Protein AF-A0A3R9M438-F1 (afdb_monomer)

Sequence (377 aa):
MSSSSDSFLQKPTEELQYLVQHPELYHAALVAEAGRELRRRGATIAKPAPDRELVAAPTPLYDAYAESAPSPLTRWWPAGLIAAAVGGLAWWGLRDSAAPSKATPAAATQPIVLEAVKTNRMPDFEAETAQQVAATRRQLPAQDRADTTATGRYARTTRRYWLAENAAAYLTAQAQGDSASSLFPTQVDLALERISWFMKARAYDQHLHPVMEARLNEMEQGMLLRRSSLQTLKTQYSVGAEVTESKEAFVQAAEAEDIGREVQGLPSRKQPIAGSLASLNGTAKTAPSEEYKVVSSLPAPHRNQNPLYVLDGSLLPSDAMTGEAPHAVRSIPPDSIARIVVLKKQRAIEAFGPRAHDGAVIVFTKAAVRSSGRNQM

Radius of gyration: 28.01 Å; Cα contacts (8 Å, |Δi|>4): 381; chains: 1; bounding box: 81×55×80 Å

Nearest PDB structures (foldseek):
  2kgx-assembly1_A  TM=5.521E-01  e=8.464E-01  Mus musculus

Foldseek 3Di:
DDDPLVVLVPDDLVVLLVCLQCVVVDDLLSNLSSLQVCVVVVHDNDDHDPDPPPPDDDDDDDDDDDDDDDDPPVPPPPVVVVVVVVVVVVVVVPPDDDDDDDDDPDDPDDPDDDDDFDDDDQDPCQVVLVVLLVLLLVPDDPVQNVPPQLNVLLSVLSSLLSRLLSLLLVLVVCLQVVNQGSCSLVSLVVSLVSLVVSVVSLVDDSVHDPVSNVLSVLSNQLSVLSNVLSVLLSVCSSSNHRSNVPVQSVLSSLVSVQSSCVSSVHHGPPDLPVVVVVVVLPPPPDPDDPFKDKDLDDDAWDAPAWAWEAELSDTDTADRGTNHDPPVVVVDDSVQWPIKMWGQQVVQCVNPNPSRNRTYIYTYTPVSSVVVVVVVD

Structure (mmCIF, N/CA/C/O backbone):
data_AF-A0A3R9M438-F1
#
_entry.id   AF-A0A3R9M438-F1
#
loop_
_atom_site.group_PDB
_atom_site.id
_atom_site.type_symbol
_atom_site.label_atom_id
_atom_site.label_alt_id
_atom_site.label_comp_id
_atom_site.label_asym_id
_atom_site.label_entity_id
_atom_site.label_seq_id
_atom_site.pdbx_PDB_ins_code
_atom_site.Cartn_x
_atom_site.Cartn_y
_atom_site.Cartn_z
_atom_site.occupancy
_atom_site.B_iso_or_equiv
_atom_site.auth_seq_id
_atom_site.auth_comp_id
_atom_site.auth_asym_id
_atom_site.auth_atom_id
_atom_site.pdbx_PDB_model_num
ATOM 1 N N . MET A 1 1 ? -5.819 0.279 40.202 1.00 43.56 1 MET A N 1
ATOM 2 C CA . MET A 1 1 ? -6.271 1.211 39.150 1.00 43.56 1 MET A CA 1
ATOM 3 C C . MET A 1 1 ? -7.625 0.724 38.678 1.00 43.56 1 MET A C 1
ATOM 5 O O . MET A 1 1 ? -7.691 -0.333 38.070 1.00 43.56 1 MET A O 1
ATOM 9 N N . SER A 1 2 ? -8.693 1.404 39.086 1.00 40.09 2 SER A N 1
ATOM 10 C CA . SER A 1 2 ? -10.078 1.030 38.792 1.00 40.09 2 SER A CA 1
ATOM 11 C C . SER A 1 2 ? -10.351 1.227 37.300 1.00 40.09 2 SER A C 1
ATOM 13 O O . SER A 1 2 ? -10.126 2.314 36.772 1.00 40.09 2 SER A O 1
ATOM 15 N N . SER A 1 3 ? -10.762 0.169 36.608 1.00 45.66 3 SER A N 1
ATOM 16 C CA . SER A 1 3 ? -11.036 0.166 35.170 1.00 45.66 3 SER A CA 1
ATOM 17 C C . SER A 1 3 ? -12.259 1.028 34.846 1.00 45.66 3 SER A C 1
ATOM 19 O O . SER A 1 3 ? -13.375 0.719 35.247 1.00 45.66 3 SER A O 1
ATOM 21 N N . SER A 1 4 ? -12.041 2.108 34.098 1.00 53.84 4 SER A N 1
ATOM 22 C CA . SER A 1 4 ? -13.015 3.135 33.699 1.00 53.84 4 SER A CA 1
ATOM 23 C C . SER A 1 4 ? -14.094 2.671 32.703 1.00 53.84 4 SER A C 1
ATOM 25 O O . SER A 1 4 ? -14.979 3.452 32.362 1.00 53.84 4 SER A O 1
ATOM 27 N N . SER A 1 5 ? -14.052 1.416 32.251 1.00 54.66 5 SER A N 1
ATOM 28 C CA . SER A 1 5 ? -14.961 0.850 31.243 1.00 54.66 5 SER A CA 1
ATOM 29 C C . SER A 1 5 ? -16.393 0.633 31.748 1.00 54.66 5 SER A C 1
ATOM 31 O O . SER A 1 5 ? -17.331 0.709 30.966 1.00 54.66 5 SER A O 1
ATOM 33 N N . ASP A 1 6 ? -16.574 0.409 33.051 1.00 64.31 6 ASP A N 1
ATOM 34 C CA . ASP A 1 6 ? -17.875 0.040 33.638 1.00 64.31 6 ASP A CA 1
ATOM 35 C C . ASP A 1 6 ? -18.822 1.245 33.829 1.00 64.31 6 ASP A C 1
ATOM 37 O O . ASP A 1 6 ? -20.044 1.129 33.891 1.00 64.31 6 ASP A O 1
ATOM 41 N N . SER A 1 7 ? -18.253 2.452 33.835 1.00 79.38 7 SER A N 1
ATOM 42 C CA . SER A 1 7 ? -18.985 3.717 33.968 1.00 79.38 7 SER A CA 1
ATOM 43 C C . SER A 1 7 ? -20.062 3.898 32.889 1.00 79.38 7 SER A C 1
ATOM 45 O O . SER A 1 7 ? -21.136 4.418 33.175 1.00 79.38 7 SER A O 1
ATOM 47 N N . PHE A 1 8 ? -19.819 3.442 31.655 1.00 85.12 8 PHE A N 1
ATOM 48 C CA . PHE A 1 8 ? -20.716 3.715 30.525 1.00 85.12 8 PHE A CA 1
ATOM 49 C C . PHE A 1 8 ? -22.001 2.890 30.548 1.00 85.12 8 PHE A C 1
ATOM 51 O O . PHE A 1 8 ? -23.026 3.372 30.069 1.00 85.12 8 PHE A O 1
ATOM 58 N N . LEU A 1 9 ? -21.984 1.695 31.147 1.00 85.31 9 LEU A N 1
ATOM 59 C CA . LEU A 1 9 ? -23.181 0.858 31.267 1.00 85.31 9 LEU A CA 1
ATOM 60 C C . LEU A 1 9 ? -24.245 1.527 32.146 1.00 85.31 9 LEU A C 1
ATOM 62 O O . LEU A 1 9 ? -25.437 1.408 31.876 1.00 85.31 9 LEU A O 1
ATOM 66 N N . GLN A 1 10 ? -23.815 2.289 33.154 1.00 89.56 10 GLN A N 1
ATOM 67 C CA . GLN A 1 10 ? -24.707 2.994 34.078 1.00 89.56 10 GLN A CA 1
ATOM 68 C C . GLN A 1 10 ? -25.162 4.362 33.556 1.00 89.56 10 GLN A C 1
ATOM 70 O O . GLN A 1 10 ? -26.120 4.927 34.083 1.00 89.56 10 GLN A O 1
ATOM 75 N N . LYS A 1 11 ? -24.496 4.911 32.531 1.00 93.50 11 LYS A N 1
ATOM 76 C CA . LYS A 1 11 ? -24.858 6.218 31.975 1.00 93.50 11 LYS A CA 1
ATOM 77 C C . LYS A 1 11 ? -26.145 6.124 31.154 1.00 93.50 11 LYS A C 1
ATOM 79 O O . LYS A 1 11 ? -26.305 5.175 30.374 1.00 93.50 11 LYS A O 1
ATOM 84 N N . PRO A 1 12 ? -27.064 7.091 31.293 1.00 95.19 12 PRO A N 1
ATOM 85 C CA . PRO A 1 12 ? -28.254 7.150 30.462 1.00 95.19 12 PRO A CA 1
ATOM 86 C C . PRO A 1 12 ? -27.875 7.459 29.005 1.00 95.19 12 PRO A C 1
ATOM 88 O O . PRO A 1 12 ? -26.805 8.005 28.718 1.00 95.19 12 PRO A O 1
ATOM 91 N N . THR A 1 13 ? -28.742 7.074 28.068 1.00 94.31 13 THR A N 1
ATOM 92 C CA . THR A 1 13 ? -28.490 7.213 26.623 1.00 94.31 13 THR A CA 1
ATOM 93 C C . THR A 1 13 ? -28.250 8.672 26.226 1.00 94.31 13 THR A C 1
ATOM 95 O O . THR A 1 13 ? -27.411 8.926 25.366 1.00 94.31 13 THR A O 1
ATOM 98 N N . GLU A 1 14 ? -28.905 9.634 26.883 1.00 93.56 14 GLU A N 1
ATOM 99 C CA . GLU A 1 14 ? -28.710 11.067 26.641 1.00 93.56 14 GLU A CA 1
ATOM 100 C C . GLU A 1 14 ? -27.303 11.533 27.035 1.00 93.56 14 GLU A C 1
ATOM 102 O O . GLU A 1 14 ? -26.681 12.309 26.313 1.00 93.56 14 GLU A O 1
ATOM 107 N N . GLU A 1 15 ? -26.763 11.030 28.150 1.00 94.25 15 GLU A N 1
ATOM 108 C CA . GLU A 1 15 ? -25.407 11.384 28.582 1.00 94.25 15 GLU A CA 1
ATOM 109 C C . GLU A 1 15 ? -24.369 10.790 27.626 1.00 94.25 15 GLU A C 1
ATOM 111 O O . GLU A 1 15 ? -23.436 11.476 27.218 1.00 94.25 15 GLU A O 1
ATOM 116 N N . LEU A 1 16 ? -24.559 9.538 27.200 1.00 94.75 16 LEU A N 1
ATOM 117 C CA . LEU A 1 16 ? -23.700 8.926 26.188 1.00 94.75 16 LEU A CA 1
ATOM 118 C C . LEU A 1 16 ? -23.758 9.690 24.855 1.00 94.75 16 LEU A C 1
ATOM 120 O O . LEU A 1 16 ? -22.717 9.896 24.232 1.00 94.75 16 LEU A O 1
ATOM 124 N N . GLN A 1 17 ? -24.942 10.146 24.427 1.00 93.50 17 GLN A N 1
ATOM 125 C CA . GLN A 1 17 ? -25.089 10.997 23.240 1.00 93.50 17 GLN A CA 1
ATOM 126 C C . GLN A 1 17 ? -24.356 12.327 23.402 1.00 93.50 17 GLN A C 1
ATOM 128 O O . GLN A 1 17 ? -23.663 12.738 22.475 1.00 93.50 17 GLN A O 1
ATOM 133 N N . TYR A 1 18 ? -24.443 12.961 24.573 1.00 93.31 18 TYR A N 1
ATOM 134 C CA . TYR A 1 18 ? -23.732 14.205 24.861 1.00 93.31 18 TYR A CA 1
ATOM 135 C C . TYR A 1 18 ? -22.211 14.037 24.740 1.00 93.31 18 TYR A C 1
ATOM 137 O O . TYR A 1 18 ? -21.547 14.853 24.103 1.00 93.31 18 TYR A O 1
ATOM 145 N N . LEU A 1 19 ? -21.656 12.943 25.279 1.00 93.31 19 LEU A N 1
ATOM 146 C CA . LEU A 1 19 ? -20.226 12.632 25.157 1.00 93.31 19 LEU A CA 1
ATOM 147 C C . LEU A 1 19 ? -19.777 12.517 23.693 1.00 93.31 19 LEU A C 1
ATOM 149 O O . LEU A 1 19 ? -18.670 12.929 23.357 1.00 93.31 19 LEU A O 1
ATOM 153 N N . VAL A 1 20 ? -20.627 11.950 22.832 1.00 92.12 20 VAL A N 1
ATOM 154 C CA . VAL A 1 20 ? -20.341 11.771 21.399 1.00 92.12 20 VAL A CA 1
ATOM 155 C C . VAL A 1 20 ? -20.547 13.058 20.598 1.00 92.12 20 VAL A C 1
ATOM 157 O O . VAL A 1 20 ? -19.830 13.281 19.628 1.00 92.12 20 VAL A O 1
ATOM 160 N N . GLN A 1 21 ? -21.493 13.911 20.996 1.00 91.12 21 GLN A N 1
ATOM 161 C CA . GLN A 1 21 ? -21.771 15.196 20.342 1.00 91.12 21 GLN A CA 1
ATOM 162 C C . GLN A 1 21 ? -20.748 16.285 20.677 1.00 91.12 21 GLN A C 1
ATOM 164 O O . GLN A 1 21 ? -20.590 17.211 19.886 1.00 91.12 21 GLN A O 1
ATOM 169 N N . HIS A 1 22 ? -20.052 16.160 21.810 1.00 88.31 22 HIS A N 1
ATOM 170 C CA . HIS A 1 22 ? -19.054 17.123 22.283 1.00 88.31 22 HIS A CA 1
ATOM 171 C C . HIS A 1 22 ? -17.657 16.502 22.431 1.00 88.31 22 HIS A C 1
ATOM 173 O O . HIS A 1 22 ? -17.078 16.532 23.525 1.00 88.31 22 HIS A O 1
ATOM 179 N N . PRO A 1 23 ? -17.091 15.896 21.369 1.00 87.44 23 PRO A N 1
ATOM 180 C CA . PRO A 1 23 ? -15.817 15.189 21.456 1.00 87.44 23 PRO A CA 1
ATOM 181 C C . PRO A 1 23 ? -14.653 16.085 21.906 1.00 87.44 23 PRO A C 1
ATOM 183 O O . PRO A 1 23 ? -13.690 15.591 22.485 1.00 87.44 23 PRO A O 1
ATOM 186 N N . GLU A 1 24 ? -14.743 17.396 21.685 1.00 84.50 24 GLU A N 1
ATOM 187 C CA . GLU A 1 24 ? -13.769 18.407 22.094 1.00 84.50 24 GLU A CA 1
ATOM 188 C C . GLU A 1 24 ? -13.641 18.577 23.615 1.00 84.50 24 GLU A C 1
ATOM 190 O O . GLU A 1 24 ? -12.603 19.032 24.096 1.00 84.50 24 GLU A O 1
ATOM 195 N N . LEU A 1 25 ? -14.673 18.208 24.382 1.00 90.31 25 LEU A N 1
ATOM 196 C CA . LEU A 1 25 ? -14.696 18.357 25.842 1.00 90.31 25 LEU A CA 1
ATOM 197 C C . LEU A 1 25 ? -14.141 17.132 26.578 1.00 90.31 25 LEU A C 1
ATOM 199 O O . LEU A 1 25 ? -13.945 17.172 27.795 1.00 90.31 25 LEU A O 1
ATOM 203 N N . TYR A 1 26 ? -13.905 16.033 25.862 1.00 88.81 26 TYR A N 1
ATOM 204 C CA . TYR A 1 26 ? -13.646 14.729 26.456 1.00 88.81 26 TYR A CA 1
ATOM 205 C C . TYR A 1 26 ? -12.426 14.043 25.846 1.00 88.81 26 TYR A C 1
ATOM 207 O O . TYR A 1 26 ? -11.980 14.325 24.739 1.00 88.81 26 TYR A O 1
ATOM 215 N N . HIS A 1 27 ? -11.865 13.084 26.582 1.00 83.88 27 HIS A N 1
ATOM 216 C CA . HIS A 1 27 ? -10.769 12.276 26.060 1.00 83.88 27 HIS A CA 1
ATOM 217 C C . HIS A 1 27 ? -11.277 11.368 24.927 1.00 83.88 27 HIS A C 1
ATOM 219 O O . HIS A 1 27 ? -12.288 10.688 25.098 1.00 83.88 27 HIS A O 1
ATOM 225 N N . ALA A 1 28 ? -10.548 11.269 23.811 1.00 73.62 28 ALA A N 1
ATOM 226 C CA . ALA A 1 28 ? -10.983 10.518 22.623 1.00 73.62 28 ALA A CA 1
ATOM 227 C C . ALA A 1 28 ? -11.397 9.059 22.921 1.00 73.62 28 ALA A C 1
ATOM 229 O O . ALA A 1 28 ? -12.367 8.549 22.369 1.00 73.62 28 ALA A O 1
ATOM 230 N N . ALA A 1 29 ? -10.702 8.393 23.849 1.00 75.06 29 ALA A N 1
ATOM 231 C CA . ALA A 1 29 ? -11.058 7.042 24.291 1.00 75.06 29 ALA A CA 1
ATOM 232 C C . ALA A 1 29 ? -12.447 6.958 24.965 1.00 75.06 29 ALA A C 1
ATOM 234 O O . ALA A 1 29 ? -13.144 5.962 24.789 1.00 75.06 29 ALA A O 1
ATOM 235 N N . LEU A 1 30 ? -12.844 7.995 25.712 1.00 84.75 30 LEU A N 1
ATOM 236 C CA . LEU A 1 30 ? -14.135 8.088 26.403 1.00 84.75 30 LEU A CA 1
ATOM 237 C C . LEU A 1 30 ? -15.276 8.297 25.401 1.00 84.75 30 LEU A C 1
ATOM 239 O O . LEU A 1 30 ? -16.288 7.607 25.469 1.00 84.75 30 LEU A O 1
ATOM 243 N N . VAL A 1 31 ? -15.062 9.188 24.431 1.00 87.56 31 VAL A N 1
ATOM 244 C CA . VAL A 1 31 ? -15.979 9.440 23.308 1.00 87.56 31 VAL A CA 1
ATOM 245 C C . VAL A 1 31 ? -16.197 8.162 22.492 1.00 87.56 31 VAL A C 1
ATOM 247 O O . VAL A 1 31 ? -17.333 7.774 22.228 1.00 87.56 31 VAL A O 1
ATOM 250 N N . ALA A 1 32 ? -15.114 7.459 22.144 1.00 80.38 32 ALA A N 1
ATOM 251 C CA . ALA A 1 32 ? -15.190 6.225 21.366 1.00 80.38 32 ALA A CA 1
ATOM 252 C C . ALA A 1 32 ? -15.935 5.100 22.109 1.00 80.38 32 ALA A C 1
ATOM 254 O O . ALA A 1 32 ? -16.695 4.356 21.487 1.00 80.38 32 ALA A O 1
ATOM 255 N N . GLU A 1 33 ? -15.743 4.964 23.428 1.00 85.25 33 GLU A N 1
ATOM 256 C CA . GLU A 1 33 ? -16.470 3.972 24.234 1.00 85.25 33 GLU A CA 1
ATOM 257 C C . GLU A 1 33 ? -17.957 4.327 24.366 1.00 85.25 33 GLU A C 1
ATOM 259 O O . GLU A 1 33 ? -18.804 3.454 24.178 1.00 85.25 33 GLU A O 1
ATOM 264 N N . ALA A 1 34 ? -18.287 5.606 24.581 1.00 90.44 34 ALA A N 1
ATOM 265 C CA . ALA A 1 34 ? -19.672 6.075 24.583 1.00 90.44 34 ALA A CA 1
ATOM 266 C C . ALA A 1 34 ? -20.373 5.793 23.243 1.00 90.44 34 ALA A C 1
ATOM 268 O O . ALA A 1 34 ? -21.495 5.287 23.226 1.00 90.44 34 ALA A O 1
ATOM 269 N N . GLY A 1 35 ? -19.690 6.029 22.117 1.00 88.50 35 GLY A N 1
ATOM 270 C CA . GLY A 1 35 ? -20.198 5.699 20.783 1.00 88.50 35 GLY A CA 1
ATOM 271 C C . GLY A 1 35 ? -20.425 4.198 20.569 1.00 88.50 35 GLY A C 1
ATOM 272 O O . GLY A 1 35 ? -21.443 3.805 19.996 1.00 88.50 35 GLY A O 1
ATOM 273 N N . ARG A 1 36 ? -19.522 3.335 21.060 1.00 86.00 36 ARG A N 1
ATOM 274 C CA . ARG A 1 36 ? -19.709 1.869 21.035 1.00 86.00 36 ARG A CA 1
ATOM 275 C C . ARG A 1 36 ? -20.928 1.436 21.847 1.00 86.00 36 ARG A C 1
ATOM 277 O O . ARG A 1 36 ? -21.682 0.572 21.406 1.00 86.00 36 ARG A O 1
ATOM 284 N N . GLU A 1 37 ? -21.114 2.018 23.026 1.00 90.69 37 GLU A N 1
ATOM 285 C CA . GLU A 1 37 ? -22.237 1.696 23.905 1.00 90.69 37 GLU A CA 1
ATOM 286 C C . GLU A 1 37 ? -23.580 2.163 23.320 1.00 90.69 37 GLU A C 1
ATOM 288 O O . GLU A 1 37 ? -24.543 1.400 23.317 1.00 90.69 37 GLU A O 1
ATOM 293 N N . LEU A 1 38 ? -23.645 3.358 22.718 1.00 92.69 38 LEU A N 1
ATOM 294 C CA . LEU A 1 38 ? -24.839 3.811 21.990 1.00 92.69 38 LEU A CA 1
ATOM 295 C C . LEU A 1 38 ? -25.238 2.846 20.871 1.00 92.69 38 LEU A C 1
ATOM 297 O O . LEU A 1 38 ? -26.416 2.510 20.745 1.00 92.69 38 LEU A O 1
ATOM 301 N N . ARG A 1 39 ? -24.263 2.349 20.098 1.00 84.56 39 ARG A N 1
ATOM 302 C CA . ARG A 1 39 ? -24.510 1.340 19.058 1.00 84.56 39 ARG A CA 1
ATOM 303 C C . ARG A 1 39 ? -25.009 0.020 19.635 1.00 84.56 39 ARG A C 1
ATOM 305 O O . ARG A 1 39 ? -25.975 -0.525 19.110 1.00 84.56 39 ARG A O 1
ATOM 312 N N . ARG A 1 40 ? -24.423 -0.460 20.740 1.00 87.50 40 ARG A N 1
ATOM 313 C CA . ARG A 1 40 ? -24.926 -1.649 21.458 1.00 87.50 40 ARG A CA 1
ATOM 314 C C . ARG A 1 40 ? -26.385 -1.489 21.890 1.00 87.50 40 ARG A C 1
ATOM 316 O O . ARG A 1 40 ? -27.136 -2.458 21.856 1.00 87.50 40 ARG A O 1
ATOM 323 N N . ARG A 1 41 ? -26.799 -0.267 22.232 1.00 92.81 41 ARG A N 1
ATOM 324 C CA . ARG A 1 41 ? -28.185 0.076 22.595 1.00 92.81 41 ARG A CA 1
ATOM 325 C C . ARG A 1 41 ? -29.112 0.304 21.397 1.00 92.81 41 ARG A C 1
ATOM 327 O O . ARG A 1 41 ? -30.284 0.600 21.603 1.00 92.81 41 ARG A O 1
ATOM 334 N N . GLY A 1 42 ? -28.615 0.212 20.161 1.00 91.00 42 GLY A N 1
ATOM 335 C CA . GLY A 1 42 ? -29.382 0.544 18.956 1.00 91.00 42 GLY A CA 1
ATOM 336 C C . GLY A 1 42 ? -29.752 2.028 18.854 1.00 91.00 42 GLY A C 1
ATOM 337 O O . GLY A 1 42 ? -30.637 2.389 18.081 1.00 91.00 42 GLY A O 1
ATOM 338 N N . ALA A 1 43 ? -29.103 2.899 19.633 1.00 90.12 43 ALA A N 1
ATOM 339 C CA . ALA A 1 43 ? -29.328 4.331 19.559 1.00 90.12 43 ALA A CA 1
ATOM 340 C C . ALA A 1 43 ? -28.667 4.877 18.288 1.00 90.12 43 ALA A C 1
ATOM 342 O O . ALA A 1 43 ? -27.467 4.703 18.063 1.00 90.12 43 ALA A O 1
ATOM 343 N N . THR A 1 44 ? -29.446 5.563 17.454 1.00 79.88 44 THR A N 1
ATOM 344 C CA . THR A 1 44 ? -28.919 6.242 16.270 1.00 79.88 44 THR A CA 1
ATOM 345 C C . THR A 1 44 ? -28.007 7.381 16.710 1.00 79.88 44 THR A C 1
ATOM 347 O O . THR A 1 44 ? -28.466 8.350 17.318 1.00 79.88 44 THR A O 1
ATOM 350 N N . ILE A 1 45 ? -26.717 7.278 16.398 1.00 78.69 45 ILE A N 1
ATOM 351 C CA . ILE A 1 45 ? -25.789 8.397 16.541 1.00 78.69 45 ILE A CA 1
ATOM 352 C C . ILE A 1 45 ? -26.136 9.370 15.418 1.00 78.69 45 ILE A C 1
ATOM 354 O O . ILE A 1 45 ? -25.974 9.045 14.240 1.00 78.69 45 ILE A O 1
ATOM 358 N N . ALA A 1 46 ? -26.676 10.538 15.772 1.00 74.56 46 ALA A N 1
ATOM 359 C CA . ALA A 1 46 ? -26.874 11.605 14.805 1.00 74.56 46 ALA A CA 1
ATOM 360 C C . ALA A 1 46 ? -25.514 11.888 14.164 1.00 74.56 46 ALA A C 1
ATOM 362 O O . ALA A 1 46 ? -24.569 12.256 14.864 1.00 74.56 46 ALA A O 1
ATOM 363 N N . LYS A 1 47 ? -25.405 11.644 12.852 1.00 65.19 47 LYS A N 1
ATOM 364 C CA . LYS A 1 47 ? -24.201 11.964 12.087 1.00 65.19 47 LYS A CA 1
ATOM 365 C C . LYS A 1 47 ? -23.846 13.413 12.430 1.00 65.19 47 LYS A C 1
ATOM 367 O O . LYS A 1 47 ? -24.736 14.256 12.270 1.00 65.19 47 LYS A O 1
ATOM 372 N N . PRO A 1 48 ? -22.634 13.699 12.945 1.00 60.31 48 PRO A N 1
ATOM 373 C CA . PRO A 1 48 ? -22.262 15.062 13.285 1.00 60.31 48 PRO A CA 1
ATOM 374 C C . PRO A 1 48 ? -22.568 15.927 12.069 1.00 60.31 48 PRO A C 1
ATOM 376 O O . PRO A 1 48 ? -22.235 15.551 10.937 1.00 60.31 48 PRO A O 1
ATOM 379 N N . ALA A 1 49 ? -23.324 17.006 12.292 1.00 57.50 49 ALA A N 1
ATOM 380 C CA . ALA A 1 49 ? -23.608 17.958 11.233 1.00 57.50 49 ALA A CA 1
ATOM 381 C C . ALA A 1 49 ? -22.250 18.328 10.625 1.00 57.50 49 ALA A C 1
ATOM 383 O O . ALA A 1 49 ? -21.345 18.627 11.405 1.00 57.50 49 ALA A O 1
ATOM 384 N N . PRO A 1 50 ? -22.067 18.214 9.293 1.00 60.38 50 PRO A N 1
ATOM 385 C CA . PRO A 1 50 ? -20.789 18.531 8.671 1.00 60.38 50 PRO A CA 1
ATOM 386 C C . PRO A 1 50 ? -20.384 19.902 9.188 1.00 60.38 50 PRO A C 1
ATOM 388 O O . PRO A 1 50 ? -21.203 20.825 9.128 1.00 60.38 50 PRO A O 1
ATOM 391 N N . ASP A 1 51 ? -19.209 19.960 9.813 1.00 51.59 51 ASP A N 1
ATOM 392 C CA . ASP A 1 51 ? -18.813 21.081 10.646 1.00 51.59 51 ASP A CA 1
ATOM 393 C C . ASP A 1 51 ? -19.153 22.396 9.960 1.00 51.59 51 ASP A C 1
ATOM 395 O O . ASP A 1 51 ? -18.883 22.608 8.774 1.00 51.59 51 ASP A O 1
ATOM 399 N N . ARG A 1 52 ? -19.782 23.278 10.733 1.00 50.19 52 ARG A N 1
ATOM 400 C CA . ARG A 1 52 ? -19.939 24.681 10.388 1.00 50.19 52 ARG A CA 1
ATOM 401 C C . ARG A 1 52 ? -18.526 25.204 10.158 1.00 50.19 52 ARG A C 1
ATOM 403 O O . ARG A 1 52 ? -17.796 25.388 11.124 1.00 50.19 52 ARG A O 1
ATOM 410 N N . GLU A 1 53 ? -18.171 25.318 8.881 1.00 44.00 53 GLU A N 1
ATOM 411 C CA . GLU A 1 53 ? -16.896 25.747 8.312 1.00 44.00 53 GLU A CA 1
ATOM 412 C C . GLU A 1 53 ? -16.084 26.562 9.326 1.00 44.00 53 GLU A C 1
ATOM 414 O O . GLU A 1 53 ? -16.338 27.748 9.552 1.00 44.00 53 GLU A O 1
ATOM 419 N N . LEU A 1 54 ? -15.161 25.887 10.024 1.00 48.38 54 LEU A N 1
ATOM 420 C CA . LEU A 1 54 ? -14.158 26.550 10.845 1.00 48.38 54 LEU A CA 1
ATOM 421 C C . LEU A 1 54 ? -13.445 27.508 9.902 1.00 48.38 54 LEU A C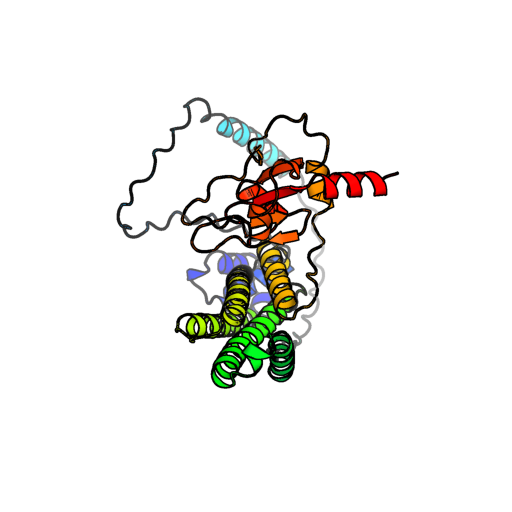 1
ATOM 423 O O . LEU A 1 54 ? -12.767 27.052 8.984 1.00 48.38 54 LEU A O 1
ATOM 427 N N . VAL A 1 55 ? -13.666 28.811 10.098 1.00 45.66 55 VAL A N 1
ATOM 428 C CA . VAL A 1 55 ? -13.055 29.894 9.327 1.00 45.66 55 VAL A CA 1
ATOM 429 C C . VAL A 1 55 ? -11.561 29.617 9.256 1.00 45.66 55 VAL A C 1
ATOM 431 O O . VAL A 1 55 ? -10.830 29.806 10.230 1.00 45.66 55 VAL A O 1
ATOM 434 N N . ALA A 1 56 ? -11.130 29.084 8.117 1.00 41.16 56 ALA A N 1
ATOM 435 C CA . ALA A 1 56 ? -9.743 28.769 7.877 1.00 41.16 56 ALA A CA 1
ATOM 436 C C . ALA A 1 56 ? -8.955 30.077 7.979 1.00 41.16 56 ALA A C 1
ATOM 438 O O . ALA A 1 56 ? -9.346 31.101 7.412 1.00 41.16 56 ALA A O 1
ATOM 439 N N . ALA A 1 57 ? -7.842 30.048 8.713 1.00 49.03 57 ALA A N 1
ATOM 440 C CA . ALA A 1 57 ? -6.839 31.096 8.606 1.00 49.03 57 ALA A CA 1
ATOM 441 C C . ALA A 1 57 ? -6.518 31.314 7.112 1.00 49.03 57 ALA A C 1
ATOM 443 O O . ALA A 1 57 ? -6.455 30.327 6.374 1.00 49.03 57 ALA A O 1
ATOM 444 N N . PRO A 1 58 ? -6.349 32.567 6.650 1.00 41.59 58 PRO A N 1
ATOM 445 C CA . PRO A 1 58 ? -6.265 32.882 5.230 1.00 41.59 58 PRO A CA 1
ATOM 446 C C . PRO A 1 58 ? -5.109 32.121 4.580 1.00 41.59 58 PRO A C 1
ATOM 448 O O . PRO A 1 58 ? -3.935 32.434 4.777 1.00 41.59 58 PRO A O 1
ATOM 451 N N . THR A 1 59 ? -5.452 31.098 3.805 1.00 43.81 59 THR A N 1
ATOM 452 C CA . THR A 1 59 ? -4.534 30.433 2.887 1.00 43.81 59 THR A CA 1
ATOM 453 C C . THR A 1 59 ? -4.194 31.378 1.733 1.00 43.81 59 THR A C 1
ATOM 455 O O . THR A 1 59 ? -5.071 32.113 1.269 1.00 43.81 59 THR A O 1
ATOM 458 N N . PRO A 1 60 ? -2.937 31.382 1.254 1.00 45.66 60 PRO A N 1
ATOM 459 C CA . PRO A 1 60 ? -2.524 32.219 0.138 1.00 45.66 60 PRO A CA 1
ATOM 460 C C . PRO A 1 60 ? -3.326 31.890 -1.125 1.00 45.66 60 PRO A C 1
ATOM 462 O O . PRO A 1 60 ? -3.508 30.730 -1.494 1.00 45.66 60 PRO A O 1
ATOM 465 N N . LEU A 1 61 ? -3.791 32.969 -1.746 1.00 38.19 61 LEU A N 1
ATOM 466 C CA . LEU A 1 61 ? -4.587 33.051 -2.963 1.00 38.19 61 LEU A CA 1
ATOM 467 C C . LEU A 1 61 ? -3.936 32.245 -4.101 1.00 38.19 61 LEU A C 1
ATOM 469 O O . LEU A 1 61 ? -2.894 32.632 -4.625 1.00 38.19 61 LEU A O 1
ATOM 473 N N . TYR A 1 62 ? -4.568 31.139 -4.488 1.00 38.25 62 TYR A N 1
ATOM 474 C CA . TYR A 1 62 ? -4.419 30.559 -5.818 1.00 38.25 62 TYR A CA 1
ATOM 475 C C . TYR A 1 62 ? -5.740 30.766 -6.553 1.00 38.25 62 TYR A C 1
ATOM 477 O O . TYR A 1 62 ? -6.792 30.354 -6.064 1.00 38.25 62 TYR A O 1
ATOM 485 N N . ASP A 1 63 ? -5.666 31.447 -7.697 1.00 41.62 63 ASP A N 1
ATOM 486 C CA . ASP A 1 63 ? -6.797 31.769 -8.564 1.00 41.62 63 ASP A CA 1
ATOM 487 C C . ASP A 1 63 ? -7.575 30.505 -8.951 1.00 41.62 63 ASP A C 1
ATOM 489 O O . ASP A 1 63 ? -7.083 29.628 -9.668 1.00 41.62 63 ASP A O 1
ATOM 493 N N . ALA A 1 64 ? -8.807 30.424 -8.450 1.00 38.12 64 ALA A N 1
ATOM 494 C CA . ALA A 1 64 ? -9.760 29.377 -8.758 1.00 38.12 64 ALA A CA 1
ATOM 495 C C . ALA A 1 64 ? -10.541 29.729 -10.031 1.00 38.12 64 ALA A C 1
ATOM 497 O O . ALA A 1 64 ? -11.027 30.846 -10.215 1.00 38.12 64 ALA A O 1
ATOM 498 N N . TYR A 1 65 ? -10.668 28.731 -10.900 1.00 39.34 65 TYR A N 1
ATOM 499 C CA . TYR A 1 65 ? -11.521 28.742 -12.078 1.00 39.34 65 TYR A CA 1
AT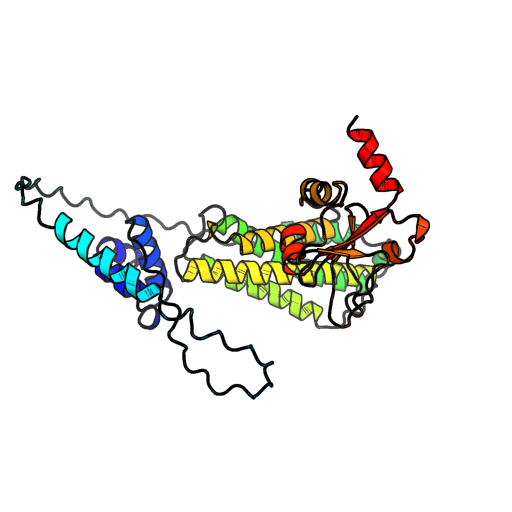OM 500 C C . TYR A 1 65 ? -12.968 29.087 -11.697 1.00 39.34 65 TYR A C 1
ATOM 502 O O . TYR A 1 65 ? -13.515 28.550 -10.737 1.00 39.34 65 TYR A O 1
ATOM 510 N N . ALA A 1 66 ? -13.580 29.982 -12.471 1.00 38.78 66 ALA A N 1
ATOM 511 C CA . ALA A 1 66 ? -14.956 30.420 -12.291 1.00 38.78 66 ALA A CA 1
ATOM 512 C C . ALA A 1 66 ? -15.942 29.255 -12.491 1.00 38.78 66 ALA A C 1
ATOM 514 O O . ALA A 1 66 ? -16.152 28.792 -13.613 1.00 38.78 66 ALA A O 1
ATOM 515 N N . GLU A 1 67 ? -16.576 28.812 -11.406 1.00 44.47 67 GLU A N 1
ATOM 516 C CA . GLU A 1 67 ? -17.780 27.990 -11.475 1.00 44.47 67 GLU A CA 1
ATOM 517 C C . GLU A 1 67 ? -18.982 28.859 -11.872 1.00 44.47 67 GLU A C 1
ATOM 519 O O . GLU A 1 67 ? -19.220 29.949 -11.348 1.00 44.47 67 GLU A O 1
ATOM 524 N N . SER A 1 68 ? -19.745 28.371 -12.845 1.00 50.19 68 SER A N 1
ATOM 525 C CA . SER A 1 68 ? -20.954 29.005 -13.361 1.00 50.19 68 SER A CA 1
ATOM 526 C C . SER A 1 68 ? -22.092 28.975 -12.334 1.00 50.19 68 SER A C 1
ATOM 528 O O . SER A 1 68 ? -22.484 27.909 -11.859 1.00 50.19 68 SER A O 1
ATOM 530 N N . ALA A 1 69 ? -22.653 30.150 -12.039 1.00 52.56 69 ALA A N 1
ATOM 531 C CA . ALA A 1 69 ? -23.757 30.335 -11.102 1.00 52.56 69 ALA A CA 1
ATOM 532 C C . ALA A 1 69 ? -25.037 29.576 -11.532 1.00 52.56 69 ALA A C 1
ATOM 534 O O . ALA A 1 69 ? -25.427 29.642 -12.702 1.00 52.56 69 ALA A O 1
ATOM 535 N N . PRO A 1 70 ? -25.739 28.893 -10.606 1.00 48.97 70 PRO A N 1
ATOM 536 C CA . PRO A 1 70 ? -26.984 28.197 -10.916 1.00 48.97 70 PRO A CA 1
ATOM 537 C C . PRO A 1 70 ? -28.157 29.163 -11.154 1.00 48.97 70 PRO A C 1
ATOM 539 O O . PRO A 1 70 ? -28.279 30.210 -10.515 1.00 48.97 70 PRO A O 1
ATOM 542 N N . SER A 1 71 ? -29.049 28.779 -12.075 1.00 60.28 71 SER A N 1
ATOM 543 C CA . SER A 1 71 ? -30.214 29.572 -12.488 1.00 60.28 71 SER A CA 1
ATOM 544 C C . SER A 1 71 ? -31.241 29.772 -11.350 1.00 60.28 71 SER A C 1
ATOM 546 O O . SER A 1 71 ? -31.450 28.863 -10.542 1.00 60.28 71 SER A O 1
ATOM 548 N N . PRO A 1 72 ? -31.944 30.920 -11.300 1.00 55.81 72 PRO A N 1
ATOM 549 C CA . PRO A 1 72 ? -32.806 31.313 -10.178 1.00 55.81 72 PRO A CA 1
ATOM 550 C C . PRO A 1 72 ? -34.111 30.508 -10.012 1.00 55.81 72 PRO A C 1
ATOM 552 O O . PRO A 1 72 ? -34.825 30.725 -9.033 1.00 55.81 72 PRO A O 1
ATOM 555 N N . LEU A 1 73 ? -34.435 29.569 -10.910 1.00 51.41 73 LEU A N 1
ATOM 556 C CA . LEU A 1 73 ? -35.715 28.843 -10.880 1.00 51.41 73 LEU A CA 1
ATOM 557 C C . LEU A 1 73 ? -35.717 27.591 -9.979 1.00 51.41 73 LEU A C 1
ATOM 559 O O . LEU A 1 73 ? -36.781 27.109 -9.603 1.00 51.41 73 LEU A O 1
ATOM 563 N N . THR A 1 74 ? -34.552 27.093 -9.557 1.00 53.75 74 THR A N 1
ATOM 564 C CA . THR A 1 74 ? -34.431 25.857 -8.755 1.00 53.75 74 THR A CA 1
ATOM 565 C C . THR A 1 74 ? -34.521 26.087 -7.238 1.00 53.75 74 THR A C 1
ATOM 567 O O . THR A 1 74 ? -34.411 25.148 -6.454 1.00 53.75 74 THR A O 1
ATOM 570 N N . ARG A 1 75 ? -34.726 27.337 -6.795 1.00 54.50 75 ARG A N 1
ATOM 571 C CA . ARG A 1 75 ? -34.581 27.747 -5.384 1.00 54.50 75 ARG A CA 1
ATOM 572 C C . ARG A 1 75 ? -35.831 27.556 -4.508 1.00 54.50 75 ARG A C 1
ATOM 574 O O . ARG A 1 75 ? -35.719 27.675 -3.295 1.00 54.50 75 ARG A O 1
ATOM 581 N N . TRP A 1 76 ? -37.000 27.258 -5.085 1.00 51.31 76 TRP A N 1
ATOM 582 C CA . TRP A 1 76 ? -38.289 27.320 -4.362 1.00 51.31 76 TRP A CA 1
ATOM 583 C C . TRP A 1 76 ? -39.039 25.987 -4.198 1.00 51.31 76 TRP A C 1
ATOM 585 O O . TRP A 1 76 ? -40.028 25.930 -3.475 1.00 51.31 76 TRP A O 1
ATOM 595 N N . TRP A 1 77 ? -38.560 24.890 -4.786 1.00 51.72 77 TRP A N 1
ATOM 596 C CA . TRP A 1 77 ? -39.181 23.564 -4.634 1.00 51.72 77 TRP A CA 1
ATOM 597 C C . TRP A 1 77 ? -39.127 22.960 -3.207 1.00 51.72 77 TRP A C 1
ATOM 599 O O . TRP A 1 77 ? -40.134 22.389 -2.782 1.00 51.72 77 TRP A O 1
ATOM 609 N N . PRO A 1 78 ? -38.048 23.089 -2.403 1.00 51.06 78 PRO A N 1
ATOM 610 C CA . PRO A 1 78 ? -37.976 22.343 -1.142 1.00 51.06 78 PRO A CA 1
ATOM 611 C C . PRO A 1 78 ? -38.841 22.921 -0.006 1.00 51.06 78 PRO A C 1
ATOM 613 O O . PRO A 1 78 ? -39.103 22.220 0.968 1.00 51.06 78 PRO A O 1
ATOM 616 N N . ALA A 1 79 ? -39.342 24.157 -0.120 1.00 53.03 79 ALA A N 1
ATOM 617 C CA . ALA A 1 79 ? -40.187 24.763 0.916 1.00 53.03 79 ALA A CA 1
ATOM 618 C C . ALA A 1 79 ? -41.622 24.192 0.943 1.00 53.03 79 ALA A C 1
ATOM 620 O O . ALA A 1 79 ? -42.269 24.205 1.988 1.00 53.03 79 ALA A O 1
ATOM 621 N N . GLY A 1 80 ? -42.112 23.646 -0.177 1.00 53.62 80 GLY A N 1
ATOM 622 C CA . GLY A 1 80 ? -43.472 23.103 -0.273 1.00 53.62 80 GLY A CA 1
ATOM 623 C C . GLY A 1 80 ? -43.655 21.727 0.378 1.00 53.62 80 GLY A C 1
ATOM 624 O O . GLY A 1 80 ? -44.731 21.429 0.889 1.00 53.62 80 GLY A O 1
ATOM 625 N N . LEU A 1 81 ? -42.611 20.890 0.410 1.00 53.84 81 LEU A N 1
ATOM 626 C CA . LEU A 1 81 ? -42.715 19.510 0.910 1.00 53.84 81 LEU A CA 1
ATOM 627 C C . LEU A 1 81 ? -42.557 19.380 2.432 1.00 53.84 81 LEU A C 1
ATOM 629 O O . LEU A 1 81 ? -43.094 18.447 3.026 1.00 53.84 81 LEU A O 1
ATOM 633 N N . ILE A 1 82 ? -41.888 20.332 3.086 1.00 56.72 82 ILE A N 1
ATOM 634 C CA . ILE A 1 82 ? -41.679 20.297 4.543 1.00 56.72 82 ILE A CA 1
ATOM 635 C C . ILE A 1 82 ? -42.978 20.636 5.299 1.00 56.72 82 ILE A C 1
ATOM 637 O O . ILE A 1 82 ? -43.255 20.047 6.343 1.00 56.72 82 ILE A O 1
ATOM 641 N N . ALA A 1 83 ? -43.839 21.496 4.744 1.00 56.38 83 ALA A N 1
ATOM 642 C CA . ALA A 1 83 ? -45.113 21.856 5.374 1.00 56.38 83 ALA A CA 1
ATOM 643 C C . ALA A 1 83 ? -46.140 20.701 5.389 1.00 56.38 83 ALA A C 1
ATOM 645 O O . ALA A 1 83 ? -46.929 20.595 6.328 1.00 56.38 83 ALA A O 1
ATOM 646 N N . ALA A 1 84 ? -46.106 19.794 4.405 1.00 55.81 84 ALA A N 1
ATOM 647 C CA . ALA A 1 84 ? -47.016 18.645 4.349 1.00 55.81 84 ALA A CA 1
ATOM 648 C C . ALA A 1 84 ? -46.608 17.500 5.302 1.00 55.81 84 ALA A C 1
ATOM 650 O O . ALA A 1 84 ? -47.472 16.797 5.825 1.00 55.81 84 ALA A O 1
ATOM 651 N N . ALA A 1 85 ? -45.311 17.338 5.590 1.00 55.66 85 ALA A N 1
ATOM 652 C CA . ALA A 1 85 ? -44.818 16.291 6.489 1.00 55.66 85 ALA A CA 1
ATOM 653 C C . ALA A 1 85 ? -45.065 16.606 7.979 1.00 55.66 85 ALA A C 1
ATOM 655 O O . ALA A 1 85 ? -45.360 15.703 8.763 1.00 55.66 85 ALA A O 1
ATOM 656 N N . VAL A 1 86 ? -45.016 17.885 8.372 1.00 57.12 86 VAL A N 1
ATOM 657 C CA . VAL A 1 86 ? -45.241 18.302 9.771 1.00 57.12 86 VAL A CA 1
ATOM 658 C C . VAL A 1 86 ? -46.725 18.211 10.166 1.00 57.12 86 VAL A C 1
ATOM 660 O O . VAL A 1 86 ? -47.034 17.882 11.309 1.00 57.12 86 VAL A O 1
ATOM 663 N N . GLY A 1 87 ? -47.655 18.399 9.222 1.00 53.91 87 GLY A N 1
ATOM 664 C CA . GLY A 1 87 ? -49.094 18.246 9.478 1.00 53.91 87 GLY A CA 1
ATOM 665 C C . GLY A 1 87 ? -49.555 16.793 9.678 1.00 53.91 87 GLY A C 1
ATOM 666 O O . GLY A 1 87 ? -50.483 16.546 10.444 1.00 53.91 87 GLY A O 1
ATOM 667 N N . GLY A 1 88 ? -48.896 15.821 9.034 1.00 53.44 88 GLY A N 1
ATOM 668 C CA . GLY A 1 88 ? -49.277 14.403 9.109 1.00 53.44 88 GLY A CA 1
ATOM 669 C C . GLY A 1 88 ? -48.856 13.698 10.404 1.00 53.44 88 GLY A C 1
ATOM 670 O O . GLY A 1 88 ? -49.584 12.845 10.907 1.00 53.44 88 GLY A O 1
ATOM 671 N N . LEU A 1 89 ? -47.713 14.076 10.985 1.00 53.06 89 LEU A N 1
ATOM 672 C CA . LEU A 1 89 ? -47.176 13.426 12.190 1.00 53.06 89 LEU A CA 1
ATOM 673 C C . LEU A 1 89 ? -47.843 13.905 13.490 1.00 53.06 89 LEU A C 1
ATOM 675 O O . LEU A 1 89 ? -47.917 13.145 14.455 1.00 53.06 89 LEU A O 1
ATOM 679 N N . ALA A 1 90 ? -48.408 15.116 13.506 1.00 54.84 90 ALA A N 1
ATOM 680 C CA . ALA A 1 90 ? -49.114 15.646 14.674 1.00 54.84 90 ALA A CA 1
ATOM 681 C C . ALA A 1 90 ? -50.450 14.928 14.963 1.00 54.84 90 ALA A C 1
ATOM 683 O O . ALA A 1 90 ? -50.897 14.909 16.107 1.00 54.84 90 ALA A O 1
ATOM 684 N N . TRP A 1 91 ? -51.082 14.294 13.965 1.00 53.28 91 TRP A N 1
ATOM 685 C CA . TRP A 1 91 ? -52.365 13.604 14.166 1.00 53.28 91 TRP A CA 1
ATOM 686 C C . TRP A 1 91 ? -52.205 12.167 14.699 1.00 53.28 91 TRP A C 1
ATOM 688 O O . TRP A 1 91 ? -53.106 11.645 15.353 1.00 53.28 91 TRP A O 1
ATOM 698 N N . TRP A 1 92 ? -51.052 11.523 14.494 1.00 54.12 92 TRP A N 1
ATOM 699 C CA . TRP A 1 92 ? -50.842 10.142 14.952 1.00 54.12 92 TRP A CA 1
ATOM 700 C C . TRP A 1 92 ? -50.356 10.041 16.409 1.00 54.12 92 TRP A C 1
ATOM 702 O O . TRP A 1 92 ? -50.652 9.061 17.083 1.00 54.12 92 TRP A O 1
ATOM 712 N N . GLY A 1 93 ? -49.702 11.079 16.944 1.00 56.53 93 GLY A N 1
ATOM 713 C CA . GLY A 1 93 ? -49.168 11.084 18.317 1.00 56.53 93 GLY A CA 1
ATOM 714 C C . GLY A 1 93 ? -50.191 11.292 19.446 1.00 56.53 93 GLY A C 1
ATOM 715 O O . GLY A 1 93 ? -49.822 11.223 20.613 1.00 56.53 93 GLY A O 1
ATOM 716 N N . LEU A 1 94 ? -51.464 11.553 19.128 1.00 55.06 94 LEU A N 1
ATOM 717 C CA . LEU A 1 94 ? -52.502 11.906 20.111 1.00 55.06 94 LEU A CA 1
ATOM 718 C C . LEU A 1 94 ? -53.561 10.812 20.343 1.00 55.06 94 LEU A C 1
ATOM 720 O O . LEU A 1 94 ? -54.541 11.077 21.038 1.00 55.06 94 LEU A O 1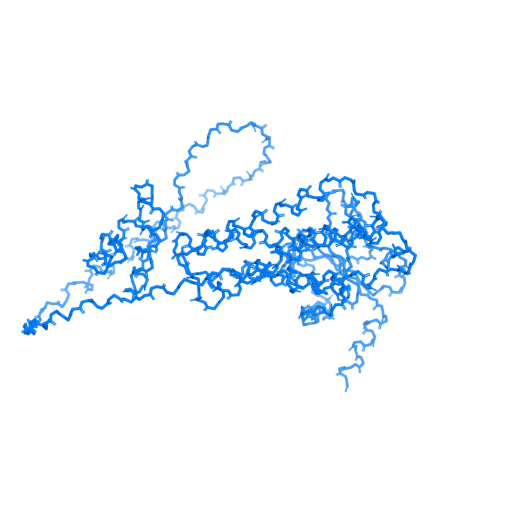
ATOM 724 N N . ARG A 1 95 ? -53.406 9.596 19.786 1.00 53.09 95 ARG A N 1
ATOM 725 C CA . ARG A 1 95 ? -54.455 8.557 19.867 1.00 53.09 95 ARG A CA 1
ATOM 726 C C . ARG A 1 95 ? -54.265 7.417 20.867 1.00 53.09 95 ARG A C 1
ATOM 728 O O . ARG A 1 95 ? -55.273 6.805 21.198 1.00 53.09 95 ARG A O 1
ATOM 735 N N . ASP A 1 96 ? -53.085 7.209 21.446 1.00 48.09 96 ASP A N 1
ATOM 736 C CA . ASP A 1 96 ? -52.875 6.086 22.373 1.00 48.09 96 ASP A CA 1
ATOM 737 C C . ASP A 1 96 ? -52.546 6.559 23.795 1.00 48.09 96 ASP A C 1
ATOM 739 O O . ASP A 1 96 ? -51.396 6.639 24.224 1.00 48.09 96 ASP A O 1
ATOM 743 N N . SER A 1 97 ? -53.602 6.880 24.549 1.00 53.97 97 SER A N 1
ATOM 744 C CA . SER A 1 97 ? -53.538 7.042 26.004 1.00 53.97 97 SER A CA 1
ATOM 745 C C . SER A 1 97 ? -53.674 5.688 26.709 1.00 53.97 97 SER A C 1
ATOM 747 O O . SER A 1 97 ? -54.749 5.103 26.746 1.00 53.97 97 SER A O 1
ATOM 749 N N . ALA A 1 98 ? -52.554 5.259 27.293 1.00 52.12 98 ALA A N 1
ATOM 750 C CA . ALA A 1 98 ? -52.388 4.545 28.562 1.00 52.12 98 ALA A CA 1
ATOM 751 C C . ALA A 1 98 ? -53.263 3.310 28.885 1.00 52.12 98 ALA A C 1
ATOM 753 O O . ALA A 1 98 ? -54.433 3.412 29.246 1.00 52.12 98 ALA A O 1
ATOM 754 N N . ALA A 1 99 ? -52.587 2.163 29.022 1.00 48.59 99 ALA A N 1
ATOM 755 C CA . ALA A 1 99 ? -52.895 1.185 30.066 1.00 48.59 99 ALA A CA 1
ATOM 756 C C . ALA A 1 99 ? -51.723 1.135 31.075 1.00 48.59 99 ALA A C 1
ATOM 758 O O . ALA A 1 99 ? -50.565 1.094 30.651 1.00 48.59 99 ALA A O 1
ATOM 759 N N . PRO A 1 100 ? -51.978 1.146 32.397 1.00 50.19 100 PRO A N 1
ATOM 760 C CA . PRO A 1 100 ? -50.930 1.096 33.413 1.00 50.19 100 PRO A CA 1
ATOM 761 C C . PRO A 1 100 ? -50.282 -0.295 33.454 1.00 50.19 100 PRO A C 1
ATOM 763 O O . PRO A 1 100 ? -50.905 -1.280 33.856 1.00 50.19 100 PRO A O 1
ATOM 766 N N . SER A 1 101 ? -49.014 -0.374 33.045 1.00 55.69 101 SER A N 1
ATOM 767 C CA . SER A 1 101 ? -48.200 -1.579 33.212 1.00 55.69 101 SER A CA 1
ATOM 768 C C . SER A 1 101 ? -47.934 -1.813 34.701 1.00 55.69 101 SER A C 1
ATOM 770 O O . SER A 1 101 ? -47.419 -0.938 35.400 1.00 55.69 101 SER A O 1
ATOM 772 N N . LYS A 1 102 ? -48.325 -2.991 35.200 1.00 50.88 102 LYS A N 1
ATOM 773 C CA . LYS A 1 102 ? -48.044 -3.445 36.567 1.00 50.88 102 LYS A CA 1
ATOM 774 C C . LYS A 1 102 ? -46.532 -3.456 36.788 1.00 50.88 102 LYS A C 1
ATOM 776 O O . LYS A 1 102 ? -45.806 -4.107 36.044 1.00 50.88 102 LYS A O 1
ATOM 781 N N . ALA A 1 103 ? -46.086 -2.761 37.832 1.00 51.47 103 ALA A N 1
ATOM 782 C CA . ALA A 1 103 ? -44.696 -2.726 38.257 1.00 51.47 103 ALA A CA 1
ATOM 783 C C . ALA A 1 103 ? -44.182 -4.147 38.542 1.00 51.47 103 ALA A C 1
ATOM 785 O O . ALA A 1 103 ? -44.578 -4.784 39.520 1.00 51.47 103 ALA A O 1
ATOM 786 N N . THR A 1 104 ? -43.305 -4.639 37.668 1.00 61.09 104 THR A N 1
ATOM 787 C CA . THR A 1 104 ? -42.518 -5.849 37.900 1.00 61.09 104 THR A CA 1
ATOM 788 C C . THR A 1 104 ? -41.537 -5.567 39.044 1.00 61.09 104 THR A C 1
ATOM 790 O O . THR A 1 104 ? -40.845 -4.547 38.997 1.00 61.09 104 THR A O 1
ATOM 793 N N . PRO A 1 105 ? -41.472 -6.415 40.085 1.00 56.97 105 PRO A N 1
ATOM 794 C CA . PRO A 1 105 ? -40.552 -6.224 41.200 1.00 56.97 105 PRO A CA 1
ATOM 795 C C . PRO A 1 105 ? -39.105 -6.177 40.698 1.00 56.97 105 PRO A C 1
ATOM 797 O O . PRO A 1 105 ? -38.697 -7.001 39.879 1.00 56.97 105 PRO A O 1
ATOM 800 N N . ALA A 1 106 ? -38.360 -5.182 41.185 1.00 57.41 106 ALA A N 1
ATOM 801 C CA . ALA A 1 106 ? -36.972 -4.915 40.834 1.00 57.41 106 ALA A CA 1
ATOM 802 C C . ALA A 1 106 ? -36.126 -6.190 40.975 1.00 57.41 106 ALA A C 1
ATOM 804 O O . ALA A 1 106 ? -35.914 -6.693 42.080 1.00 57.41 106 ALA A O 1
ATOM 805 N N . ALA A 1 107 ? -35.679 -6.727 39.838 1.00 59.38 107 ALA A N 1
ATOM 806 C CA . ALA A 1 107 ? -34.761 -7.851 39.802 1.00 59.38 107 ALA A CA 1
ATOM 807 C C . ALA A 1 107 ? -33.461 -7.437 40.499 1.00 59.38 107 ALA A C 1
ATOM 809 O O . ALA A 1 107 ? -32.883 -6.399 40.176 1.00 59.38 107 ALA A O 1
ATOM 810 N N . ALA A 1 108 ? -33.038 -8.236 41.478 1.00 61.41 108 ALA A N 1
ATOM 811 C CA . ALA A 1 108 ? -31.820 -8.013 42.237 1.00 61.41 108 ALA A CA 1
ATOM 812 C C . ALA A 1 108 ? -30.636 -7.812 41.282 1.00 61.41 108 ALA A C 1
ATOM 814 O O . ALA A 1 108 ? -30.348 -8.671 40.447 1.00 61.41 108 ALA A O 1
ATOM 815 N N . THR A 1 109 ? -29.985 -6.657 41.410 1.00 63.19 109 THR A N 1
ATOM 816 C CA . THR A 1 109 ? -28.803 -6.249 40.657 1.00 63.19 109 THR A CA 1
ATOM 817 C C . THR A 1 109 ? -27.747 -7.338 40.790 1.00 63.19 109 THR A C 1
ATOM 819 O O . THR A 1 109 ? -27.157 -7.506 41.860 1.00 63.19 109 THR A O 1
ATOM 822 N N . GLN A 1 110 ? -27.545 -8.135 39.739 1.00 65.06 110 GLN A N 1
ATOM 823 C CA . GLN A 1 110 ? -26.467 -9.112 39.761 1.00 65.06 110 GLN A CA 1
ATOM 824 C C . GLN A 1 110 ? -25.131 -8.363 39.864 1.00 65.06 110 GLN A C 1
ATOM 826 O O . GLN A 1 110 ? -24.978 -7.303 39.247 1.00 65.06 110 GLN A O 1
ATOM 831 N N . PRO A 1 111 ? -24.181 -8.862 40.672 1.00 70.88 111 PRO A N 1
ATOM 832 C CA . PRO A 1 111 ? -22.883 -8.226 40.826 1.00 70.88 111 PRO A CA 1
ATOM 833 C C . PRO A 1 111 ? -22.185 -8.169 39.467 1.00 70.88 111 PRO A C 1
ATOM 835 O O . PRO A 1 111 ? -22.099 -9.174 38.762 1.00 70.88 111 PRO A O 1
ATOM 838 N N . ILE A 1 112 ? -21.710 -6.980 39.103 1.00 61.62 112 ILE A N 1
ATOM 839 C CA . ILE A 1 112 ? -21.026 -6.737 37.835 1.00 61.62 112 ILE A CA 1
ATOM 840 C C . ILE A 1 112 ? -19.757 -7.592 37.803 1.00 61.62 112 ILE A C 1
ATOM 842 O O . ILE A 1 112 ? -18.845 -7.416 38.615 1.00 61.62 112 ILE A O 1
ATOM 846 N N . VAL A 1 113 ? -19.718 -8.554 36.885 1.00 69.19 113 VAL A N 1
ATOM 847 C CA . VAL A 1 113 ? -18.550 -9.402 36.668 1.00 69.19 113 VAL A CA 1
ATOM 848 C C . VAL A 1 113 ? -17.596 -8.645 35.752 1.00 69.19 113 VAL A C 1
ATOM 850 O O . VAL A 1 113 ? -17.924 -8.344 34.609 1.00 69.19 113 VAL A O 1
ATOM 853 N N . LEU A 1 114 ? -16.411 -8.321 36.268 1.00 66.50 114 LEU A N 1
ATOM 854 C CA . LEU A 1 114 ? -15.345 -7.698 35.490 1.00 66.50 114 LEU A CA 1
ATOM 855 C C . LEU A 1 114 ? -14.866 -8.677 34.411 1.00 66.50 114 LEU A C 1
ATOM 857 O O . LEU A 1 114 ? -14.184 -9.658 34.712 1.00 66.50 114 LEU A O 1
ATOM 861 N N . GLU A 1 115 ? -15.196 -8.408 33.152 1.00 66.81 115 GLU A N 1
ATOM 862 C CA . GLU A 1 115 ? -14.643 -9.159 32.030 1.00 66.81 115 GLU A CA 1
ATOM 863 C C . GLU A 1 115 ? -13.243 -8.638 31.694 1.00 66.81 115 GLU A C 1
ATOM 865 O O . GLU A 1 115 ? -13.025 -7.451 31.436 1.00 66.81 115 GLU A O 1
ATOM 870 N N . ALA A 1 116 ? -12.257 -9.535 31.706 1.00 75.31 116 ALA A N 1
ATOM 871 C CA . ALA A 1 116 ? -10.902 -9.199 31.302 1.00 75.31 116 ALA A CA 1
ATOM 872 C C . ALA A 1 116 ? -10.883 -8.836 29.806 1.00 75.31 116 ALA A C 1
ATOM 874 O O . ALA A 1 116 ? -11.067 -9.695 28.942 1.00 75.31 116 ALA A O 1
ATOM 875 N N . VAL A 1 117 ? -10.630 -7.561 29.495 1.00 71.06 117 VAL A N 1
ATOM 876 C CA . VAL A 1 117 ? -10.458 -7.083 28.117 1.00 71.06 117 VAL A CA 1
ATOM 877 C C . VAL A 1 117 ? -9.241 -7.777 27.506 1.00 71.06 117 VAL A C 1
ATOM 879 O O . VAL A 1 117 ? -8.105 -7.547 27.924 1.00 71.06 117 VAL A O 1
ATOM 882 N N . LYS A 1 118 ? -9.466 -8.636 26.507 1.00 75.69 118 LYS A N 1
ATOM 883 C CA . LYS A 1 118 ? -8.388 -9.325 25.787 1.00 75.69 118 LYS A CA 1
ATOM 884 C C . LYS A 1 118 ? -7.516 -8.301 25.057 1.00 75.69 118 LYS A C 1
ATOM 886 O O . LYS A 1 118 ? -7.943 -7.667 24.093 1.00 75.69 118 LYS A O 1
ATOM 891 N N . THR A 1 119 ? -6.273 -8.148 25.501 1.00 80.31 119 THR A N 1
ATOM 892 C CA . THR A 1 119 ? -5.275 -7.305 24.840 1.00 80.31 119 THR A CA 1
ATOM 893 C C . THR A 1 119 ? -4.510 -8.128 23.806 1.00 80.31 119 THR A C 1
ATOM 895 O O . THR A 1 119 ? -3.543 -8.822 24.109 1.00 80.31 119 THR A O 1
ATOM 898 N N . ASN A 1 120 ? -4.930 -8.045 22.544 1.00 85.50 120 ASN A N 1
ATOM 899 C CA . ASN A 1 120 ? -4.179 -8.650 21.445 1.00 85.50 120 ASN A CA 1
ATOM 900 C C . ASN A 1 120 ? -2.971 -7.763 21.116 1.00 85.50 120 ASN A C 1
ATOM 902 O O . ASN A 1 120 ? -3.106 -6.738 20.445 1.00 85.50 120 ASN A O 1
ATOM 906 N N . ARG A 1 121 ? -1.788 -8.121 21.629 1.00 91.25 121 ARG A N 1
ATOM 907 C CA . ARG A 1 121 ? -0.526 -7.451 21.283 1.00 91.25 121 ARG A CA 1
ATOM 908 C C . ARG A 1 121 ? -0.154 -7.766 19.830 1.00 91.25 121 ARG A C 1
ATOM 910 O O . ARG A 1 121 ? -0.294 -8.901 19.390 1.00 91.25 121 ARG A O 1
ATOM 917 N N . MET A 1 122 ? 0.358 -6.765 19.114 1.00 94.38 122 MET A N 1
ATOM 918 C CA . MET A 1 122 ? 0.880 -6.940 17.757 1.00 94.38 122 MET A CA 1
ATOM 919 C C . MET A 1 122 ? 2.046 -7.959 17.741 1.00 94.38 122 MET A C 1
ATOM 921 O O . MET A 1 122 ? 2.953 -7.826 18.572 1.00 94.38 122 MET A O 1
ATOM 925 N N . PRO A 1 123 ? 2.039 -8.951 16.830 1.00 96.81 123 PRO A N 1
ATOM 926 C CA . PRO A 1 123 ? 3.132 -9.915 16.670 1.00 96.81 123 PRO A CA 1
ATOM 927 C C . PRO A 1 123 ? 4.474 -9.276 16.266 1.00 96.81 123 PRO A C 1
ATOM 929 O O . PRO A 1 123 ? 4.524 -8.151 15.774 1.00 96.81 123 PRO A O 1
ATOM 932 N N . ASP A 1 124 ? 5.576 -10.015 16.444 1.00 93.56 124 ASP A N 1
ATOM 933 C CA . ASP A 1 124 ? 6.942 -9.544 16.142 1.00 93.56 124 ASP A CA 1
ATOM 934 C C . ASP A 1 124 ? 7.265 -9.510 14.625 1.00 93.56 124 ASP A C 1
ATOM 936 O O . ASP A 1 124 ? 8.072 -8.711 14.174 1.00 93.56 124 ASP A O 1
ATOM 940 N N . PHE A 1 125 ? 6.593 -10.306 13.785 1.00 97.75 125 PHE A N 1
ATOM 941 C CA . PHE A 1 125 ? 6.757 -10.392 12.312 1.00 97.75 125 PHE A CA 1
ATOM 942 C C . PHE A 1 125 ? 8.181 -10.616 11.754 1.00 97.75 125 PHE A C 1
ATOM 944 O O . PHE A 1 125 ? 8.325 -10.799 10.546 1.00 97.75 125 PHE A O 1
ATOM 951 N N . GLU A 1 126 ? 9.239 -10.647 12.567 1.00 97.94 126 GLU A N 1
ATOM 952 C CA . GLU A 1 126 ? 10.630 -10.751 12.096 1.00 97.94 126 GLU A CA 1
ATOM 953 C C . GLU A 1 126 ? 10.907 -12.049 11.324 1.00 97.94 126 GLU A C 1
ATOM 955 O O . GLU A 1 126 ? 11.532 -12.023 10.262 1.00 97.94 126 GLU A O 1
ATOM 960 N N . ALA A 1 127 ? 10.401 -13.186 11.812 1.00 98.00 127 ALA A N 1
ATOM 961 C CA . ALA A 1 127 ? 10.603 -14.481 11.161 1.00 98.00 127 ALA A CA 1
ATOM 962 C C . ALA A 1 127 ? 9.950 -14.544 9.768 1.00 98.00 127 ALA A C 1
ATOM 964 O O . ALA A 1 127 ? 10.581 -14.982 8.806 1.00 98.00 127 ALA A O 1
ATOM 965 N N . GLU A 1 128 ? 8.708 -14.069 9.648 1.00 97.69 128 GLU A N 1
ATOM 966 C CA . GLU A 1 128 ? 7.985 -13.985 8.375 1.00 97.69 128 GLU A CA 1
ATOM 967 C C . GLU A 1 128 ? 8.671 -13.003 7.415 1.00 97.69 128 GLU A C 1
ATOM 969 O O . GLU A 1 128 ? 8.976 -13.347 6.273 1.00 97.69 128 GLU A O 1
ATOM 974 N N . THR A 1 129 ? 9.029 -11.818 7.914 1.00 98.25 129 THR A N 1
ATOM 975 C CA . THR A 1 129 ? 9.762 -10.791 7.162 1.00 98.25 129 THR A CA 1
ATOM 976 C C . THR A 1 129 ? 11.066 -11.348 6.588 1.00 98.25 129 THR A C 1
ATOM 978 O O . THR A 1 129 ? 11.376 -11.129 5.417 1.00 98.25 129 THR A O 1
ATOM 981 N N . ALA A 1 130 ? 11.839 -12.105 7.373 1.00 98.25 130 ALA A N 1
ATOM 982 C CA . ALA A 1 130 ? 13.085 -12.704 6.904 1.00 98.25 130 ALA A CA 1
ATOM 983 C C . ALA A 1 130 ? 12.862 -13.669 5.724 1.00 98.25 130 ALA A C 1
ATOM 985 O O . ALA A 1 130 ? 13.635 -13.657 4.760 1.00 98.25 130 ALA A O 1
ATOM 986 N N . GLN A 1 131 ? 11.786 -14.462 5.760 1.00 98.12 131 GLN A N 1
ATOM 987 C CA . GLN A 1 131 ? 11.415 -15.358 4.661 1.00 98.12 131 GLN A CA 1
ATOM 988 C C . GLN A 1 131 ? 11.008 -14.574 3.409 1.00 98.12 131 GLN A C 1
ATOM 990 O O . GLN A 1 131 ? 11.490 -14.878 2.315 1.00 98.12 131 GLN A O 1
ATOM 995 N N . GLN A 1 132 ? 10.192 -13.530 3.562 1.00 98.19 132 GLN A N 1
ATOM 996 C CA . GLN A 1 132 ? 9.734 -12.685 2.455 1.00 98.19 132 GLN A CA 1
ATOM 997 C C . GLN A 1 132 ? 10.896 -11.921 1.794 1.00 98.19 132 GLN A C 1
ATOM 999 O O . GLN A 1 132 ? 10.997 -11.875 0.564 1.00 98.19 132 GLN A O 1
ATOM 1004 N N . VAL A 1 133 ? 11.842 -11.396 2.583 1.00 98.38 133 VAL A N 1
ATOM 1005 C CA . VAL A 1 133 ? 13.078 -10.772 2.071 1.00 98.38 133 VAL A CA 1
ATOM 1006 C C . VAL A 1 133 ? 13.905 -11.786 1.278 1.00 98.38 133 VAL A C 1
ATOM 1008 O O . VAL A 1 133 ? 14.376 -11.480 0.179 1.00 98.38 133 VAL A O 1
ATOM 1011 N N . ALA A 1 134 ? 14.074 -13.003 1.803 1.00 97.81 134 ALA A N 1
ATOM 1012 C CA . ALA A 1 134 ? 14.811 -14.056 1.113 1.00 97.81 134 ALA A CA 1
ATOM 1013 C C . ALA A 1 134 ? 14.132 -14.462 -0.206 1.00 97.81 134 ALA A C 1
ATOM 1015 O O . ALA A 1 134 ? 14.823 -14.618 -1.215 1.00 97.81 134 ALA A O 1
ATOM 1016 N N . ALA A 1 135 ? 12.802 -14.593 -0.220 1.00 97.50 135 ALA A N 1
ATOM 1017 C CA . ALA A 1 135 ? 12.022 -14.890 -1.419 1.00 97.50 135 ALA A CA 1
ATOM 1018 C C . ALA A 1 135 ? 12.179 -13.791 -2.478 1.00 97.50 135 ALA A C 1
ATOM 1020 O O . ALA A 1 135 ? 12.556 -14.088 -3.609 1.00 97.50 135 ALA A O 1
ATOM 1021 N N . THR A 1 136 ? 12.010 -12.526 -2.085 1.00 96.94 136 THR A N 1
ATOM 1022 C CA . THR A 1 136 ? 12.155 -11.365 -2.977 1.00 96.94 136 THR A CA 1
ATOM 1023 C C . THR A 1 136 ? 13.561 -11.312 -3.590 1.00 96.94 136 THR A C 1
ATOM 1025 O O . THR A 1 136 ? 13.724 -11.161 -4.799 1.00 96.94 136 THR A O 1
ATOM 1028 N N . ARG A 1 137 ? 14.608 -11.537 -2.781 1.00 97.25 137 ARG A N 1
ATOM 1029 C CA . ARG A 1 137 ? 16.003 -11.549 -3.251 1.00 97.25 137 ARG A CA 1
ATOM 1030 C C . ARG A 1 137 ? 16.275 -12.638 -4.293 1.00 97.25 137 ARG A C 1
ATOM 1032 O O . ARG A 1 137 ? 17.084 -12.418 -5.192 1.00 97.25 137 ARG A O 1
ATOM 1039 N N . ARG A 1 138 ? 15.642 -13.812 -4.188 1.00 97.31 138 ARG A N 1
ATOM 1040 C CA . ARG A 1 138 ? 15.838 -14.921 -5.147 1.00 97.31 138 ARG A CA 1
ATOM 1041 C C . ARG A 1 138 ? 15.357 -14.582 -6.559 1.00 97.31 138 ARG A C 1
ATOM 1043 O O . ARG A 1 138 ? 15.799 -15.232 -7.498 1.00 97.31 138 ARG A O 1
ATOM 1050 N N . GLN A 1 139 ? 14.501 -13.575 -6.706 1.00 96.44 139 GLN A N 1
ATOM 1051 C CA . GLN A 1 139 ? 13.937 -13.160 -7.994 1.00 96.44 139 GLN A CA 1
ATOM 1052 C C . GLN A 1 139 ? 14.813 -12.184 -8.761 1.00 96.44 139 GLN A C 1
ATOM 1054 O O . GLN A 1 139 ? 14.518 -11.858 -9.909 1.00 96.44 139 GLN A O 1
ATOM 1059 N N . LEU A 1 140 ? 15.874 -11.694 -8.127 1.00 96.81 140 LEU A N 1
ATOM 1060 C CA . LEU A 1 140 ? 16.816 -10.811 -8.783 1.00 96.81 140 LEU A CA 1
ATOM 1061 C C . LEU A 1 140 ? 17.659 -11.598 -9.805 1.00 96.81 140 LEU A C 1
ATOM 1063 O O . LEU A 1 140 ? 18.069 -12.738 -9.521 1.00 96.81 140 LEU A O 1
ATOM 1067 N N . PRO A 1 141 ? 17.976 -10.991 -10.965 1.00 97.75 141 PRO A N 1
ATOM 1068 C CA . PRO A 1 141 ? 18.916 -11.551 -11.930 1.00 97.75 141 PRO A CA 1
ATOM 1069 C C . PRO A 1 141 ? 20.231 -11.987 -11.271 1.00 97.75 141 PRO A C 1
ATOM 1071 O O . PRO A 1 141 ? 20.677 -11.402 -10.285 1.00 97.75 141 PRO A O 1
ATOM 1074 N N . ALA A 1 142 ? 20.876 -13.029 -11.808 1.00 97.62 142 ALA A N 1
ATOM 1075 C CA . ALA A 1 142 ? 22.126 -13.543 -11.239 1.00 97.62 142 ALA A CA 1
ATOM 1076 C C . ALA A 1 142 ? 23.230 -12.472 -11.177 1.00 97.62 142 ALA A C 1
ATOM 1078 O O . ALA A 1 142 ? 23.952 -12.411 -10.185 1.00 97.62 142 ALA A O 1
ATOM 1079 N N . GLN A 1 143 ? 23.301 -11.608 -12.197 1.00 97.00 143 GLN A N 1
ATOM 1080 C CA . GLN A 1 143 ? 24.236 -10.482 -12.257 1.00 97.00 143 GLN A CA 1
ATOM 1081 C C . GLN A 1 143 ? 24.002 -9.483 -11.106 1.00 97.00 143 GLN A C 1
ATOM 1083 O O . GLN A 1 143 ? 24.937 -9.144 -10.389 1.00 97.00 143 GLN A O 1
ATOM 1088 N N . ASP A 1 144 ? 22.746 -9.114 -10.840 1.00 97.00 144 ASP A N 1
ATOM 1089 C CA . ASP A 1 144 ? 22.379 -8.174 -9.778 1.00 97.00 144 ASP A CA 1
ATOM 1090 C C . ASP A 1 144 ? 22.657 -8.773 -8.388 1.00 97.00 144 ASP A C 1
ATOM 1092 O O . ASP A 1 144 ? 23.084 -8.076 -7.470 1.00 97.00 144 ASP A O 1
ATOM 1096 N N . ARG A 1 145 ? 22.455 -10.091 -8.228 1.00 97.00 145 ARG A N 1
ATOM 1097 C CA . ARG A 1 145 ? 22.743 -10.816 -6.976 1.00 97.00 145 ARG A CA 1
ATOM 1098 C C . ARG A 1 145 ? 24.235 -10.924 -6.661 1.00 97.00 145 ARG A C 1
ATOM 1100 O O . ARG A 1 145 ? 24.567 -11.139 -5.493 1.00 97.00 145 ARG A O 1
ATOM 1107 N N . ALA A 1 146 ? 25.104 -10.832 -7.669 1.00 97.44 146 ALA A N 1
ATOM 1108 C CA . ALA A 1 146 ? 26.553 -10.881 -7.488 1.00 97.44 146 ALA A CA 1
ATOM 1109 C C . ALA A 1 146 ? 27.093 -9.600 -6.829 1.00 97.44 146 ALA A C 1
ATOM 1111 O O . ALA A 1 146 ? 28.082 -9.657 -6.098 1.00 97.44 146 ALA A O 1
ATOM 1112 N N . ASP A 1 147 ? 26.412 -8.464 -7.012 1.00 97.75 147 ASP A N 1
ATOM 1113 C CA . ASP A 1 147 ? 26.713 -7.222 -6.303 1.00 97.75 147 ASP A CA 1
ATOM 1114 C C . ASP A 1 147 ? 26.197 -7.291 -4.859 1.00 97.75 147 ASP A C 1
ATOM 1116 O O . ASP A 1 147 ? 25.030 -7.016 -4.550 1.00 97.75 147 ASP A O 1
ATOM 1120 N N . THR A 1 148 ? 27.087 -7.674 -3.944 1.00 97.12 148 THR A N 1
ATOM 1121 C CA . THR A 1 148 ? 26.780 -7.827 -2.516 1.00 97.12 148 THR A CA 1
ATOM 1122 C C . THR A 1 148 ? 26.410 -6.506 -1.843 1.00 97.12 148 THR A C 1
ATOM 1124 O O . THR A 1 148 ? 25.643 -6.511 -0.875 1.00 97.12 148 THR A O 1
ATOM 1127 N N . THR A 1 149 ? 26.894 -5.374 -2.361 1.00 97.62 149 THR A N 1
ATOM 1128 C CA . THR A 1 149 ? 26.664 -4.054 -1.769 1.00 97.62 149 THR A CA 1
ATOM 1129 C C . THR A 1 149 ? 25.268 -3.550 -2.118 1.00 97.62 149 THR A C 1
ATOM 1131 O O . THR A 1 149 ? 24.489 -3.239 -1.208 1.00 97.62 149 THR A O 1
ATOM 1134 N N . ALA A 1 150 ? 24.914 -3.531 -3.409 1.00 97.00 150 ALA A N 1
ATOM 1135 C CA . ALA A 1 150 ? 23.572 -3.159 -3.858 1.00 97.00 150 ALA A CA 1
ATOM 1136 C C . ALA A 1 150 ? 22.520 -4.135 -3.312 1.00 97.00 150 ALA A C 1
ATOM 1138 O O . ALA A 1 150 ? 21.519 -3.711 -2.732 1.00 97.00 150 ALA A O 1
ATOM 1139 N N . THR A 1 151 ? 22.798 -5.444 -3.365 1.00 97.31 151 THR A N 1
ATOM 1140 C CA . THR A 1 151 ? 21.914 -6.474 -2.799 1.00 97.31 151 THR A CA 1
ATOM 1141 C C . THR A 1 151 ? 21.720 -6.300 -1.290 1.00 97.31 151 THR A C 1
ATOM 1143 O O . THR A 1 151 ? 20.610 -6.473 -0.784 1.00 97.31 151 THR A O 1
ATOM 1146 N N . GLY A 1 152 ? 22.769 -5.934 -0.548 1.00 97.75 152 GLY A N 1
ATOM 1147 C CA . GLY A 1 152 ? 22.682 -5.668 0.888 1.00 97.75 152 GLY A CA 1
ATOM 1148 C C . GLY A 1 152 ? 21.822 -4.444 1.219 1.00 97.75 152 GLY A C 1
ATOM 1149 O O . GLY A 1 152 ? 21.017 -4.498 2.152 1.00 97.75 152 GLY A O 1
ATOM 1150 N N . ARG A 1 153 ? 21.956 -3.351 0.452 1.00 98.06 153 ARG A N 1
ATOM 1151 C CA . ARG A 1 153 ? 21.092 -2.160 0.575 1.00 98.06 153 ARG A CA 1
ATOM 1152 C C . ARG A 1 153 ? 19.638 -2.500 0.258 1.00 98.06 153 ARG A C 1
ATOM 1154 O O . ARG A 1 153 ? 18.768 -2.252 1.091 1.00 98.06 153 ARG A O 1
ATOM 1161 N N . TYR A 1 154 ? 19.401 -3.161 -0.874 1.00 97.50 154 TYR A N 1
ATOM 1162 C CA . TYR A 1 154 ? 18.077 -3.619 -1.287 1.00 97.5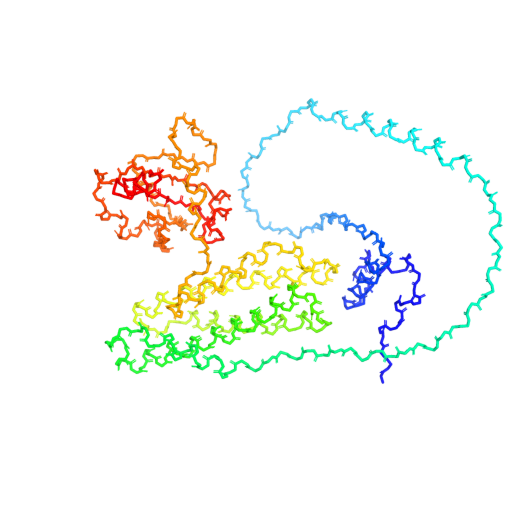0 154 TYR A CA 1
ATOM 1163 C C . TYR A 1 154 ? 17.407 -4.494 -0.219 1.00 97.50 154 TYR A C 1
ATOM 1165 O O . TYR A 1 154 ? 16.263 -4.239 0.157 1.00 97.50 154 TYR A O 1
ATOM 1173 N N . ALA A 1 155 ? 18.125 -5.471 0.344 1.00 97.81 155 ALA A N 1
ATOM 1174 C CA . ALA A 1 155 ? 17.592 -6.355 1.381 1.00 97.81 155 ALA A CA 1
ATOM 1175 C C . ALA A 1 155 ? 17.202 -5.603 2.666 1.00 97.81 155 ALA A C 1
ATOM 1177 O O . ALA A 1 155 ? 16.167 -5.906 3.259 1.00 97.81 155 ALA A O 1
ATOM 1178 N N . ARG A 1 156 ? 17.983 -4.599 3.093 1.00 98.12 156 ARG A N 1
ATOM 1179 C CA . ARG A 1 156 ? 17.643 -3.773 4.267 1.00 98.12 156 ARG A CA 1
ATOM 1180 C C . ARG A 1 156 ? 16.385 -2.940 4.038 1.00 98.12 156 ARG A C 1
ATOM 1182 O O . ARG A 1 156 ? 15.540 -2.882 4.928 1.00 98.12 156 ARG A O 1
ATOM 1189 N N . THR A 1 157 ? 16.247 -2.322 2.868 1.00 97.94 157 THR A N 1
ATOM 1190 C CA . THR A 1 157 ? 15.050 -1.539 2.523 1.00 97.94 157 THR A CA 1
ATOM 1191 C C . THR A 1 157 ? 13.824 -2.442 2.387 1.00 97.94 157 THR A C 1
ATOM 1193 O O . THR A 1 157 ? 12.784 -2.155 2.973 1.00 97.94 157 THR A O 1
ATOM 1196 N N . THR A 1 158 ? 13.978 -3.595 1.735 1.00 97.94 158 THR A N 1
ATOM 1197 C CA . THR A 1 158 ? 12.928 -4.619 1.595 1.00 97.94 158 THR A CA 1
ATOM 1198 C C . THR A 1 158 ? 12.483 -5.175 2.952 1.00 97.94 158 THR A C 1
ATOM 1200 O O . THR A 1 158 ? 11.298 -5.394 3.170 1.00 97.94 158 THR A O 1
ATOM 1203 N N . ARG A 1 159 ? 13.398 -5.345 3.919 1.00 98.31 159 ARG A N 1
ATOM 1204 C CA . ARG A 1 159 ? 13.035 -5.732 5.296 1.00 98.31 159 ARG A CA 1
ATOM 1205 C C . ARG A 1 159 ? 12.120 -4.699 5.956 1.00 98.31 159 ARG A C 1
ATOM 1207 O O . ARG A 1 159 ? 11.158 -5.080 6.614 1.00 98.31 159 ARG A O 1
ATOM 1214 N N . ARG A 1 160 ? 12.402 -3.400 5.783 1.00 98.38 160 ARG A N 1
ATOM 1215 C CA . ARG A 1 160 ? 11.553 -2.321 6.326 1.00 98.38 160 ARG A CA 1
ATOM 1216 C C . ARG A 1 160 ? 10.158 -2.348 5.709 1.00 98.38 160 ARG A C 1
ATOM 1218 O O . ARG A 1 160 ? 9.189 -2.210 6.444 1.00 98.38 160 ARG A O 1
ATOM 1225 N N . TYR A 1 161 ? 10.080 -2.568 4.395 1.00 98.31 161 TYR A N 1
ATOM 1226 C CA . TYR A 1 161 ? 8.813 -2.757 3.692 1.00 98.31 161 TYR A CA 1
ATOM 1227 C C . TYR A 1 161 ? 8.012 -3.916 4.295 1.00 98.31 161 TYR A C 1
ATOM 1229 O O . TYR A 1 161 ? 6.898 -3.701 4.754 1.00 98.31 161 TYR A O 1
ATOM 1237 N N . TRP A 1 162 ? 8.598 -5.112 4.392 1.00 98.44 162 TRP A N 1
ATOM 1238 C CA . TRP A 1 162 ? 7.887 -6.295 4.888 1.00 98.44 162 TRP A CA 1
ATOM 1239 C C . TRP A 1 162 ? 7.457 -6.186 6.358 1.00 98.44 162 TRP A C 1
ATOM 1241 O O . TRP A 1 162 ? 6.347 -6.584 6.699 1.00 98.44 162 TRP A O 1
ATOM 1251 N N . LEU A 1 163 ? 8.262 -5.566 7.229 1.00 98.31 163 LEU A N 1
ATOM 1252 C CA . LEU A 1 163 ? 7.854 -5.296 8.618 1.00 98.31 163 LEU A CA 1
ATOM 1253 C C . LEU A 1 163 ? 6.662 -4.335 8.719 1.00 98.31 163 LEU A C 1
ATOM 1255 O O . LEU A 1 163 ? 5.863 -4.447 9.655 1.00 98.31 163 LEU A O 1
ATOM 1259 N N . ALA A 1 164 ? 6.581 -3.361 7.810 1.00 98.31 164 ALA A N 1
ATOM 1260 C CA . ALA A 1 164 ? 5.466 -2.427 7.730 1.00 98.31 164 ALA A CA 1
ATOM 1261 C C . ALA A 1 164 ? 4.225 -3.101 7.125 1.00 98.31 164 ALA A C 1
ATOM 1263 O O . ALA A 1 164 ? 3.140 -2.991 7.690 1.00 98.31 164 ALA A O 1
ATOM 1264 N N . GLU A 1 165 ? 4.402 -3.852 6.038 1.00 98.25 165 GLU A N 1
ATOM 1265 C CA . GLU A 1 165 ? 3.343 -4.580 5.338 1.00 98.25 165 GLU A CA 1
ATOM 1266 C C . GLU A 1 165 ? 2.681 -5.629 6.235 1.00 98.25 165 GLU A C 1
ATOM 1268 O O . GLU A 1 165 ? 1.462 -5.613 6.376 1.00 98.25 165 GLU A O 1
ATOM 1273 N N . ASN A 1 166 ? 3.455 -6.476 6.920 1.00 98.25 166 ASN A N 1
ATOM 1274 C CA . ASN A 1 166 ? 2.902 -7.513 7.799 1.00 98.25 166 ASN A CA 1
ATOM 1275 C C . ASN A 1 166 ? 2.121 -6.903 8.980 1.00 98.25 166 ASN A C 1
ATOM 1277 O O . ASN A 1 166 ? 1.040 -7.380 9.330 1.00 98.25 166 ASN A O 1
ATOM 1281 N N . ALA A 1 167 ? 2.613 -5.795 9.550 1.00 98.00 167 ALA A N 1
ATOM 1282 C CA . ALA A 1 167 ? 1.895 -5.059 10.592 1.00 98.00 167 ALA A CA 1
ATOM 1283 C C . ALA A 1 167 ? 0.588 -4.443 10.067 1.00 98.00 167 ALA A C 1
ATOM 1285 O O . ALA A 1 167 ? -0.458 -4.563 10.707 1.00 98.00 167 ALA A O 1
ATOM 1286 N N . ALA A 1 168 ? 0.624 -3.817 8.888 1.00 98.19 168 ALA A N 1
ATOM 1287 C CA . ALA A 1 168 ? -0.552 -3.223 8.262 1.00 98.19 168 ALA A CA 1
ATOM 1288 C C . ALA A 1 168 ? -1.597 -4.280 7.862 1.00 98.19 168 ALA A C 1
ATOM 1290 O O . ALA A 1 168 ? -2.795 -4.072 8.069 1.00 98.19 168 ALA A O 1
ATOM 1291 N N . ALA A 1 169 ? -1.156 -5.424 7.334 1.00 97.56 169 ALA A N 1
ATOM 1292 C CA . ALA A 1 169 ? -2.006 -6.551 6.972 1.00 97.56 169 ALA A CA 1
ATOM 1293 C C . ALA A 1 169 ? -2.700 -7.149 8.205 1.00 97.56 169 ALA A C 1
ATOM 1295 O O . ALA A 1 169 ? -3.917 -7.327 8.189 1.00 97.56 169 ALA A O 1
ATOM 1296 N N . TYR A 1 170 ? -1.963 -7.364 9.301 1.00 97.38 170 TYR A N 1
ATOM 1297 C CA . TYR A 1 170 ? -2.528 -7.835 10.570 1.00 97.38 170 TYR A CA 1
ATOM 1298 C C . TYR A 1 170 ? -3.619 -6.900 11.104 1.00 97.38 170 TYR A C 1
ATOM 1300 O O . TYR A 1 170 ? -4.711 -7.351 11.446 1.00 97.38 170 TYR A O 1
ATOM 1308 N N . LEU A 1 171 ? -3.358 -5.589 11.129 1.00 96.94 171 LEU A N 1
ATOM 1309 C CA . LEU A 1 171 ? -4.337 -4.607 11.605 1.00 96.94 171 LEU A CA 1
ATOM 1310 C C . LEU A 1 171 ? -5.549 -4.509 10.679 1.00 96.94 171 LEU A C 1
ATOM 1312 O O . LEU A 1 171 ? -6.674 -4.362 11.149 1.00 96.94 171 LEU A O 1
ATOM 1316 N N . THR A 1 172 ? -5.347 -4.648 9.370 1.00 96.88 172 THR A N 1
ATOM 1317 C CA . THR A 1 172 ? -6.465 -4.697 8.424 1.00 96.88 172 THR A CA 1
ATOM 1318 C C . THR A 1 172 ? -7.340 -5.927 8.669 1.00 96.88 172 THR A C 1
ATOM 1320 O O . THR A 1 172 ? -8.560 -5.800 8.725 1.00 96.88 172 THR A O 1
ATOM 1323 N N . ALA A 1 173 ? -6.742 -7.101 8.885 1.00 95.88 173 ALA A N 1
ATOM 1324 C CA . ALA A 1 173 ? -7.484 -8.317 9.209 1.00 95.88 173 ALA A CA 1
ATOM 1325 C C . ALA A 1 173 ? -8.241 -8.188 10.543 1.00 95.88 173 ALA A C 1
ATOM 1327 O O . ALA A 1 173 ? -9.399 -8.588 10.643 1.00 95.88 173 ALA A O 1
ATOM 1328 N N . GLN A 1 174 ? -7.625 -7.565 11.554 1.00 94.56 174 GLN A N 1
ATOM 1329 C CA . GLN A 1 174 ? -8.273 -7.282 12.836 1.00 94.56 174 GLN A CA 1
ATOM 1330 C C . GLN A 1 174 ? -9.489 -6.353 12.678 1.00 94.56 174 GLN A C 1
ATOM 1332 O O . GLN A 1 174 ? -10.516 -6.572 13.320 1.00 94.56 174 GLN A O 1
ATOM 1337 N N . ALA A 1 175 ? -9.376 -5.342 11.814 1.00 94.62 175 ALA A N 1
ATOM 1338 C CA . ALA A 1 175 ? -10.455 -4.420 11.476 1.00 94.62 175 ALA A CA 1
ATOM 1339 C C . ALA A 1 175 ? -11.603 -5.088 10.696 1.00 94.62 175 ALA A C 1
ATOM 1341 O O . ALA A 1 175 ? -12.759 -4.737 10.906 1.00 94.62 175 ALA A O 1
ATOM 1342 N N . GLN A 1 176 ? -11.301 -6.051 9.819 1.00 94.19 176 GLN A N 1
ATOM 1343 C CA . GLN A 1 176 ? -12.313 -6.816 9.078 1.00 94.19 176 GLN A CA 1
ATOM 1344 C C . GLN A 1 176 ? -13.061 -7.815 9.966 1.00 94.19 176 GLN A C 1
ATOM 1346 O O . GLN A 1 176 ? -14.263 -7.997 9.807 1.00 94.19 176 GLN A O 1
ATOM 1351 N N . GLY A 1 177 ? -12.356 -8.473 10.888 1.00 91.56 177 GLY A N 1
ATOM 1352 C CA . GLY A 1 177 ? -12.910 -9.526 11.743 1.00 91.56 177 GLY A CA 1
ATOM 1353 C C . GLY A 1 177 ? -13.580 -9.036 13.028 1.00 91.56 177 GLY A C 1
ATOM 1354 O O . GLY A 1 177 ? -13.607 -9.800 13.990 1.00 91.56 177 GLY A O 1
ATOM 1355 N N . ASP A 1 178 ? -14.000 -7.766 13.091 1.00 79.69 178 ASP A N 1
ATOM 1356 C CA . ASP A 1 178 ? -14.556 -7.095 14.286 1.00 79.69 178 ASP A CA 1
ATOM 1357 C C . ASP A 1 178 ? -13.765 -7.377 15.582 1.00 79.69 178 ASP A C 1
ATOM 1359 O O . ASP A 1 178 ? -14.285 -7.519 16.684 1.00 79.69 178 ASP A O 1
ATOM 1363 N N . SER A 1 179 ? -12.448 -7.518 15.438 1.00 86.06 179 SER A N 1
ATOM 1364 C CA . SER A 1 179 ? -11.540 -7.899 16.523 1.00 86.06 179 SER A CA 1
ATOM 1365 C C . SER A 1 179 ? -10.689 -6.715 16.981 1.00 86.06 179 SER A C 1
ATOM 1367 O O . SER A 1 179 ? -9.695 -6.893 17.694 1.00 86.06 179 SER A O 1
ATOM 1369 N N . ALA A 1 180 ? -11.031 -5.499 16.540 1.00 90.44 180 ALA A N 1
ATOM 1370 C CA . ALA A 1 180 ? -10.325 -4.266 16.863 1.00 90.44 180 ALA A CA 1
ATOM 1371 C C . ALA A 1 180 ? -10.448 -3.968 18.363 1.00 90.44 180 ALA A C 1
ATOM 1373 O O . ALA A 1 180 ? -11.526 -3.697 18.884 1.00 90.44 180 ALA A O 1
ATOM 1374 N N . SER A 1 181 ? -9.321 -4.043 19.073 1.00 90.25 181 SER A N 1
ATOM 1375 C CA . SER A 1 181 ? -9.274 -3.774 20.510 1.00 90.25 181 SER A CA 1
ATOM 1376 C C . SER A 1 181 ? -9.186 -2.272 20.786 1.00 90.25 181 SER A C 1
ATOM 1378 O O . SER A 1 181 ? -8.881 -1.475 19.900 1.00 90.25 181 SER A O 1
ATOM 1380 N N . SER A 1 182 ? -9.343 -1.867 22.048 1.00 89.44 182 SER A N 1
ATOM 1381 C CA . SER A 1 182 ? -9.124 -0.475 22.476 1.00 89.44 182 SER A CA 1
ATOM 1382 C C . SER A 1 182 ? -7.726 0.069 22.142 1.00 89.44 182 SER A C 1
ATOM 1384 O O . SER A 1 182 ? -7.556 1.280 22.030 1.00 89.44 182 SER A O 1
ATOM 1386 N N . LEU A 1 183 ? -6.741 -0.812 21.932 1.00 92.44 183 LEU A N 1
ATOM 1387 C CA . LEU A 1 183 ? -5.373 -0.465 21.539 1.00 92.44 183 LEU A CA 1
ATOM 1388 C C . LEU A 1 183 ? -5.203 -0.278 20.024 1.00 92.44 183 LEU A C 1
ATOM 1390 O O . LEU A 1 183 ? -4.119 0.109 19.586 1.00 92.44 183 LEU A O 1
ATOM 1394 N N . PHE A 1 184 ? -6.236 -0.552 19.223 1.00 94.38 184 PHE A N 1
ATOM 1395 C CA . PHE A 1 184 ? -6.166 -0.533 17.764 1.00 94.38 184 PHE A CA 1
ATOM 1396 C C . PHE A 1 184 ? -5.609 0.789 17.201 1.00 94.38 184 PHE A C 1
ATOM 1398 O O . PHE A 1 184 ? -4.645 0.720 16.439 1.00 94.38 184 PHE A O 1
ATOM 1405 N N . PRO A 1 185 ? -6.067 1.994 17.613 1.00 95.44 185 PRO A N 1
ATOM 1406 C CA . PRO A 1 185 ? -5.508 3.249 17.098 1.00 95.44 185 PRO A CA 1
ATOM 1407 C C . PRO A 1 185 ? -4.010 3.408 17.369 1.00 95.44 185 PRO A C 1
ATOM 1409 O O . PRO A 1 185 ? -3.268 3.839 16.491 1.00 95.44 185 PRO A O 1
ATOM 1412 N N . THR A 1 186 ? -3.555 3.016 18.562 1.00 95.19 186 THR A N 1
ATOM 1413 C CA . THR A 1 186 ? -2.137 3.068 18.937 1.00 95.19 186 THR A CA 1
ATOM 1414 C C . THR A 1 186 ? -1.311 2.065 18.134 1.00 95.19 186 THR A C 1
ATOM 1416 O O . THR A 1 186 ? -0.192 2.367 17.730 1.00 95.19 186 THR A O 1
ATOM 1419 N N . GLN A 1 187 ? -1.848 0.874 17.860 1.00 96.44 187 GLN A N 1
ATOM 1420 C CA . GLN A 1 187 ? -1.176 -0.103 17.001 1.00 96.44 187 GLN A CA 1
ATOM 1421 C C . GLN A 1 187 ? -1.099 0.376 15.547 1.00 96.44 187 GLN A C 1
ATOM 1423 O O . GLN A 1 187 ? -0.068 0.189 14.902 1.00 96.44 187 GLN A O 1
ATOM 1428 N N . VAL A 1 188 ? -2.143 1.052 15.054 1.00 97.25 188 VAL A N 1
ATOM 1429 C CA . VAL A 1 188 ? -2.116 1.713 13.744 1.00 97.25 188 VAL A CA 1
ATOM 1430 C C . VAL A 1 188 ? -1.031 2.787 13.694 1.00 97.25 188 VAL A C 1
ATOM 1432 O O . VAL A 1 188 ? -0.296 2.835 12.712 1.00 97.25 188 VAL A O 1
ATOM 1435 N N . ASP A 1 189 ? -0.853 3.587 14.746 1.00 97.38 189 ASP A N 1
ATOM 1436 C CA . ASP A 1 189 ? 0.233 4.577 14.801 1.00 97.38 189 ASP A CA 1
ATOM 1437 C C . ASP A 1 189 ? 1.621 3.936 14.692 1.00 97.38 189 ASP A C 1
ATOM 1439 O O . ASP A 1 189 ? 2.456 4.409 13.919 1.00 97.38 189 ASP A O 1
ATOM 1443 N N . LEU A 1 190 ? 1.846 2.807 15.369 1.00 97.06 190 LEU A N 1
ATOM 1444 C CA . LEU A 1 190 ? 3.095 2.045 15.246 1.00 97.06 190 LEU A CA 1
ATOM 1445 C C . LEU A 1 190 ? 3.308 1.502 13.823 1.00 97.06 190 LEU A C 1
ATOM 1447 O O . LEU A 1 190 ? 4.427 1.519 13.309 1.00 97.06 190 LEU A O 1
ATOM 1451 N N . ALA A 1 191 ? 2.252 1.023 13.161 1.00 98.00 191 ALA A N 1
ATOM 1452 C CA . ALA A 1 191 ? 2.340 0.568 11.774 1.00 98.00 191 ALA A CA 1
ATOM 1453 C C . ALA A 1 191 ? 2.624 1.734 10.808 1.00 98.00 191 ALA A C 1
ATOM 1455 O O . ALA A 1 191 ? 3.491 1.620 9.941 1.00 98.00 191 ALA A O 1
ATOM 1456 N N . LEU A 1 192 ? 1.961 2.881 10.989 1.00 97.81 192 LEU A N 1
ATOM 1457 C CA . LEU A 1 192 ? 2.202 4.100 10.211 1.00 97.81 192 LEU A CA 1
ATOM 1458 C C . LEU A 1 192 ? 3.632 4.627 10.399 1.00 97.81 192 LEU A C 1
ATOM 1460 O O . LEU A 1 192 ? 4.255 5.079 9.434 1.00 97.81 192 LEU A O 1
ATOM 1464 N N . GLU A 1 193 ? 4.189 4.529 11.606 1.00 98.00 193 GLU A N 1
ATOM 1465 C CA . GLU A 1 193 ? 5.587 4.870 11.867 1.00 98.00 193 GLU A CA 1
ATOM 1466 C C . GLU A 1 193 ? 6.544 3.977 11.061 1.00 98.00 193 GLU A C 1
ATOM 1468 O O . GLU A 1 193 ? 7.440 4.501 10.387 1.00 98.00 193 GLU A O 1
ATOM 1473 N N . ARG A 1 194 ? 6.311 2.655 11.050 1.00 97.94 194 ARG A N 1
ATOM 1474 C CA . ARG A 1 194 ? 7.087 1.691 10.246 1.00 97.94 194 ARG A CA 1
ATOM 1475 C C . ARG A 1 194 ? 7.005 1.996 8.751 1.00 97.94 194 ARG A C 1
ATOM 1477 O O . ARG A 1 194 ? 8.038 1.982 8.078 1.00 97.94 194 ARG A O 1
ATOM 1484 N N . ILE A 1 195 ? 5.816 2.338 8.245 1.00 98.12 195 ILE A N 1
ATOM 1485 C CA . ILE A 1 195 ? 5.643 2.808 6.862 1.00 98.12 195 ILE A CA 1
ATOM 1486 C C . ILE A 1 195 ? 6.518 4.046 6.626 1.00 98.12 195 ILE A C 1
ATOM 1488 O O . ILE A 1 195 ? 7.273 4.096 5.655 1.00 98.12 195 ILE A O 1
ATOM 1492 N N . SER A 1 196 ? 6.505 5.021 7.541 1.00 97.44 196 SER A N 1
ATOM 1493 C CA . SER A 1 196 ? 7.341 6.223 7.418 1.00 97.44 196 SER A CA 1
ATOM 1494 C C . SER A 1 196 ? 8.840 5.901 7.364 1.00 97.44 196 SER A C 1
ATOM 1496 O O . SER A 1 196 ? 9.575 6.546 6.620 1.00 97.44 196 SER A O 1
ATOM 1498 N N . TRP A 1 197 ? 9.315 4.900 8.114 1.00 97.25 197 TRP A N 1
ATOM 1499 C CA . TRP A 1 197 ? 10.723 4.491 8.102 1.00 97.25 197 TRP A CA 1
ATOM 1500 C C . TRP A 1 197 ? 11.142 3.877 6.770 1.00 97.25 197 TRP A C 1
ATOM 1502 O O . TRP A 1 197 ? 12.278 4.090 6.333 1.00 97.25 197 TRP A O 1
ATOM 1512 N N . PHE A 1 198 ? 10.248 3.127 6.122 1.00 97.75 198 PHE A N 1
ATOM 1513 C CA . PHE A 1 198 ? 10.458 2.657 4.757 1.00 97.75 198 PHE A CA 1
ATOM 1514 C C . PHE A 1 198 ? 10.503 3.838 3.773 1.00 97.75 198 PHE A C 1
ATOM 1516 O O . PHE A 1 198 ? 11.488 3.969 3.049 1.00 97.75 198 PHE A O 1
ATOM 1523 N N . MET A 1 199 ? 9.524 4.750 3.815 1.00 97.12 199 MET A N 1
ATOM 1524 C CA . MET A 1 199 ? 9.484 5.917 2.917 1.00 97.12 199 MET A CA 1
ATOM 1525 C C . MET A 1 199 ? 10.721 6.815 3.084 1.00 97.12 199 MET A C 1
ATOM 1527 O O . MET A 1 199 ? 11.330 7.244 2.110 1.00 97.12 199 MET A O 1
ATOM 1531 N N . LYS A 1 200 ? 11.175 7.037 4.323 1.00 96.06 200 LYS A N 1
ATOM 1532 C CA . LYS A 1 200 ? 12.431 7.752 4.598 1.00 96.06 200 LYS A CA 1
ATOM 1533 C C . LYS A 1 200 ? 13.644 7.020 4.029 1.00 96.06 200 LYS A C 1
ATOM 1535 O O . LYS A 1 200 ? 14.564 7.670 3.557 1.00 96.06 200 LYS A O 1
ATOM 1540 N N . ALA A 1 201 ? 13.668 5.686 4.062 1.00 95.69 201 ALA A N 1
ATOM 1541 C CA . ALA A 1 201 ? 14.750 4.903 3.460 1.00 95.69 201 ALA A CA 1
ATOM 1542 C C . ALA A 1 201 ? 14.819 5.089 1.937 1.00 95.69 201 ALA A C 1
ATOM 1544 O O . ALA A 1 201 ? 15.916 5.154 1.384 1.00 95.69 201 ALA A O 1
ATOM 1545 N N . ARG A 1 202 ? 13.649 5.168 1.289 1.00 95.62 202 ARG A N 1
ATOM 1546 C CA . ARG A 1 202 ? 13.488 5.401 -0.152 1.00 95.62 202 ARG A CA 1
ATOM 1547 C C . ARG A 1 202 ? 13.938 6.791 -0.589 1.00 95.62 202 ARG A C 1
ATOM 1549 O O . ARG A 1 202 ? 14.460 6.924 -1.684 1.00 95.62 202 ARG A O 1
ATOM 1556 N N . ALA A 1 203 ? 13.802 7.794 0.276 1.00 90.88 203 ALA A N 1
ATOM 1557 C CA . ALA A 1 203 ? 14.202 9.167 -0.032 1.00 90.88 203 ALA A CA 1
ATOM 1558 C C . ALA A 1 203 ? 15.721 9.354 -0.239 1.00 90.88 203 ALA A C 1
ATOM 1560 O O . ALA A 1 203 ? 16.140 10.369 -0.789 1.00 90.88 203 ALA A O 1
ATOM 1561 N N . TYR A 1 204 ? 16.552 8.408 0.209 1.00 92.56 204 TYR A N 1
ATOM 1562 C CA . TYR A 1 204 ? 17.997 8.443 -0.021 1.00 92.56 204 TYR A CA 1
ATOM 1563 C C . TYR A 1 204 ? 18.362 7.682 -1.292 1.00 92.56 204 TYR A C 1
ATOM 1565 O O . TYR A 1 204 ? 17.893 6.563 -1.489 1.00 92.56 204 TYR A O 1
ATOM 1573 N N . ASP A 1 205 ? 19.281 8.233 -2.087 1.00 87.62 205 ASP A N 1
ATOM 1574 C CA . ASP A 1 205 ? 19.850 7.525 -3.232 1.00 87.62 205 ASP A CA 1
ATOM 1575 C C . ASP A 1 205 ? 20.652 6.298 -2.766 1.00 87.62 205 ASP A C 1
ATOM 1577 O O . ASP A 1 205 ? 21.718 6.393 -2.150 1.00 87.62 205 ASP A O 1
ATOM 1581 N N . GLN A 1 206 ? 20.117 5.119 -3.066 1.00 86.88 206 GLN A N 1
ATOM 1582 C CA . GLN A 1 206 ? 20.699 3.840 -2.684 1.00 86.88 206 GLN A CA 1
ATOM 1583 C C . GLN A 1 206 ? 21.679 3.289 -3.733 1.00 86.88 206 GLN A C 1
ATOM 1585 O O . GLN A 1 206 ? 22.252 2.227 -3.482 1.00 86.88 206 GLN A O 1
ATOM 1590 N N . HIS A 1 207 ? 21.880 3.953 -4.882 1.00 94.00 207 HIS A N 1
ATOM 1591 C CA . HIS A 1 207 ? 22.710 3.469 -5.995 1.00 94.00 207 HIS A CA 1
ATOM 1592 C C . HIS A 1 207 ? 22.425 1.985 -6.297 1.00 94.00 207 HIS A C 1
ATOM 1594 O O . HIS A 1 207 ? 23.289 1.115 -6.117 1.00 94.00 207 HIS A O 1
ATOM 1600 N N . LEU A 1 208 ? 21.164 1.678 -6.612 1.00 96.75 208 LEU A N 1
ATOM 1601 C CA . LEU A 1 208 ? 20.685 0.322 -6.879 1.00 96.75 208 LEU A CA 1
ATOM 1602 C C . LEU A 1 208 ? 20.647 0.040 -8.379 1.00 96.75 208 LEU A C 1
ATOM 1604 O O . LEU A 1 208 ? 20.519 0.947 -9.198 1.00 96.75 208 LEU A O 1
ATOM 1608 N N . HIS A 1 209 ? 20.715 -1.244 -8.734 1.00 97.00 209 HIS A N 1
ATOM 1609 C CA . HIS A 1 209 ? 20.476 -1.676 -10.110 1.00 97.00 209 HIS A CA 1
ATOM 1610 C C . HIS A 1 209 ? 19.022 -1.380 -10.518 1.00 97.00 209 HIS A C 1
ATOM 1612 O O . HIS A 1 209 ? 18.129 -1.457 -9.666 1.00 97.00 209 HIS A O 1
ATOM 1618 N N . PRO A 1 210 ? 18.741 -1.113 -11.809 1.00 94.50 210 PRO A N 1
ATOM 1619 C CA . PRO A 1 210 ? 17.404 -0.723 -12.266 1.00 94.50 210 PRO A CA 1
ATOM 1620 C C . PRO A 1 210 ? 16.278 -1.688 -11.862 1.00 94.50 210 PRO A C 1
ATOM 1622 O O . PRO A 1 210 ? 15.183 -1.247 -11.526 1.00 94.50 210 PRO A O 1
ATOM 1625 N N . VAL A 1 211 ? 16.539 -3.002 -11.835 1.00 93.75 211 VAL A N 1
ATOM 1626 C CA . VAL A 1 211 ? 15.538 -4.014 -11.442 1.00 93.75 211 VAL A CA 1
ATOM 1627 C C . VAL A 1 211 ? 15.188 -3.924 -9.954 1.00 93.75 211 VAL A C 1
ATOM 1629 O O . VAL A 1 211 ? 14.025 -4.067 -9.578 1.00 93.75 211 VAL A O 1
ATOM 1632 N N . MET A 1 212 ? 16.179 -3.676 -9.093 1.00 97.06 212 MET A N 1
ATOM 1633 C CA . MET A 1 212 ? 15.953 -3.473 -7.658 1.00 97.06 212 MET A CA 1
ATOM 1634 C C . MET A 1 212 ? 15.158 -2.188 -7.415 1.00 97.06 212 MET A C 1
ATOM 1636 O O . MET A 1 212 ? 14.229 -2.193 -6.610 1.00 97.06 212 MET A O 1
ATOM 1640 N N . GLU A 1 213 ? 15.503 -1.114 -8.129 1.00 94.25 213 GLU A N 1
ATOM 1641 C CA . GLU A 1 213 ? 14.833 0.182 -8.017 1.00 94.25 213 GLU A CA 1
ATOM 1642 C C . GLU A 1 213 ? 13.369 0.102 -8.465 1.00 94.25 213 GLU A C 1
ATOM 1644 O O . GLU A 1 213 ? 12.478 0.537 -7.739 1.00 94.25 213 GLU A O 1
ATOM 1649 N N . ALA A 1 214 ? 13.098 -0.556 -9.597 1.00 87.69 214 ALA A N 1
ATOM 1650 C CA . ALA A 1 214 ? 11.738 -0.803 -10.072 1.00 87.69 214 ALA A CA 1
ATOM 1651 C C . ALA A 1 214 ? 10.886 -1.545 -9.027 1.00 87.69 214 ALA A C 1
ATOM 1653 O O . ALA A 1 214 ? 9.770 -1.128 -8.727 1.00 87.69 214 ALA A O 1
ATOM 1654 N N . ARG A 1 215 ? 11.437 -2.588 -8.393 1.00 95.06 215 ARG A N 1
ATOM 1655 C CA . ARG A 1 215 ? 10.742 -3.321 -7.321 1.00 95.06 215 ARG A CA 1
ATOM 1656 C C . ARG A 1 215 ? 10.509 -2.472 -6.072 1.00 95.06 215 ARG A C 1
ATOM 1658 O O . ARG A 1 215 ? 9.478 -2.616 -5.423 1.00 95.06 215 ARG A O 1
ATOM 1665 N N . LEU A 1 216 ? 11.449 -1.599 -5.704 1.00 95.94 216 LEU A N 1
ATOM 1666 C CA . LEU A 1 216 ? 11.242 -0.679 -4.581 1.00 95.94 216 LEU A CA 1
ATOM 1667 C C . LEU A 1 216 ? 10.171 0.377 -4.887 1.00 95.94 216 LEU A C 1
ATOM 1669 O O . LEU A 1 216 ? 9.435 0.747 -3.976 1.00 95.94 216 LEU A O 1
ATOM 1673 N N . ASN A 1 217 ? 10.043 0.813 -6.143 1.00 88.31 217 ASN A N 1
ATOM 1674 C CA . ASN A 1 217 ? 8.956 1.694 -6.575 1.00 88.31 217 ASN A CA 1
ATOM 1675 C C . ASN A 1 217 ? 7.585 1.008 -6.460 1.00 88.31 217 ASN A C 1
ATOM 1677 O O . ASN A 1 217 ? 6.624 1.629 -6.014 1.00 88.31 217 ASN A O 1
ATOM 1681 N N . GLU A 1 218 ? 7.485 -0.279 -6.803 1.00 89.44 218 GLU A N 1
ATOM 1682 C CA . GLU A 1 218 ? 6.258 -1.062 -6.585 1.00 89.44 218 GLU A CA 1
ATOM 1683 C C . GLU A 1 218 ? 5.918 -1.157 -5.091 1.00 89.44 218 GLU A C 1
ATOM 1685 O O . GLU A 1 218 ? 4.803 -0.835 -4.683 1.00 89.44 218 GLU A O 1
ATOM 1690 N N . MET A 1 219 ? 6.896 -1.510 -4.249 1.00 96.44 219 MET A N 1
ATOM 1691 C CA . MET A 1 219 ? 6.729 -1.529 -2.790 1.00 96.44 219 MET A CA 1
ATOM 1692 C C . MET A 1 219 ? 6.257 -0.173 -2.240 1.00 96.44 219 MET A C 1
ATOM 1694 O O . MET A 1 219 ? 5.394 -0.120 -1.363 1.00 96.44 219 MET A O 1
ATOM 1698 N N . GLU A 1 220 ? 6.798 0.928 -2.761 1.00 95.12 220 GLU A N 1
ATOM 1699 C CA . GLU A 1 220 ? 6.405 2.286 -2.391 1.00 95.12 220 GLU A CA 1
ATOM 1700 C C . GLU A 1 220 ? 4.946 2.592 -2.723 1.00 95.12 220 GLU A C 1
ATOM 1702 O O . GLU A 1 220 ? 4.220 3.088 -1.858 1.00 95.12 220 GLU A O 1
ATOM 1707 N N . GLN A 1 221 ? 4.479 2.202 -3.910 1.00 89.62 221 GLN A N 1
ATOM 1708 C CA . GLN A 1 221 ? 3.062 2.299 -4.266 1.00 89.62 221 GLN A CA 1
ATOM 1709 C C . GLN A 1 221 ? 2.185 1.515 -3.279 1.00 89.62 221 GLN A C 1
ATOM 1711 O O . GLN A 1 221 ? 1.207 2.057 -2.762 1.00 89.62 221 GLN A O 1
ATOM 1716 N N . GLY A 1 222 ? 2.564 0.276 -2.945 1.00 93.94 222 GLY A N 1
ATOM 1717 C CA . GLY A 1 222 ? 1.847 -0.532 -1.952 1.00 93.94 222 GLY A CA 1
ATOM 1718 C C . GLY A 1 222 ? 1.789 0.129 -0.569 1.00 93.94 222 GLY A C 1
ATOM 1719 O O . GLY A 1 222 ? 0.744 0.138 0.081 1.00 93.94 222 GLY A O 1
ATOM 1720 N N . MET A 1 223 ? 2.880 0.761 -0.131 1.00 97.50 223 MET A N 1
ATOM 1721 C CA . MET A 1 223 ? 2.945 1.455 1.160 1.00 97.50 223 MET A CA 1
ATOM 1722 C C . MET A 1 223 ? 2.102 2.729 1.216 1.00 97.50 223 MET A C 1
ATOM 1724 O O . MET A 1 223 ? 1.524 3.025 2.265 1.00 97.50 223 MET A O 1
ATOM 1728 N N . LEU A 1 224 ? 1.987 3.467 0.110 1.00 90.88 224 LEU A N 1
ATOM 1729 C CA . LEU A 1 224 ? 1.076 4.611 0.024 1.00 90.88 224 LEU A CA 1
ATOM 1730 C C . LEU A 1 224 ? -0.383 4.167 0.211 1.00 90.88 224 LEU A C 1
ATOM 1732 O O . LEU A 1 224 ? -1.115 4.783 0.988 1.00 90.88 224 LEU A O 1
ATOM 1736 N N . LEU A 1 225 ? -0.773 3.052 -0.413 1.00 90.94 225 LEU A N 1
ATOM 1737 C CA . LEU A 1 225 ? -2.103 2.459 -0.251 1.00 90.94 225 LEU A CA 1
ATOM 1738 C C . LEU A 1 225 ? -2.343 1.966 1.181 1.00 90.94 225 LEU A C 1
ATOM 1740 O O . LEU A 1 225 ? -3.372 2.293 1.773 1.00 90.94 225 LEU A O 1
ATOM 1744 N N . ARG A 1 226 ? -1.376 1.256 1.786 1.00 97.06 226 ARG A N 1
ATOM 1745 C CA . ARG A 1 226 ? -1.461 0.848 3.201 1.00 97.06 226 ARG A CA 1
ATOM 1746 C C . ARG A 1 226 ? -1.632 2.039 4.127 1.00 97.06 226 ARG A C 1
ATOM 1748 O O . ARG A 1 226 ? -2.472 1.992 5.021 1.00 97.06 226 ARG A O 1
ATOM 1755 N N . ARG A 1 227 ? -0.855 3.105 3.922 1.00 97.31 227 ARG A N 1
ATOM 1756 C CA . ARG A 1 227 ? -0.935 4.320 4.736 1.00 97.31 227 ARG A CA 1
ATOM 1757 C C . ARG A 1 227 ? -2.332 4.924 4.676 1.00 97.31 227 ARG A C 1
ATOM 1759 O O . ARG A 1 227 ? -2.912 5.168 5.731 1.00 97.31 227 ARG A O 1
ATOM 1766 N N . SER A 1 228 ? -2.859 5.128 3.469 1.00 92.25 228 SER A N 1
ATOM 1767 C CA . SER A 1 228 ? -4.193 5.700 3.285 1.00 92.25 228 SER A CA 1
ATOM 1768 C C . SER A 1 228 ? -5.269 4.818 3.919 1.00 92.25 228 SER A C 1
ATOM 1770 O O . SER A 1 228 ? -6.082 5.313 4.696 1.00 92.25 228 SER A O 1
ATOM 1772 N N . SER A 1 229 ? -5.220 3.505 3.674 1.00 95.75 229 SER A N 1
ATOM 1773 C CA . SER A 1 229 ? -6.154 2.545 4.264 1.00 95.75 229 SER A CA 1
ATOM 1774 C C . SER A 1 229 ? -6.135 2.612 5.790 1.00 95.75 229 SER A C 1
ATOM 1776 O O . SER A 1 229 ? -7.179 2.745 6.422 1.00 95.75 229 SER A O 1
ATOM 1778 N N . LEU A 1 230 ? -4.953 2.531 6.407 1.00 97.44 230 LEU A N 1
ATOM 1779 C CA . LEU A 1 230 ? -4.814 2.547 7.863 1.00 97.44 230 LEU A CA 1
ATOM 1780 C C . LEU A 1 230 ? -5.290 3.865 8.482 1.00 97.44 230 LEU A C 1
ATOM 1782 O O . LEU A 1 230 ? -5.923 3.842 9.535 1.00 97.44 230 LEU A O 1
ATOM 1786 N N . GLN A 1 231 ? -5.024 5.004 7.837 1.00 96.75 231 GLN A N 1
ATOM 1787 C CA . GLN A 1 231 ? -5.531 6.302 8.289 1.00 96.75 231 GLN A CA 1
ATOM 1788 C C . GLN A 1 231 ? -7.061 6.338 8.262 1.00 96.75 231 GLN A C 1
ATOM 1790 O O . GLN A 1 231 ? -7.671 6.741 9.251 1.00 96.75 231 GLN A O 1
ATOM 1795 N N . THR A 1 232 ? -7.683 5.850 7.187 1.00 94.31 232 THR A N 1
ATOM 1796 C CA . THR A 1 232 ? -9.144 5.746 7.088 1.00 94.31 232 THR A CA 1
ATOM 1797 C C . THR A 1 232 ? -9.710 4.845 8.185 1.00 94.31 232 THR A C 1
ATOM 1799 O O . THR A 1 232 ? -10.601 5.271 8.918 1.00 94.31 232 THR A O 1
ATOM 1802 N N . LEU A 1 233 ? -9.151 3.643 8.375 1.00 96.06 233 LEU A N 1
ATOM 1803 C CA . LEU A 1 233 ? -9.592 2.711 9.422 1.00 96.06 233 LEU A CA 1
ATOM 1804 C C . LEU A 1 233 ? -9.440 3.319 10.826 1.00 96.06 233 LEU A C 1
ATOM 1806 O O . LEU A 1 233 ? -10.342 3.196 11.653 1.00 96.06 233 LEU A O 1
ATOM 1810 N N . LYS A 1 234 ? -8.327 4.015 11.098 1.00 95.88 234 LYS A N 1
ATOM 1811 C CA . LYS A 1 234 ? -8.092 4.700 12.377 1.00 95.88 234 LYS A CA 1
ATOM 1812 C C . LYS A 1 234 ? -9.133 5.783 12.635 1.00 95.88 234 LYS A C 1
ATOM 1814 O O . LYS A 1 234 ? -9.664 5.853 13.744 1.00 95.88 234 LYS A O 1
ATOM 1819 N N . THR A 1 235 ? -9.416 6.618 11.637 1.00 92.94 235 THR A N 1
ATOM 1820 C CA . THR A 1 235 ? -10.407 7.693 11.746 1.00 92.94 235 THR A CA 1
ATOM 1821 C C . THR A 1 235 ? -11.783 7.109 12.036 1.00 92.94 235 THR A C 1
ATOM 1823 O O . THR A 1 235 ? -12.404 7.508 13.016 1.00 92.94 235 THR A O 1
ATOM 1826 N N . GLN A 1 236 ? -12.206 6.101 11.266 1.00 92.44 236 GLN A N 1
ATOM 1827 C CA . GLN A 1 236 ? -13.505 5.437 11.431 1.00 92.44 236 GLN A CA 1
ATOM 1828 C C . GLN A 1 236 ? -13.644 4.800 12.817 1.00 92.44 236 GLN A C 1
ATOM 1830 O O . GLN A 1 236 ? -14.633 5.027 13.513 1.00 92.44 236 GLN A O 1
ATOM 1835 N N . TYR A 1 237 ? -12.608 4.097 13.283 1.00 92.69 237 TYR A N 1
ATOM 1836 C CA . TYR A 1 237 ? -12.586 3.555 14.640 1.00 92.69 237 TYR A CA 1
ATOM 1837 C C . TYR A 1 237 ? -12.698 4.655 15.711 1.00 92.69 237 TYR A C 1
ATOM 1839 O O . TYR A 1 237 ? -13.420 4.496 16.696 1.00 92.69 237 TYR A O 1
ATOM 1847 N N . SER A 1 238 ? -11.992 5.776 15.532 1.00 88.69 238 SER A N 1
ATOM 1848 C CA . SER A 1 238 ? -11.921 6.857 16.528 1.00 88.69 238 SER A CA 1
ATOM 1849 C C . SER A 1 238 ? -13.230 7.628 16.663 1.00 88.69 238 SER A C 1
ATOM 1851 O O . SER A 1 238 ? -13.597 7.994 17.776 1.00 88.69 238 SER A O 1
ATOM 1853 N N . VAL A 1 239 ? -13.962 7.822 15.562 1.00 88.44 239 VAL A N 1
ATOM 1854 C CA . VAL A 1 239 ? -15.306 8.429 15.586 1.00 88.44 239 VAL A CA 1
ATOM 1855 C C . VAL A 1 239 ? -16.394 7.430 15.992 1.00 88.44 239 VAL A C 1
ATOM 1857 O O . VAL A 1 239 ? -17.574 7.765 16.018 1.00 88.44 239 VAL A O 1
ATOM 1860 N N . GLY A 1 240 ? -16.012 6.187 16.298 1.00 85.62 240 GLY A N 1
ATOM 1861 C CA . GLY A 1 240 ? -16.944 5.135 16.664 1.00 85.62 240 GLY A CA 1
ATOM 1862 C C . GLY A 1 240 ? -17.858 4.715 15.514 1.00 85.62 240 GLY A C 1
ATOM 1863 O O . GLY A 1 240 ? -18.957 4.247 15.797 1.00 85.62 240 GLY A O 1
ATOM 1864 N N . ALA A 1 241 ? -17.429 4.851 14.260 1.00 86.19 241 ALA A N 1
ATOM 1865 C CA . ALA A 1 241 ? -18.093 4.228 13.122 1.00 86.19 241 ALA A CA 1
ATOM 1866 C C . ALA A 1 241 ? -17.751 2.732 13.047 1.00 86.19 241 ALA A C 1
ATOM 1868 O O . ALA A 1 241 ? -16.784 2.260 13.659 1.00 86.19 241 ALA A O 1
ATOM 1869 N N . GLU A 1 242 ? -18.558 1.966 12.316 1.00 85.81 242 GLU A N 1
ATOM 1870 C CA . GLU A 1 242 ? -18.263 0.559 12.067 1.00 85.81 242 GLU A CA 1
ATOM 1871 C C . GLU A 1 242 ? -17.100 0.457 11.072 1.00 85.81 242 GLU A C 1
ATOM 1873 O O . GLU A 1 242 ? -17.174 0.909 9.930 1.00 85.81 242 GLU A O 1
ATOM 1878 N N . VAL A 1 243 ? -15.973 -0.099 11.515 1.00 87.62 243 VAL A N 1
ATOM 1879 C CA . VAL A 1 243 ? -14.751 -0.139 10.696 1.00 87.62 243 VAL A CA 1
ATOM 1880 C C . VAL A 1 243 ? -14.938 -1.029 9.459 1.00 87.62 243 VAL A C 1
ATOM 1882 O O . VAL A 1 243 ? -14.377 -0.740 8.402 1.00 87.62 243 VAL A O 1
ATOM 1885 N N . THR A 1 244 ? -15.783 -2.054 9.564 1.00 86.69 244 THR A N 1
ATOM 1886 C CA . THR A 1 244 ? -16.195 -2.986 8.498 1.00 86.69 244 THR A CA 1
ATOM 1887 C C . THR A 1 244 ? -16.890 -2.292 7.316 1.00 86.69 244 THR A C 1
ATOM 1889 O O . THR A 1 244 ? -16.798 -2.777 6.189 1.00 86.69 244 THR A O 1
ATOM 1892 N N . GLU A 1 245 ? -17.502 -1.120 7.519 1.00 87.31 245 GLU A N 1
ATOM 1893 C CA . GLU A 1 245 ? -18.150 -0.340 6.454 1.00 87.31 245 GLU A CA 1
ATOM 1894 C C . GLU A 1 245 ? -17.151 0.452 5.591 1.00 87.31 245 GLU A C 1
ATOM 1896 O O . GLU A 1 245 ? -17.516 1.027 4.562 1.00 87.31 245 GLU A O 1
ATOM 1901 N N . SER A 1 246 ? -15.862 0.451 5.951 1.00 89.69 246 SER A N 1
ATOM 1902 C CA . SER A 1 246 ? -14.797 1.182 5.250 1.00 89.69 246 SER A CA 1
ATOM 1903 C C . SER A 1 246 ? -14.371 0.498 3.946 1.00 89.69 246 SER A C 1
ATOM 1905 O O . SER A 1 246 ? -13.202 0.151 3.761 1.00 89.69 246 SER A O 1
ATOM 1907 N N . LYS A 1 247 ? -15.310 0.308 3.010 1.00 89.50 247 LYS A N 1
ATOM 1908 C CA . LYS A 1 247 ? -15.090 -0.397 1.734 1.00 89.50 247 LYS A CA 1
ATOM 1909 C C . LYS A 1 247 ? -13.858 0.116 0.987 1.00 89.50 247 LYS A C 1
ATOM 1911 O O . LYS A 1 247 ? -13.071 -0.686 0.496 1.00 89.50 247 LYS A O 1
ATOM 1916 N N . GLU A 1 248 ? -13.673 1.433 0.925 1.00 85.38 248 GLU A N 1
ATOM 1917 C CA . GLU A 1 248 ? -12.517 2.043 0.261 1.00 85.38 248 GLU A CA 1
ATOM 1918 C C . GLU A 1 248 ? -11.189 1.624 0.903 1.00 85.38 248 GLU A C 1
ATOM 1920 O O . GLU A 1 248 ? -10.273 1.211 0.194 1.00 85.38 248 GLU A O 1
ATOM 1925 N N . ALA A 1 249 ? -11.098 1.656 2.236 1.00 91.12 249 ALA A N 1
ATOM 1926 C CA . ALA A 1 249 ? -9.892 1.243 2.948 1.00 91.12 249 ALA A CA 1
ATOM 1927 C C . ALA A 1 249 ? -9.559 -0.227 2.659 1.00 91.12 249 ALA A C 1
ATOM 1929 O O . ALA A 1 249 ? -8.419 -0.558 2.347 1.00 91.12 249 ALA A O 1
ATOM 1930 N N . PHE A 1 250 ? -10.557 -1.113 2.663 1.00 92.94 250 PHE A N 1
ATOM 1931 C CA . PHE A 1 250 ? -10.325 -2.525 2.356 1.00 92.94 250 PHE A CA 1
ATOM 1932 C C . PHE A 1 250 ? -9.952 -2.777 0.894 1.00 92.94 250 PHE A C 1
ATOM 1934 O O . PHE A 1 250 ? -9.133 -3.656 0.632 1.00 92.94 250 PHE A O 1
ATOM 1941 N N . VAL A 1 251 ? -10.481 -1.996 -0.051 1.00 87.06 251 VAL A N 1
ATOM 1942 C CA . VAL A 1 251 ? -10.047 -2.048 -1.457 1.00 87.06 251 VAL A CA 1
ATOM 1943 C C . VAL A 1 251 ? -8.581 -1.626 -1.585 1.00 87.06 251 VAL A C 1
ATOM 1945 O O . VAL A 1 251 ? -7.799 -2.336 -2.214 1.00 87.06 251 VAL A O 1
ATOM 1948 N N . GLN A 1 252 ? -8.186 -0.520 -0.948 1.00 88.25 252 GLN A N 1
ATOM 1949 C CA . GLN A 1 252 ? -6.792 -0.060 -0.929 1.00 88.25 252 GLN A CA 1
ATOM 1950 C C . GLN A 1 252 ? -5.862 -1.094 -0.275 1.00 88.25 252 GLN A C 1
ATOM 1952 O O . GLN A 1 252 ? -4.777 -1.368 -0.784 1.00 88.25 252 GLN A O 1
ATOM 1957 N N . ALA A 1 253 ? -6.289 -1.705 0.832 1.00 94.25 253 ALA A N 1
ATOM 1958 C CA . ALA A 1 253 ? -5.530 -2.743 1.517 1.00 94.25 253 ALA A CA 1
ATOM 1959 C C . ALA A 1 253 ? -5.365 -4.021 0.684 1.00 94.25 253 ALA A C 1
ATOM 1961 O O . ALA A 1 253 ? -4.275 -4.590 0.670 1.00 94.25 253 ALA A O 1
ATOM 1962 N N . ALA A 1 254 ? -6.418 -4.459 -0.011 1.00 92.44 254 ALA A N 1
ATOM 1963 C CA . ALA A 1 254 ? -6.357 -5.607 -0.911 1.00 92.44 254 ALA A CA 1
ATOM 1964 C C . ALA A 1 254 ? -5.420 -5.335 -2.097 1.00 92.44 254 ALA A C 1
ATOM 1966 O O . ALA A 1 254 ? -4.641 -6.199 -2.490 1.00 92.44 254 ALA A O 1
ATOM 1967 N N . GLU A 1 255 ? -5.438 -4.115 -2.640 1.00 87.88 255 GLU A N 1
ATOM 1968 C CA . GLU A 1 255 ? -4.510 -3.730 -3.700 1.00 87.88 255 GLU A CA 1
ATOM 1969 C C . GLU A 1 255 ? -3.053 -3.682 -3.221 1.00 87.88 255 GLU A C 1
ATOM 1971 O O . GLU A 1 255 ? -2.161 -4.141 -3.935 1.00 87.88 255 GLU A O 1
ATOM 1976 N N . ALA A 1 256 ? -2.803 -3.172 -2.015 1.00 94.25 256 ALA A N 1
ATOM 1977 C CA . ALA A 1 256 ? -1.472 -3.206 -1.419 1.00 94.25 256 ALA A CA 1
ATOM 1978 C C . ALA A 1 256 ? -0.966 -4.643 -1.209 1.00 94.25 256 ALA A C 1
ATOM 1980 O O . ALA A 1 256 ? 0.197 -4.929 -1.497 1.00 94.25 256 ALA A O 1
ATOM 1981 N N . GLU A 1 257 ? -1.841 -5.550 -0.757 1.00 95.44 257 GLU A N 1
ATOM 1982 C CA . GLU A 1 257 ? -1.519 -6.973 -0.614 1.00 95.44 257 GLU A CA 1
ATOM 1983 C C . GLU A 1 257 ? -1.132 -7.590 -1.963 1.00 95.44 257 GLU A C 1
ATOM 1985 O O . GLU A 1 257 ? -0.129 -8.298 -2.048 1.00 95.44 257 GLU A O 1
ATOM 1990 N N . ASP A 1 258 ? -1.881 -7.295 -3.027 1.00 92.12 258 ASP A N 1
ATOM 1991 C CA . ASP A 1 258 ? -1.574 -7.788 -4.372 1.00 92.12 258 ASP A CA 1
ATOM 1992 C C . ASP A 1 258 ? -0.220 -7.297 -4.884 1.00 92.12 258 ASP A C 1
ATOM 1994 O O . ASP A 1 258 ? 0.543 -8.094 -5.430 1.00 92.12 258 ASP A 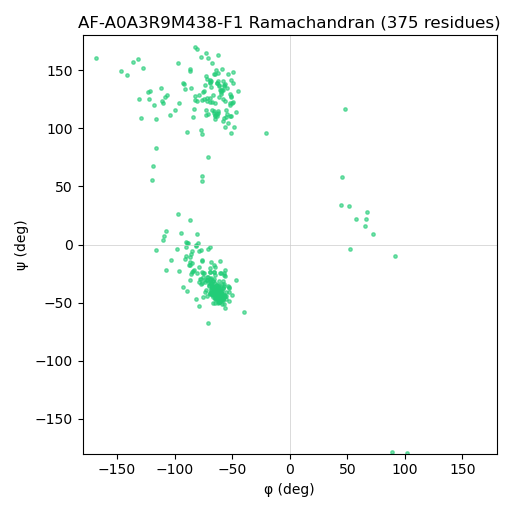O 1
ATOM 1998 N N . ILE A 1 259 ? 0.129 -6.030 -4.645 1.00 92.31 259 ILE A N 1
ATOM 1999 C CA . ILE A 1 259 ? 1.471 -5.512 -4.945 1.00 92.31 259 ILE A CA 1
ATOM 2000 C C . ILE A 1 259 ? 2.531 -6.302 -4.170 1.00 92.31 259 ILE A C 1
ATOM 2002 O O . ILE A 1 259 ? 3.535 -6.722 -4.744 1.00 92.31 259 ILE A O 1
ATOM 2006 N N . GLY A 1 260 ? 2.307 -6.564 -2.878 1.00 95.62 260 GLY A N 1
ATOM 2007 C CA . GLY A 1 260 ? 3.206 -7.399 -2.083 1.00 95.62 260 GLY A CA 1
ATOM 2008 C C . GLY A 1 260 ? 3.382 -8.793 -2.694 1.00 95.62 260 GLY A C 1
ATOM 2009 O O . GLY A 1 260 ? 4.501 -9.294 -2.824 1.00 95.62 260 GLY A O 1
ATOM 2010 N N . ARG A 1 261 ? 2.295 -9.416 -3.150 1.00 95.44 261 ARG A N 1
ATOM 2011 C CA . ARG A 1 261 ? 2.344 -10.719 -3.825 1.00 95.44 261 ARG A CA 1
ATOM 2012 C C . ARG A 1 261 ? 3.150 -10.663 -5.122 1.00 95.44 261 ARG A C 1
ATOM 2014 O O . ARG A 1 261 ? 4.020 -11.511 -5.303 1.00 95.44 261 ARG A O 1
ATOM 2021 N N . GLU A 1 262 ? 2.919 -9.663 -5.968 1.00 92.00 262 GLU A N 1
ATOM 2022 C CA . GLU A 1 262 ? 3.664 -9.441 -7.218 1.00 92.00 262 GLU A CA 1
ATOM 2023 C C . GLU A 1 262 ? 5.169 -9.275 -6.953 1.00 92.00 262 GLU A C 1
ATOM 2025 O O . GLU A 1 262 ? 5.998 -9.936 -7.583 1.00 92.00 262 GLU A O 1
ATOM 2030 N N . VAL A 1 263 ? 5.532 -8.489 -5.937 1.00 95.12 263 VAL A N 1
ATOM 2031 C CA . VAL A 1 263 ? 6.920 -8.299 -5.491 1.00 95.12 263 VAL A CA 1
ATOM 2032 C C . VAL A 1 263 ? 7.541 -9.605 -4.978 1.00 95.12 263 VAL A C 1
ATOM 2034 O O . VAL A 1 263 ? 8.728 -9.856 -5.196 1.00 95.12 263 VAL A O 1
ATOM 2037 N N . GLN A 1 264 ? 6.750 -10.470 -4.339 1.00 96.00 264 GLN A N 1
ATOM 2038 C CA . GLN A 1 264 ? 7.137 -11.837 -3.973 1.00 96.00 264 GLN A CA 1
ATOM 2039 C C . GLN A 1 264 ? 7.032 -12.823 -5.139 1.00 96.00 264 GLN A C 1
ATOM 2041 O O . GLN A 1 264 ? 7.215 -14.024 -4.931 1.00 96.00 264 GLN A O 1
ATOM 2046 N N . GLY A 1 265 ? 6.795 -12.371 -6.375 1.00 92.69 265 GLY A N 1
ATOM 2047 C CA . GLY A 1 265 ? 6.642 -13.209 -7.573 1.00 92.69 265 GLY A CA 1
ATOM 2048 C C . GLY A 1 265 ? 5.518 -14.236 -7.456 1.00 92.69 265 GLY A C 1
ATOM 2049 O O . GLY A 1 265 ? 5.536 -15.263 -8.133 1.00 92.69 265 GLY A O 1
ATOM 2050 N N . LEU A 1 266 ? 4.568 -13.982 -6.561 1.00 92.69 266 LEU A N 1
ATOM 2051 C CA . LEU A 1 266 ? 3.338 -14.735 -6.435 1.00 92.69 266 LEU A CA 1
ATOM 2052 C C . LEU A 1 266 ? 2.307 -14.145 -7.403 1.00 92.69 266 LEU A C 1
ATOM 2054 O O . LEU A 1 266 ? 2.308 -12.938 -7.649 1.00 92.69 266 LEU A O 1
ATOM 2058 N N . PRO A 1 267 ? 1.389 -14.967 -7.933 1.00 85.31 267 PRO A N 1
ATOM 2059 C CA . PRO A 1 267 ? 0.315 -14.454 -8.767 1.00 85.31 267 PRO A CA 1
ATOM 2060 C C . PRO A 1 267 ? -0.587 -13.507 -7.963 1.00 85.31 267 PRO A C 1
ATOM 2062 O O . PRO A 1 267 ? -0.922 -13.786 -6.797 1.00 85.31 267 PRO A O 1
ATOM 2065 N N . SER A 1 268 ? -0.982 -12.414 -8.621 1.00 84.75 268 SER A N 1
ATOM 2066 C CA . SER A 1 268 ? -1.983 -11.451 -8.149 1.00 84.75 268 SER A CA 1
ATOM 2067 C C . SER A 1 268 ? -3.305 -12.169 -7.846 1.00 84.75 268 SER A C 1
ATOM 2069 O O . SER A 1 268 ? -3.695 -13.079 -8.585 1.00 84.75 268 SER A O 1
ATOM 2071 N N . ARG A 1 269 ? -3.971 -11.823 -6.734 1.00 84.25 269 ARG A N 1
ATOM 2072 C CA . ARG A 1 269 ? -5.280 -12.392 -6.356 1.00 84.25 269 ARG A CA 1
ATOM 2073 C C . ARG A 1 269 ? -6.441 -11.629 -6.966 1.00 84.25 269 ARG A C 1
ATOM 2075 O O . ARG A 1 269 ? -7.537 -12.193 -7.023 1.00 84.25 269 ARG A O 1
ATOM 2082 N N . LYS A 1 270 ? -6.226 -10.395 -7.434 1.00 72.50 270 LYS A N 1
ATOM 2083 C CA . LYS A 1 270 ? -7.184 -9.682 -8.280 1.00 72.50 270 LYS A CA 1
ATOM 2084 C C . LYS A 1 270 ? -7.662 -10.630 -9.370 1.00 72.50 270 LYS A C 1
ATOM 2086 O O . LYS A 1 270 ? -6.893 -11.049 -10.237 1.00 72.50 270 LYS A O 1
ATOM 2091 N N . GLN A 1 271 ? -8.949 -10.970 -9.326 1.00 58.91 271 GLN A N 1
ATOM 2092 C CA . GLN A 1 271 ? -9.567 -11.593 -10.481 1.00 58.91 271 GLN A CA 1
ATOM 2093 C C . GLN A 1 271 ? -9.344 -10.620 -11.641 1.00 58.91 271 GLN A C 1
ATOM 2095 O O . GLN A 1 271 ? -9.705 -9.444 -11.502 1.00 58.91 271 GLN A O 1
ATOM 2100 N N . PRO A 1 272 ? -8.721 -11.050 -12.756 1.00 54.66 272 PRO A N 1
ATOM 2101 C CA . PRO A 1 272 ? -8.698 -10.216 -13.940 1.00 54.66 272 PRO A CA 1
ATOM 2102 C C . PRO A 1 272 ? -10.148 -9.839 -14.195 1.00 54.66 272 PRO A C 1
ATOM 2104 O O . PRO A 1 272 ? -11.031 -10.700 -14.168 1.00 54.66 272 PRO A O 1
ATOM 2107 N N . ILE A 1 273 ? -10.413 -8.548 -14.368 1.00 53.81 273 ILE A N 1
ATOM 2108 C CA . ILE A 1 273 ? -11.768 -8.012 -14.514 1.00 53.81 273 ILE A CA 1
ATOM 2109 C C . ILE A 1 273 ? -12.249 -8.321 -15.936 1.00 53.81 273 ILE A C 1
ATOM 2111 O O . ILE A 1 273 ? -12.629 -7.455 -16.719 1.00 53.81 273 ILE A O 1
ATOM 2115 N N . ALA A 1 274 ? -12.198 -9.598 -16.298 1.00 44.72 274 ALA A N 1
ATOM 2116 C CA . ALA A 1 274 ? -12.632 -10.145 -17.560 1.00 44.72 274 ALA A CA 1
ATOM 2117 C C . ALA A 1 274 ? -14.134 -9.890 -17.745 1.00 44.72 274 ALA A C 1
ATOM 2119 O O . ALA A 1 274 ? -14.566 -9.618 -18.859 1.00 44.72 274 ALA A O 1
ATOM 2120 N N . GLY A 1 275 ? -14.914 -9.857 -16.654 1.00 44.47 275 GLY A N 1
ATOM 2121 C CA . GLY A 1 275 ? -16.349 -9.559 -16.688 1.00 44.47 275 GLY A CA 1
ATOM 2122 C C . GLY A 1 275 ? -16.703 -8.117 -17.088 1.00 44.47 275 GLY A C 1
ATOM 2123 O O . GLY A 1 275 ? -17.663 -7.918 -17.826 1.00 44.47 275 GLY A O 1
ATOM 2124 N N . SER A 1 276 ? -15.920 -7.108 -16.678 1.00 51.69 276 SER A N 1
ATOM 2125 C CA . SER A 1 276 ? -16.176 -5.699 -17.058 1.00 51.69 276 SER A CA 1
ATOM 2126 C C . SER A 1 276 ? -15.532 -5.335 -18.399 1.00 51.69 276 SER A C 1
ATOM 2128 O O . SER A 1 276 ? -16.075 -4.552 -19.172 1.00 51.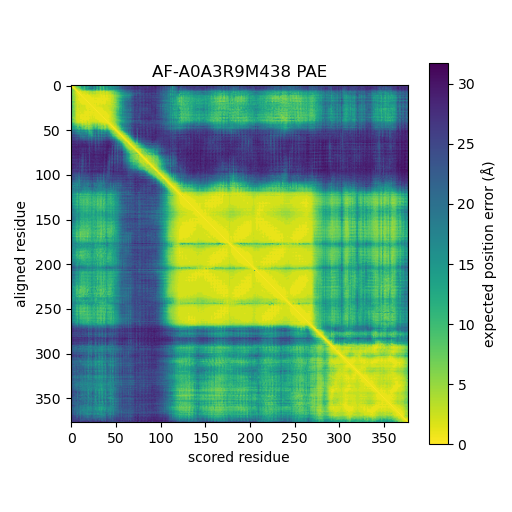69 276 SER A O 1
ATOM 2130 N N . LEU A 1 277 ? -14.408 -5.963 -18.757 1.00 53.12 277 LEU A N 1
ATOM 2131 C CA . LEU A 1 277 ? -13.872 -5.828 -20.114 1.00 53.12 277 LEU A CA 1
ATOM 2132 C C . LEU A 1 277 ? -14.777 -6.512 -21.148 1.00 53.12 277 LEU A C 1
ATOM 2134 O O . LEU A 1 277 ? -14.829 -6.061 -22.287 1.00 53.12 277 LEU A O 1
ATOM 2138 N N . ALA A 1 278 ? -15.517 -7.562 -20.770 1.00 55.88 278 ALA A N 1
ATOM 2139 C CA . ALA A 1 278 ? -16.495 -8.211 -21.641 1.00 55.88 278 ALA A CA 1
ATOM 2140 C C . ALA A 1 278 ? -17.670 -7.285 -21.998 1.00 55.88 278 ALA A C 1
ATOM 2142 O O . ALA A 1 278 ? -18.081 -7.255 -23.158 1.00 55.88 278 ALA A O 1
ATOM 2143 N N . SER A 1 279 ? -18.157 -6.472 -21.050 1.00 56.25 279 SER A N 1
ATOM 2144 C CA . SER A 1 279 ? -19.174 -5.451 -21.347 1.00 56.25 279 SER A CA 1
ATOM 2145 C C . SER A 1 279 ? -18.623 -4.352 -22.261 1.00 56.25 279 SER A C 1
ATOM 2147 O O . SER A 1 279 ? -19.340 -3.864 -23.133 1.00 56.25 279 SER A O 1
ATOM 2149 N N . LEU A 1 280 ? -17.324 -4.046 -22.161 1.00 57.69 280 LEU A N 1
ATOM 2150 C CA . LEU A 1 280 ? -16.628 -3.213 -23.142 1.00 57.69 280 LEU A CA 1
ATOM 2151 C C . LEU A 1 280 ? -16.407 -3.949 -24.477 1.00 57.69 280 LEU A C 1
ATOM 2153 O O . LEU A 1 280 ? -16.339 -3.288 -25.509 1.00 57.69 280 LEU A O 1
ATOM 2157 N N . ASN A 1 281 ? -16.245 -5.282 -24.505 1.00 54.03 281 ASN A N 1
ATOM 2158 C CA . ASN A 1 281 ? -16.065 -6.142 -25.699 1.00 54.03 281 ASN A CA 1
ATOM 2159 C C . ASN A 1 281 ? -17.351 -6.406 -26.482 1.00 54.03 281 ASN A C 1
ATOM 2161 O O . ASN A 1 281 ? -17.255 -6.840 -27.631 1.00 54.03 281 ASN A O 1
ATOM 2165 N N . GLY A 1 282 ? -18.524 -6.105 -25.918 1.00 56.41 282 GLY A N 1
ATOM 2166 C CA . GLY A 1 282 ? -19.751 -6.014 -26.702 1.00 56.41 282 GLY A CA 1
ATOM 2167 C C . GLY A 1 282 ? -19.525 -5.098 -27.905 1.00 56.41 282 GLY A C 1
ATOM 2168 O O . GLY A 1 282 ? -18.795 -4.110 -27.805 1.00 56.41 282 GLY A O 1
ATOM 2169 N N . THR A 1 283 ? -20.092 -5.450 -29.061 1.00 50.53 283 THR A N 1
ATOM 2170 C CA . THR A 1 283 ? -20.012 -4.665 -30.300 1.00 50.53 283 THR A CA 1
ATOM 2171 C C . THR A 1 283 ? -20.422 -3.226 -30.010 1.00 50.53 283 THR A C 1
ATOM 2173 O O . THR A 1 283 ? -21.612 -2.916 -29.949 1.00 50.53 283 THR A O 1
ATOM 2176 N N . ALA A 1 284 ? -19.431 -2.366 -29.775 1.00 48.59 284 ALA A N 1
ATOM 2177 C CA . ALA A 1 284 ? -19.590 -0.975 -29.390 1.00 48.59 284 ALA A CA 1
ATOM 2178 C C . ALA A 1 284 ? -20.124 -0.182 -30.588 1.00 48.59 284 ALA A C 1
ATOM 2180 O O . ALA A 1 284 ? -19.402 0.534 -31.272 1.00 48.59 284 ALA A O 1
ATOM 2181 N N . LYS A 1 285 ? -21.414 -0.365 -30.865 1.00 50.81 285 LYS A N 1
ATOM 2182 C CA . LYS A 1 285 ? -22.258 0.606 -31.559 1.00 50.81 285 LYS A CA 1
ATOM 2183 C C . LYS A 1 285 ? -22.913 1.565 -30.554 1.00 50.81 285 LYS A C 1
ATOM 2185 O O . LYS A 1 285 ? -23.698 2.421 -30.943 1.00 50.81 285 LYS A O 1
ATOM 2190 N N . THR A 1 286 ? -22.607 1.407 -29.267 1.00 51.69 286 THR A N 1
ATOM 2191 C CA . THR A 1 286 ? -22.995 2.315 -28.192 1.00 51.69 286 THR A CA 1
ATOM 2192 C C . THR A 1 286 ? -22.172 3.591 -28.323 1.00 51.69 286 THR A C 1
ATOM 2194 O O . THR A 1 286 ? -20.943 3.532 -28.382 1.00 51.69 286 THR A O 1
ATOM 2197 N N . ALA A 1 287 ? -22.852 4.732 -28.426 1.00 54.69 287 ALA A N 1
ATOM 2198 C CA . ALA A 1 287 ? -22.216 6.040 -28.520 1.00 54.69 287 ALA A CA 1
ATOM 2199 C C . ALA A 1 287 ? -21.226 6.248 -27.354 1.00 54.69 287 ALA A C 1
ATOM 2201 O O . ALA A 1 287 ? -21.481 5.736 -26.259 1.00 54.69 287 ALA A O 1
ATOM 2202 N N . PRO A 1 288 ? -20.111 6.974 -27.568 1.00 58.66 288 PRO A N 1
ATOM 2203 C CA . PRO A 1 288 ? -19.193 7.321 -26.489 1.00 58.66 288 PRO A CA 1
ATOM 2204 C C . PRO A 1 288 ? -19.985 7.958 -25.344 1.00 58.66 288 PRO A C 1
ATOM 2206 O O . PRO A 1 288 ? -20.669 8.961 -25.548 1.00 58.66 288 PRO A O 1
ATOM 2209 N N . SER A 1 289 ? -19.938 7.345 -24.162 1.00 67.19 289 SER A N 1
ATOM 2210 C CA . SER A 1 289 ? -20.473 7.971 -22.956 1.00 67.19 289 SER A CA 1
ATOM 2211 C C . SER A 1 289 ? -19.449 8.967 -22.417 1.00 67.19 289 SER A C 1
ATOM 2213 O O . SER A 1 289 ? -18.283 8.964 -22.819 1.00 67.19 289 SER A O 1
ATOM 2215 N N . GLU A 1 290 ? -19.847 9.811 -21.467 1.00 73.56 290 GLU A N 1
ATOM 2216 C CA . GLU A 1 290 ? -18.892 10.708 -20.815 1.00 73.56 290 GLU A CA 1
ATOM 2217 C C . GLU A 1 290 ? -17.760 9.968 -20.083 1.00 73.56 290 GLU A C 1
ATOM 2219 O O . GLU A 1 290 ? -16.757 10.590 -19.746 1.00 73.56 290 GLU A O 1
ATOM 2224 N N . GLU A 1 291 ? -17.867 8.661 -19.850 1.00 78.12 291 GLU A N 1
ATOM 2225 C CA . GLU A 1 291 ? -16.977 7.917 -18.953 1.00 78.12 291 GLU A CA 1
ATOM 2226 C C . GLU A 1 291 ? -15.815 7.210 -19.664 1.00 78.12 291 GLU A C 1
ATOM 2228 O O . GLU A 1 291 ? -14.777 6.954 -19.042 1.00 78.12 291 GLU A O 1
ATOM 2233 N N . TYR A 1 292 ? -15.946 6.923 -20.964 1.00 84.00 292 TYR A N 1
ATOM 2234 C CA . TYR A 1 292 ? -14.879 6.319 -21.761 1.00 84.00 292 TYR A CA 1
ATOM 2235 C C . TYR A 1 292 ? -14.879 6.806 -23.210 1.00 84.00 292 TYR A C 1
ATOM 2237 O O . TYR A 1 292 ? -15.917 7.095 -23.802 1.00 84.00 292 TYR A O 1
ATOM 2245 N N . LYS A 1 293 ? -13.687 6.853 -23.810 1.00 87.75 293 LYS A N 1
ATOM 2246 C CA . LYS A 1 293 ? -13.496 7.219 -25.215 1.00 87.75 293 LYS A CA 1
ATOM 2247 C C . LYS A 1 293 ? -12.794 6.091 -25.956 1.00 87.75 293 LYS A C 1
ATOM 2249 O O . LYS A 1 293 ? -11.701 5.680 -25.575 1.00 87.75 293 LYS A O 1
ATOM 2254 N N . VAL A 1 294 ? -13.400 5.619 -27.040 1.00 87.25 294 VAL A N 1
ATOM 2255 C CA . VAL A 1 294 ? -12.725 4.725 -27.989 1.00 87.25 294 VAL A CA 1
ATOM 2256 C C . VAL A 1 294 ? -11.892 5.583 -28.937 1.00 87.25 294 VAL A C 1
ATOM 2258 O O . VAL A 1 294 ? -12.400 6.547 -29.511 1.00 87.25 294 VAL A O 1
ATOM 2261 N N . VAL A 1 295 ? -10.608 5.264 -29.075 1.00 90.06 295 VAL A N 1
ATOM 2262 C CA . VAL A 1 295 ? -9.657 6.009 -29.913 1.00 90.06 295 VAL A CA 1
ATOM 2263 C C . VAL A 1 295 ? -8.940 5.070 -30.880 1.00 90.06 295 VAL A C 1
ATOM 2265 O O . VAL A 1 295 ? -8.786 3.879 -30.614 1.00 90.06 295 VAL A O 1
ATOM 2268 N N . SER A 1 296 ? -8.518 5.605 -32.026 1.00 87.12 296 SER A N 1
ATOM 2269 C CA . SER A 1 296 ? -7.788 4.862 -33.063 1.00 87.12 296 SER A CA 1
ATOM 2270 C C . SER A 1 296 ? -6.274 4.833 -32.841 1.00 87.12 296 SER A C 1
ATOM 2272 O O . SER A 1 296 ? -5.588 4.006 -33.430 1.00 87.12 296 SER A O 1
ATOM 2274 N N . SER A 1 297 ? -5.747 5.725 -32.002 1.00 90.56 297 SER A N 1
ATOM 2275 C CA . SER A 1 297 ? -4.324 5.834 -31.674 1.00 90.56 297 SER A CA 1
ATOM 2276 C C . SER A 1 297 ? -4.134 6.020 -30.173 1.00 90.56 297 SER A C 1
ATOM 2278 O O . SER A 1 297 ? -5.039 6.497 -29.486 1.00 90.56 297 SER A O 1
ATOM 2280 N N . LEU A 1 298 ? -2.951 5.663 -29.668 1.00 90.69 298 LEU A N 1
ATOM 2281 C CA . LEU A 1 298 ? -2.606 5.896 -28.266 1.00 90.69 298 LEU A CA 1
ATOM 2282 C C . LEU A 1 298 ? -2.727 7.397 -27.941 1.00 90.69 298 LEU A C 1
ATOM 2284 O O . LEU A 1 298 ? -2.318 8.226 -28.762 1.00 90.69 298 LEU A O 1
ATOM 2288 N N . PRO A 1 299 ? -3.310 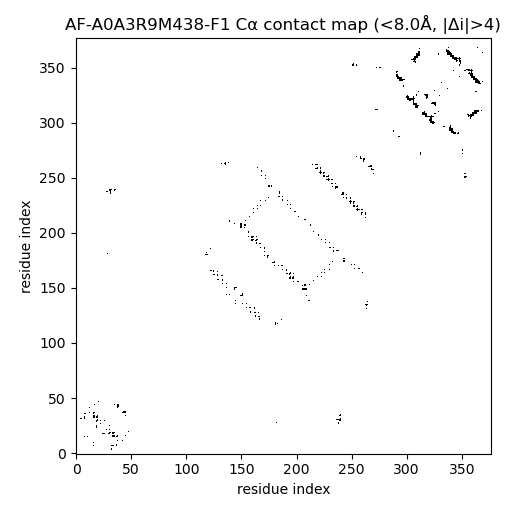7.759 -26.784 1.00 89.12 299 PRO A N 1
ATOM 2289 C CA . PRO A 1 299 ? -3.343 9.147 -26.350 1.00 89.12 299 PRO A CA 1
ATOM 2290 C C . PRO A 1 299 ? -1.915 9.661 -26.147 1.00 89.12 299 PRO A C 1
ATOM 2292 O O . PRO A 1 299 ? -1.017 8.905 -25.771 1.00 89.12 299 PRO A O 1
ATOM 2295 N N . ALA A 1 300 ? -1.706 10.950 -26.411 1.00 90.19 300 ALA A N 1
ATOM 2296 C CA . ALA A 1 300 ? -0.424 11.577 -26.130 1.00 90.19 300 ALA A CA 1
ATOM 2297 C C . ALA A 1 300 ? -0.142 11.522 -24.617 1.00 90.19 300 ALA A C 1
ATOM 2299 O O . ALA A 1 300 ? -1.068 11.728 -23.826 1.00 90.19 300 ALA A O 1
ATOM 2300 N N . PRO A 1 301 ? 1.109 11.262 -24.205 1.00 87.94 301 PRO A N 1
ATOM 2301 C CA . PRO A 1 301 ? 1.478 11.318 -22.800 1.00 87.94 301 PRO A CA 1
ATOM 2302 C C . PRO A 1 301 ? 1.269 12.737 -22.260 1.00 87.94 301 PRO A C 1
ATOM 2304 O O . PRO A 1 301 ? 1.621 13.727 -22.908 1.00 87.94 301 PRO A O 1
ATOM 2307 N N . HIS A 1 302 ? 0.708 12.840 -21.060 1.00 84.06 302 HIS A N 1
ATOM 2308 C CA . HIS A 1 302 ? 0.590 14.101 -20.341 1.00 84.06 302 HIS A CA 1
ATOM 2309 C C . HIS A 1 302 ? 1.590 14.107 -19.188 1.00 84.06 302 HIS A C 1
ATOM 2311 O O . HIS A 1 302 ? 1.616 13.182 -18.379 1.00 84.06 302 HIS A O 1
ATOM 2317 N N . ARG A 1 303 ? 2.400 15.171 -19.090 1.00 78.62 303 ARG A N 1
ATOM 2318 C CA . ARG A 1 303 ? 3.290 15.355 -17.936 1.00 78.62 303 ARG A CA 1
ATOM 2319 C C . ARG A 1 303 ? 2.456 15.355 -16.655 1.00 78.62 303 ARG A C 1
ATOM 2321 O O . ARG A 1 303 ? 1.423 16.020 -16.602 1.00 78.62 303 ARG A O 1
ATOM 2328 N N . ASN A 1 304 ? 2.939 14.648 -15.637 1.00 76.56 304 ASN A N 1
ATOM 2329 C CA . ASN A 1 304 ? 2.283 14.489 -14.335 1.00 76.56 304 ASN A CA 1
ATOM 2330 C C . ASN A 1 304 ? 0.963 13.697 -14.372 1.00 76.56 304 ASN A C 1
ATOM 2332 O O . ASN A 1 304 ? 0.141 13.856 -13.474 1.00 76.56 304 ASN A O 1
ATOM 2336 N N . GLN A 1 305 ? 0.743 12.873 -15.398 1.00 85.62 305 GLN A N 1
ATOM 2337 C CA . GLN A 1 305 ? -0.308 11.857 -15.384 1.00 85.62 305 GLN A CA 1
ATOM 2338 C C . GLN A 1 305 ? 0.324 10.487 -15.598 1.00 85.62 305 GLN A C 1
ATOM 2340 O O . GLN A 1 305 ? 1.115 10.308 -16.521 1.00 85.62 305 GLN A O 1
ATOM 2345 N N . ASN A 1 306 ? -0.047 9.518 -14.769 1.00 87.44 306 ASN A N 1
ATOM 2346 C CA . ASN A 1 306 ? 0.456 8.151 -14.826 1.00 87.44 306 ASN A CA 1
ATOM 2347 C C . ASN A 1 306 ? -0.707 7.168 -15.081 1.00 87.44 306 ASN A C 1
ATOM 2349 O O . ASN A 1 306 ? -1.103 6.438 -14.166 1.00 87.44 306 ASN A O 1
ATOM 2353 N N . PRO A 1 307 ? -1.333 7.193 -16.279 1.00 94.06 307 PRO A N 1
ATOM 2354 C CA . PRO A 1 307 ? -2.499 6.364 -16.559 1.00 94.06 307 PRO A CA 1
ATOM 2355 C C . PRO A 1 307 ? -2.116 4.882 -16.629 1.00 94.06 307 PRO A C 1
ATOM 2357 O O . PRO A 1 307 ? -1.122 4.504 -17.241 1.00 94.06 307 PRO A O 1
ATOM 2360 N N . LEU A 1 308 ? -2.951 4.010 -16.070 1.00 92.50 308 LEU A N 1
ATOM 2361 C CA . LEU A 1 308 ? -2.696 2.571 -16.088 1.00 92.50 308 LEU A CA 1
ATOM 2362 C C . LEU A 1 308 ? -2.908 1.993 -17.494 1.00 92.50 308 LEU A C 1
ATOM 2364 O O . LEU A 1 308 ? -3.991 2.130 -18.062 1.00 92.50 308 LEU A O 1
ATOM 2368 N N . TYR A 1 309 ? -1.922 1.290 -18.047 1.00 94.38 309 TYR A N 1
ATOM 2369 C CA . TYR A 1 309 ? -2.088 0.607 -19.329 1.00 94.38 309 TYR A CA 1
ATOM 2370 C C . TYR A 1 309 ? -2.542 -0.833 -19.112 1.00 94.38 309 TYR A C 1
ATOM 2372 O O . TYR A 1 309 ? -2.061 -1.527 -18.220 1.00 94.38 309 TYR A O 1
ATOM 2380 N N . VAL A 1 310 ? -3.472 -1.300 -19.939 1.00 93.06 310 VAL A N 1
ATOM 2381 C CA . VAL A 1 310 ? -3.975 -2.676 -19.893 1.00 93.06 310 VAL A CA 1
ATOM 2382 C C . VAL A 1 310 ? -3.895 -3.266 -21.287 1.00 93.06 310 VAL A C 1
ATOM 2384 O O . VAL A 1 310 ? -4.655 -2.869 -22.162 1.00 93.06 310 VAL A O 1
ATOM 2387 N N . LEU A 1 311 ? -2.979 -4.203 -21.508 1.00 92.62 311 LEU A N 1
ATOM 2388 C CA . LEU A 1 311 ? -2.794 -4.873 -22.792 1.00 92.62 311 LEU A CA 1
ATOM 2389 C C . LEU A 1 311 ? -3.387 -6.276 -22.725 1.00 92.62 311 LEU A C 1
ATOM 2391 O O . LEU A 1 311 ? -2.862 -7.125 -22.012 1.00 92.62 311 LEU A O 1
ATOM 2395 N N . ASP A 1 312 ? -4.481 -6.516 -23.448 1.00 89.44 312 ASP A N 1
ATOM 2396 C CA . ASP A 1 312 ? -5.147 -7.827 -23.513 1.00 89.44 312 ASP A CA 1
ATOM 2397 C C . ASP A 1 312 ? -5.459 -8.434 -22.127 1.00 89.44 312 ASP A C 1
ATOM 2399 O O . ASP A 1 312 ? -5.436 -9.646 -21.923 1.00 89.44 312 ASP A O 1
ATOM 2403 N N . GLY A 1 313 ? -5.760 -7.567 -21.156 1.00 85.12 313 GLY A N 1
ATOM 2404 C CA . GLY A 1 313 ? -6.035 -7.936 -19.765 1.00 85.12 313 GLY A CA 1
ATOM 2405 C C . GLY A 1 313 ? -4.810 -7.944 -18.844 1.00 85.12 313 GLY A C 1
ATOM 2406 O O . GLY A 1 313 ? -4.983 -8.002 -17.629 1.00 85.12 313 GLY A O 1
ATOM 2407 N N . SER A 1 314 ? -3.590 -7.831 -19.372 1.00 84.19 314 SER A N 1
ATOM 2408 C CA . SER A 1 314 ? -2.372 -7.656 -18.575 1.00 84.19 314 SER A CA 1
ATOM 2409 C C . SER A 1 314 ? -2.177 -6.193 -18.179 1.00 84.19 314 SER A C 1
ATOM 2411 O O . SER A 1 314 ? -2.132 -5.314 -19.038 1.00 84.19 314 SER A O 1
ATOM 2413 N N . LEU A 1 315 ? -2.046 -5.931 -16.878 1.00 87.06 315 LEU A N 1
ATOM 2414 C CA . LEU A 1 315 ? -1.758 -4.599 -16.344 1.00 87.06 315 LEU A CA 1
ATOM 2415 C C . LEU A 1 315 ? -0.288 -4.249 -16.576 1.00 87.06 315 LEU A C 1
ATOM 2417 O O . LEU A 1 315 ? 0.600 -5.036 -16.257 1.00 87.06 315 LEU A O 1
ATOM 2421 N N . LEU A 1 316 ? -0.036 -3.061 -17.111 1.00 87.56 316 LEU A N 1
ATOM 2422 C CA . LEU A 1 316 ? 1.293 -2.548 -17.391 1.00 87.56 316 LEU A CA 1
ATOM 2423 C C . LEU A 1 316 ? 1.406 -1.124 -16.823 1.00 87.56 316 LEU A C 1
ATOM 2425 O O . LEU A 1 316 ? 0.581 -0.267 -17.159 1.00 87.56 316 LEU A O 1
ATOM 2429 N N . PRO A 1 317 ? 2.401 -0.841 -15.967 1.00 82.25 317 PRO A N 1
ATOM 2430 C CA . PRO A 1 317 ? 2.622 0.511 -15.480 1.00 82.25 317 PRO A CA 1
ATOM 2431 C C . PRO A 1 317 ? 3.116 1.406 -16.621 1.00 82.25 317 PRO A C 1
ATOM 2433 O O . PRO A 1 317 ? 3.917 0.984 -17.460 1.00 82.25 317 PRO A O 1
ATOM 2436 N N . SER A 1 318 ? 2.641 2.646 -16.650 1.00 88.19 318 SER A N 1
ATOM 2437 C CA . SER A 1 318 ? 3.242 3.700 -17.462 1.00 88.19 318 SER A CA 1
ATOM 2438 C C . SER A 1 318 ? 4.569 4.167 -16.883 1.00 88.19 318 SER A C 1
ATOM 2440 O O . SER A 1 318 ? 4.913 3.892 -15.730 1.00 88.19 318 SER A O 1
ATOM 2442 N N . ASP A 1 319 ? 5.322 4.887 -17.706 1.00 84.56 319 ASP A N 1
ATOM 2443 C CA . ASP A 1 319 ? 6.513 5.584 -17.247 1.00 84.56 319 ASP A CA 1
ATOM 2444 C C . ASP A 1 319 ? 6.127 6.686 -16.246 1.00 84.56 319 ASP A C 1
ATOM 2446 O O . ASP A 1 319 ? 5.355 7.590 -16.568 1.00 84.56 319 ASP A O 1
ATOM 2450 N N . ALA A 1 320 ? 6.672 6.613 -15.031 1.00 73.69 320 ALA A N 1
ATOM 2451 C CA . ALA A 1 320 ? 6.266 7.483 -13.928 1.00 73.69 320 ALA A CA 1
ATOM 2452 C C . ALA A 1 320 ? 6.590 8.973 -14.149 1.00 73.69 320 ALA A C 1
ATOM 2454 O O . ALA A 1 320 ? 5.952 9.829 -13.541 1.00 73.69 320 ALA A O 1
ATOM 2455 N N . MET A 1 321 ? 7.574 9.293 -14.996 1.00 75.94 321 MET A N 1
ATOM 2456 C CA . MET A 1 321 ? 8.022 10.670 -15.233 1.00 75.94 321 MET A CA 1
ATOM 2457 C C . MET A 1 321 ? 7.296 11.313 -16.411 1.00 75.94 321 MET A C 1
ATOM 2459 O O . MET A 1 321 ? 7.018 12.514 -16.413 1.00 75.94 321 MET A O 1
ATOM 2463 N N . THR A 1 322 ? 7.017 10.518 -17.437 1.00 85.50 322 THR A N 1
ATOM 2464 C CA . THR A 1 322 ? 6.516 11.011 -18.721 1.00 85.50 322 THR A CA 1
ATOM 2465 C C . THR A 1 322 ? 5.043 10.698 -18.948 1.00 85.50 322 THR A C 1
ATOM 2467 O O . THR A 1 322 ? 4.416 11.379 -19.753 1.00 85.50 322 THR A O 1
ATOM 2470 N N . GLY A 1 323 ? 4.481 9.697 -18.262 1.00 86.94 323 GLY A N 1
ATOM 2471 C CA . GLY A 1 323 ? 3.150 9.162 -18.555 1.00 86.94 323 GLY A CA 1
ATOM 2472 C C . GLY A 1 323 ? 3.100 8.342 -19.848 1.00 86.94 323 GLY A C 1
ATOM 2473 O O . GLY A 1 323 ? 2.019 8.001 -20.337 1.00 86.94 323 GLY A O 1
ATOM 2474 N N . GLU A 1 324 ? 4.261 8.044 -20.442 1.00 92.38 324 GLU A N 1
ATOM 2475 C CA . GLU A 1 324 ? 4.344 7.286 -21.682 1.00 92.38 324 GLU A CA 1
ATOM 2476 C C . GLU A 1 324 ? 3.867 5.848 -21.511 1.00 92.38 324 GLU A C 1
ATOM 2478 O O . GLU A 1 324 ? 4.071 5.194 -20.482 1.00 92.38 324 GLU A O 1
ATOM 2483 N N . ALA A 1 325 ? 3.266 5.342 -22.587 1.00 93.00 325 ALA A N 1
ATOM 2484 C CA . ALA A 1 325 ? 2.899 3.946 -22.688 1.00 93.00 325 ALA A CA 1
ATOM 2485 C C . ALA A 1 325 ? 4.142 3.046 -22.527 1.00 93.00 325 ALA A C 1
ATOM 2487 O O . ALA A 1 325 ? 5.211 3.342 -23.081 1.00 93.00 325 ALA A O 1
ATOM 2488 N N . PRO A 1 326 ? 4.018 1.908 -21.827 1.00 92.31 326 PRO A N 1
ATOM 2489 C CA . PRO A 1 326 ? 5.115 0.964 -21.674 1.00 92.31 326 PRO A CA 1
ATOM 2490 C C . PRO A 1 326 ? 5.590 0.463 -23.043 1.00 92.31 326 PRO A C 1
ATOM 2492 O O . PRO A 1 326 ? 4.815 0.395 -24.001 1.00 92.31 326 PRO A O 1
ATOM 2495 N N . HIS A 1 327 ? 6.872 0.097 -23.154 1.00 91.62 327 HIS A N 1
ATOM 2496 C CA . HIS A 1 327 ? 7.464 -0.338 -24.428 1.00 91.62 327 HIS A CA 1
ATOM 2497 C C . HIS A 1 327 ? 6.649 -1.459 -25.092 1.00 91.62 327 HIS A C 1
ATOM 2499 O O . HIS A 1 327 ? 6.398 -1.396 -26.289 1.00 91.62 327 HIS A O 1
ATOM 2505 N N . ALA A 1 328 ? 6.154 -2.417 -24.301 1.00 91.69 328 AL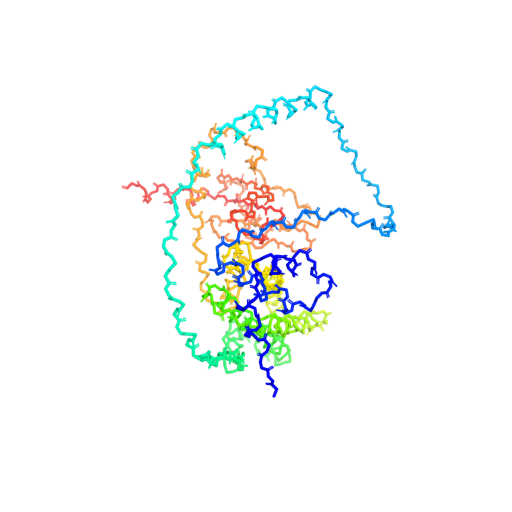A A N 1
ATOM 2506 C CA . ALA A 1 328 ? 5.309 -3.513 -24.774 1.00 91.69 328 ALA A CA 1
ATOM 2507 C C . ALA A 1 328 ? 4.031 -3.057 -25.500 1.00 91.69 328 ALA A C 1
ATOM 2509 O O . ALA A 1 328 ? 3.530 -3.793 -26.339 1.00 91.69 328 ALA A O 1
ATOM 2510 N N . VAL A 1 329 ? 3.515 -1.860 -25.199 1.00 95.44 329 VAL A N 1
ATOM 2511 C CA . VAL A 1 329 ? 2.357 -1.256 -25.876 1.00 95.44 329 VAL A CA 1
ATOM 2512 C C . VAL A 1 329 ? 2.799 -0.430 -27.085 1.00 95.44 329 VAL A C 1
ATOM 2514 O O . VAL A 1 329 ? 2.168 -0.492 -28.136 1.00 95.44 329 VAL A O 1
ATOM 2517 N N . ARG A 1 330 ? 3.906 0.315 -26.970 1.00 94.88 330 ARG A N 1
ATOM 2518 C CA . ARG A 1 330 ? 4.444 1.150 -28.061 1.00 94.88 330 ARG A CA 1
ATOM 2519 C C . ARG A 1 330 ? 5.009 0.343 -29.226 1.00 94.88 330 ARG A C 1
ATOM 2521 O O . ARG A 1 330 ? 4.970 0.812 -30.357 1.00 94.88 330 ARG A O 1
ATOM 2528 N N . SER A 1 331 ? 5.528 -0.855 -28.963 1.00 95.12 331 SER A N 1
ATOM 2529 C CA . SER A 1 331 ? 6.099 -1.730 -29.989 1.00 95.12 331 SER A CA 1
ATOM 2530 C C . SER A 1 331 ? 5.047 -2.529 -30.766 1.00 95.12 331 SER A C 1
ATOM 2532 O O . SER A 1 331 ? 5.408 -3.323 -31.632 1.00 95.12 331 SER A O 1
ATOM 2534 N N . ILE A 1 332 ? 3.756 -2.370 -30.451 1.00 95.56 332 ILE A N 1
ATOM 2535 C CA . ILE A 1 332 ? 2.665 -3.071 -31.132 1.00 95.56 332 ILE A CA 1
ATOM 2536 C C . ILE A 1 332 ? 2.418 -2.414 -32.497 1.00 95.56 332 ILE A C 1
ATOM 2538 O O . ILE A 1 332 ? 2.127 -1.217 -32.550 1.00 95.56 332 ILE A O 1
ATOM 2542 N N . PRO A 1 333 ? 2.463 -3.170 -33.610 1.00 95.94 333 PRO A N 1
ATOM 2543 C CA . PRO A 1 333 ? 2.105 -2.638 -34.918 1.00 95.94 333 PRO A CA 1
ATOM 2544 C C . PRO A 1 333 ? 0.660 -2.110 -34.913 1.00 95.94 333 PRO A C 1
ATOM 2546 O O . PRO A 1 333 ? -0.229 -2.852 -34.477 1.00 95.94 333 PRO A O 1
ATOM 2549 N N . PRO A 1 334 ? 0.377 -0.902 -35.439 1.00 95.44 334 PRO A N 1
ATOM 2550 C CA . PRO A 1 334 ? -0.979 -0.342 -35.452 1.00 95.44 334 PRO A CA 1
ATOM 2551 C C . PRO A 1 334 ? -2.018 -1.288 -36.070 1.00 95.44 334 PRO A C 1
ATOM 2553 O O . PRO A 1 334 ? -3.110 -1.454 -35.534 1.00 95.44 334 PRO A O 1
ATOM 2556 N N . ASP A 1 335 ? -1.638 -2.016 -37.124 1.00 95.94 335 ASP A N 1
ATOM 2557 C CA . ASP A 1 335 ? -2.508 -2.977 -37.811 1.00 95.94 335 ASP A CA 1
ATOM 2558 C C . ASP A 1 335 ? -2.859 -4.212 -36.977 1.00 95.94 335 ASP A C 1
ATOM 2560 O O . ASP A 1 335 ? -3.788 -4.946 -37.319 1.00 95.94 335 ASP A O 1
ATOM 2564 N N . SER A 1 336 ? -2.140 -4.469 -35.887 1.00 96.25 336 SER A N 1
ATOM 2565 C CA . SER A 1 336 ? -2.434 -5.564 -34.959 1.00 96.25 336 SER A CA 1
ATOM 2566 C C . SER A 1 336 ? -3.366 -5.146 -33.819 1.00 96.25 336 SER A C 1
ATOM 2568 O O . SER A 1 336 ? -3.933 -6.011 -33.148 1.00 96.25 336 SER A O 1
ATOM 2570 N N . ILE A 1 337 ? -3.593 -3.843 -33.638 1.00 95.62 337 ILE A N 1
ATOM 2571 C CA . ILE A 1 337 ? -4.516 -3.303 -32.642 1.00 95.62 337 ILE A CA 1
ATOM 2572 C C . ILE A 1 337 ? -5.943 -3.445 -33.178 1.00 95.62 337 ILE A C 1
ATOM 2574 O O . ILE A 1 337 ? -6.254 -3.075 -34.309 1.00 95.62 337 ILE A O 1
ATOM 2578 N N . ALA A 1 338 ? -6.825 -4.032 -32.374 1.00 92.62 338 ALA A N 1
ATOM 2579 C CA . ALA A 1 338 ? -8.249 -4.092 -32.678 1.00 92.62 338 ALA A CA 1
ATOM 2580 C C . ALA A 1 338 ? -8.934 -2.780 -32.287 1.00 92.62 338 ALA A C 1
ATOM 2582 O O . ALA A 1 338 ? -9.718 -2.244 -33.064 1.00 92.62 338 ALA A O 1
ATOM 2583 N N . ARG A 1 339 ? -8.643 -2.277 -31.080 1.00 92.38 339 ARG A N 1
ATOM 2584 C CA . ARG A 1 339 ? -9.174 -1.011 -30.555 1.00 92.38 339 ARG A CA 1
ATOM 2585 C C . ARG A 1 339 ? -8.436 -0.572 -29.293 1.00 92.38 339 ARG A C 1
ATOM 2587 O O . ARG A 1 339 ? -7.854 -1.399 -28.590 1.00 92.38 339 ARG A O 1
ATOM 2594 N N . ILE A 1 340 ? -8.549 0.716 -28.984 1.00 93.31 340 ILE A N 1
ATOM 2595 C CA . ILE A 1 340 ? -8.036 1.329 -27.759 1.00 93.31 340 ILE A CA 1
ATOM 2596 C C . ILE A 1 340 ? -9.205 2.008 -27.042 1.00 93.31 340 ILE A C 1
ATOM 2598 O O . ILE A 1 340 ? -9.972 2.751 -27.656 1.00 93.31 340 ILE A O 1
ATOM 2602 N N . VAL A 1 341 ? -9.348 1.749 -25.746 1.00 92.38 341 VAL A N 1
ATOM 2603 C CA . VAL A 1 341 ? -10.368 2.345 -24.880 1.00 92.38 341 VAL A CA 1
ATOM 2604 C C . VAL A 1 341 ? -9.665 3.147 -23.796 1.00 92.38 341 VAL A C 1
ATOM 2606 O O . VAL A 1 341 ? -8.893 2.598 -23.018 1.00 92.38 341 VAL A O 1
ATOM 2609 N N . VAL A 1 342 ? -9.937 4.445 -23.732 1.00 93.62 342 VAL A N 1
ATOM 2610 C CA . VAL A 1 342 ? -9.428 5.328 -22.681 1.00 93.62 342 VAL A CA 1
ATOM 2611 C C . VAL A 1 342 ? -10.529 5.526 -21.647 1.00 93.62 342 VAL A C 1
ATOM 2613 O O . VAL A 1 342 ? -11.586 6.076 -21.963 1.00 93.62 342 VAL A O 1
ATOM 2616 N N . LEU A 1 343 ? -10.290 5.065 -20.422 1.00 92.56 343 LEU A N 1
ATOM 2617 C CA . LEU A 1 343 ? -11.157 5.281 -19.269 1.00 92.56 343 LEU A CA 1
ATOM 2618 C C . LEU A 1 343 ? -10.738 6.548 -18.527 1.00 92.56 343 LEU A C 1
ATOM 2620 O O . LEU A 1 343 ? -9.558 6.737 -18.218 1.00 92.56 343 LEU A O 1
ATOM 2624 N N . LYS A 1 344 ? -11.717 7.390 -18.184 1.00 92.56 344 LYS A N 1
ATOM 2625 C CA . LYS A 1 344 ? -11.491 8.536 -17.295 1.00 92.56 344 LYS A CA 1
ATOM 2626 C C . LYS A 1 344 ? -11.246 8.079 -15.855 1.00 92.56 344 LYS A C 1
ATOM 2628 O O . LYS A 1 344 ? -11.665 6.989 -15.474 1.00 92.56 344 LYS A O 1
ATOM 2633 N N . LYS A 1 345 ? -10.636 8.959 -15.050 1.00 90.94 345 LYS A N 1
ATOM 2634 C CA . LYS A 1 345 ? -10.223 8.730 -13.651 1.00 90.94 345 LYS A CA 1
ATOM 2635 C C . LYS A 1 345 ? -11.230 7.916 -12.834 1.00 90.94 345 LYS A C 1
ATOM 2637 O O . LYS A 1 345 ? -10.890 6.8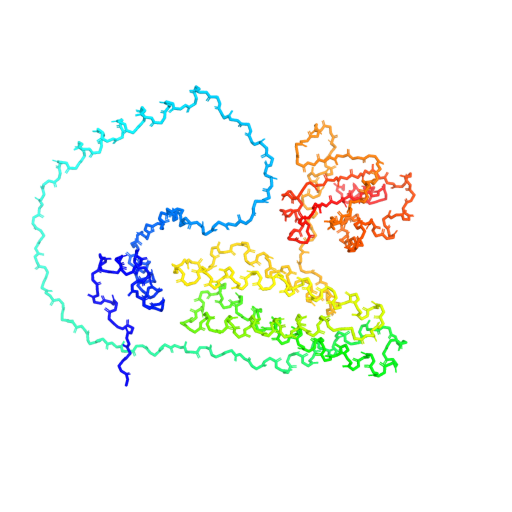36 -12.377 1.00 90.94 345 LYS A O 1
ATOM 2642 N N . GLN A 1 346 ? -12.480 8.375 -12.722 1.00 85.38 346 GLN A N 1
ATOM 2643 C CA . GLN A 1 346 ? -13.481 7.716 -11.872 1.00 85.38 346 GLN A CA 1
ATOM 2644 C C . GLN A 1 346 ? -13.765 6.272 -12.303 1.00 85.38 346 GLN A C 1
ATOM 2646 O O . GLN A 1 346 ? -13.706 5.353 -11.489 1.00 85.38 346 GLN A O 1
ATOM 2651 N N . ARG A 1 347 ? -14.011 6.059 -13.601 1.00 85.31 347 ARG A N 1
ATOM 2652 C CA . ARG A 1 347 ? -14.304 4.731 -14.151 1.00 85.31 347 ARG A CA 1
ATOM 2653 C C . ARG A 1 347 ? -13.076 3.824 -14.139 1.00 85.31 347 ARG A C 1
ATOM 2655 O O . ARG A 1 347 ? -13.198 2.617 -13.965 1.00 85.31 347 ARG A O 1
ATOM 2662 N N . ALA A 1 348 ? -11.894 4.406 -14.316 1.00 89.19 348 ALA A N 1
ATOM 2663 C CA . ALA A 1 348 ? -10.629 3.697 -14.255 1.00 89.19 348 ALA A CA 1
ATOM 2664 C C . ALA A 1 348 ? -10.301 3.240 -12.828 1.00 89.19 348 ALA A C 1
ATOM 2666 O O . ALA A 1 348 ? -9.891 2.097 -12.669 1.00 89.19 348 ALA A O 1
ATOM 2667 N N . ILE A 1 349 ? -10.543 4.074 -11.810 1.00 83.81 349 ILE A N 1
ATOM 2668 C CA . ILE A 1 349 ? -10.408 3.703 -10.393 1.00 83.81 349 ILE A CA 1
ATOM 2669 C C . ILE A 1 349 ? -11.412 2.611 -10.029 1.00 83.81 349 ILE A C 1
ATOM 2671 O O . ILE A 1 349 ? -11.047 1.635 -9.383 1.00 83.81 349 ILE A O 1
ATOM 2675 N N . GLU A 1 350 ? -12.667 2.747 -10.457 1.00 79.81 350 GLU A N 1
ATOM 2676 C CA . GLU A 1 350 ? -13.692 1.735 -10.191 1.00 79.81 350 GLU A CA 1
ATOM 2677 C C . GLU A 1 350 ? -13.338 0.387 -10.828 1.00 79.81 350 GLU A C 1
ATOM 2679 O O . GLU A 1 350 ? -13.526 -0.659 -10.209 1.00 79.81 350 GLU A O 1
ATOM 2684 N N . ALA A 1 351 ? -12.803 0.411 -12.053 1.00 80.38 351 ALA A N 1
ATOM 2685 C CA . ALA A 1 351 ? -12.329 -0.785 -12.722 1.00 80.38 351 ALA A CA 1
ATOM 2686 C C . ALA A 1 351 ? -11.050 -1.303 -12.054 1.00 80.38 351 ALA A C 1
ATOM 2688 O O . ALA A 1 351 ? -11.057 -2.354 -11.441 1.00 80.38 351 ALA A O 1
ATOM 2689 N N . PHE A 1 352 ? -9.936 -0.592 -12.141 1.00 81.19 352 PHE A N 1
ATOM 2690 C CA . PHE A 1 352 ? -8.613 -1.151 -11.856 1.00 81.19 352 PHE A CA 1
ATOM 2691 C C . PHE A 1 352 ? -8.071 -0.858 -10.454 1.00 81.19 352 PHE A C 1
ATOM 2693 O O . PHE A 1 352 ? -7.024 -1.394 -10.078 1.00 81.19 352 PHE A O 1
ATOM 2700 N N . GLY A 1 353 ? -8.798 -0.067 -9.670 1.00 79.94 353 GLY A N 1
ATOM 2701 C CA . GLY A 1 353 ? -8.399 0.382 -8.345 1.00 79.94 353 GLY A CA 1
ATOM 2702 C C . GLY A 1 353 ? -7.595 1.688 -8.359 1.00 79.94 353 GLY A C 1
ATOM 2703 O O . GLY A 1 353 ? -7.355 2.282 -9.416 1.00 79.94 353 GLY A O 1
ATOM 2704 N N . PRO A 1 354 ? -7.169 2.148 -7.173 1.00 78.50 354 PRO A N 1
ATOM 2705 C CA . PRO A 1 354 ? -6.365 3.355 -6.977 1.00 78.50 354 PRO A CA 1
ATOM 2706 C C . PRO A 1 354 ? -5.155 3.531 -7.912 1.00 78.50 354 PRO A C 1
ATOM 2708 O O . PRO A 1 354 ? -4.827 4.666 -8.260 1.00 78.50 354 PRO A O 1
ATOM 2711 N N . ARG A 1 355 ? -4.509 2.456 -8.394 1.00 81.25 355 ARG A N 1
ATOM 2712 C CA . ARG A 1 355 ? -3.409 2.561 -9.383 1.00 81.25 355 ARG A CA 1
ATOM 2713 C C . ARG A 1 355 ? -3.815 3.286 -10.672 1.00 81.25 355 ARG A C 1
ATOM 2715 O O . ARG A 1 355 ? -2.961 3.866 -11.332 1.00 81.25 355 ARG A O 1
ATOM 2722 N N . ALA A 1 356 ? -5.101 3.303 -11.008 1.00 89.19 356 ALA A N 1
ATOM 2723 C CA . ALA A 1 356 ? -5.645 3.991 -12.173 1.00 89.19 356 ALA A CA 1
ATOM 2724 C C . ALA A 1 356 ? -6.222 5.385 -11.855 1.00 89.19 356 ALA A C 1
ATOM 2726 O O . ALA A 1 356 ? -7.109 5.865 -12.562 1.00 89.19 356 ALA A O 1
ATOM 2727 N N . HIS A 1 357 ? -5.729 6.052 -10.802 1.00 86.44 357 HIS A N 1
ATOM 2728 C CA . HIS A 1 357 ? -6.191 7.390 -10.404 1.00 86.44 357 HIS A CA 1
ATOM 2729 C C . HIS A 1 357 ? -6.087 8.458 -11.504 1.00 86.44 357 HIS A C 1
ATOM 2731 O O . HIS A 1 357 ? -6.887 9.393 -11.531 1.00 86.44 357 HIS A O 1
ATOM 2737 N N . ASP A 1 358 ? -5.153 8.298 -12.442 1.00 89.62 358 ASP A N 1
ATOM 2738 C CA . ASP A 1 358 ? -4.987 9.179 -13.600 1.00 89.62 358 ASP A CA 1
ATOM 2739 C C . ASP A 1 358 ? -5.713 8.696 -14.861 1.00 89.62 358 ASP A C 1
ATOM 2741 O O . ASP A 1 358 ? -5.569 9.279 -15.933 1.00 89.62 358 ASP A O 1
ATOM 2745 N N . GLY A 1 359 ? -6.555 7.672 -14.734 1.00 92.94 359 GLY A N 1
ATOM 2746 C CA . GLY A 1 359 ? -7.229 7.025 -15.850 1.00 92.94 359 GLY A CA 1
ATOM 2747 C C . GLY A 1 359 ? -6.570 5.703 -16.232 1.00 92.94 359 GLY A C 1
ATOM 2748 O O . GLY A 1 359 ? -5.594 5.258 -15.623 1.00 92.94 359 GLY A O 1
ATOM 2749 N N . ALA A 1 360 ? -7.127 5.059 -17.255 1.00 94.19 360 ALA A N 1
ATOM 2750 C CA . ALA A 1 360 ? -6.568 3.834 -17.809 1.00 94.19 360 ALA A CA 1
ATOM 2751 C C . ALA A 1 360 ? -6.691 3.797 -19.332 1.00 94.19 360 ALA A C 1
ATOM 2753 O O . ALA A 1 360 ? -7.675 4.270 -19.899 1.00 94.19 360 ALA A O 1
ATOM 2754 N N . VAL A 1 361 ? -5.708 3.198 -19.995 1.00 94.88 361 VAL A N 1
ATOM 2755 C CA . VAL A 1 361 ? -5.693 2.971 -21.440 1.00 94.88 361 VAL A CA 1
ATOM 2756 C C . VAL A 1 361 ? -5.692 1.470 -21.687 1.00 94.88 361 VAL A C 1
ATOM 2758 O O . VAL A 1 361 ? -4.697 0.783 -21.469 1.00 94.88 361 VAL A O 1
ATOM 2761 N N . ILE A 1 362 ? -6.823 0.955 -22.153 1.00 93.75 362 ILE A N 1
ATOM 2762 C CA . ILE A 1 362 ? -7.013 -0.460 -22.452 1.00 93.75 362 ILE A CA 1
ATOM 2763 C C . ILE A 1 362 ? -6.776 -0.674 -23.943 1.00 93.75 362 ILE A C 1
ATOM 2765 O O . ILE A 1 362 ? -7.460 -0.093 -24.786 1.00 93.75 362 ILE A O 1
ATOM 2769 N N . VAL A 1 363 ? -5.820 -1.529 -24.272 1.00 93.75 363 VAL A N 1
ATOM 2770 C CA . VAL A 1 363 ? -5.441 -1.895 -25.631 1.00 93.75 363 VAL A CA 1
ATOM 2771 C C . VAL A 1 363 ? -5.840 -3.345 -25.865 1.00 93.75 363 VAL A C 1
ATOM 2773 O O . VAL A 1 363 ? -5.413 -4.240 -25.137 1.00 93.75 363 VAL A O 1
ATOM 2776 N N . PHE A 1 364 ? -6.654 -3.567 -26.895 1.00 92.31 364 PHE A N 1
ATOM 2777 C CA . PHE A 1 364 ? -7.032 -4.902 -27.346 1.00 92.31 364 PHE A CA 1
ATOM 2778 C C . PHE A 1 364 ? -6.356 -5.205 -28.677 1.00 92.31 364 PHE A C 1
ATOM 2780 O O . PHE A 1 364 ? -6.515 -4.447 -29.640 1.00 92.31 364 PHE A O 1
ATOM 2787 N N . THR A 1 365 ? -5.658 -6.331 -28.772 1.00 94.88 365 THR A N 1
ATOM 2788 C CA . THR A 1 365 ? -5.081 -6.820 -30.026 1.00 94.88 365 THR A CA 1
ATOM 2789 C C . THR A 1 365 ? -6.086 -7.665 -30.806 1.00 94.88 365 THR A C 1
ATOM 2791 O O . THR A 1 365 ? -6.957 -8.344 -30.255 1.00 94.88 365 THR A O 1
ATOM 2794 N N . LYS A 1 366 ? -5.957 -7.674 -32.138 1.00 93.88 366 LYS A N 1
ATOM 2795 C CA . LYS A 1 366 ? -6.766 -8.531 -33.022 1.00 93.88 366 LYS A CA 1
ATOM 2796 C C . LYS A 1 366 ? -6.603 -10.012 -32.675 1.00 93.88 366 LYS A C 1
ATOM 2798 O O . LYS A 1 366 ? -7.544 -10.782 -32.853 1.00 93.88 366 LYS A O 1
ATOM 2803 N N . ALA A 1 367 ? -5.432 -10.414 -32.177 1.00 91.88 367 ALA A N 1
ATOM 2804 C CA . ALA A 1 367 ? -5.168 -11.779 -31.738 1.00 91.88 367 ALA A CA 1
ATOM 2805 C C . ALA A 1 367 ? -6.003 -12.155 -30.504 1.00 91.88 367 ALA A C 1
ATOM 2807 O O . ALA A 1 367 ? -6.701 -13.170 -30.543 1.00 91.88 367 ALA A O 1
ATOM 2808 N N . ALA A 1 368 ? -6.001 -11.318 -29.461 1.00 87.31 368 ALA A N 1
ATOM 2809 C CA . ALA A 1 368 ? -6.753 -11.564 -28.231 1.00 87.31 368 ALA A CA 1
ATOM 2810 C C . ALA A 1 368 ? -8.277 -11.551 -28.450 1.00 87.31 368 ALA A C 1
ATOM 2812 O O . ALA A 1 368 ? -9.010 -12.377 -27.902 1.00 87.31 368 ALA A O 1
ATOM 2813 N N . VAL A 1 369 ? -8.777 -10.664 -29.316 1.00 86.75 369 VAL A N 1
ATOM 2814 C CA . VAL A 1 369 ? -10.207 -10.641 -29.674 1.00 86.75 369 VAL A CA 1
ATOM 2815 C C . VAL A 1 369 ? -10.616 -11.936 -30.395 1.00 86.75 369 VAL A C 1
ATOM 2817 O O . VAL A 1 369 ? -11.656 -12.518 -30.088 1.00 86.75 369 VAL A O 1
ATOM 2820 N N . ARG A 1 370 ? -9.777 -12.442 -31.314 1.00 87.69 370 ARG A N 1
ATOM 2821 C CA . ARG A 1 370 ? -10.028 -13.700 -32.047 1.00 87.69 370 ARG A CA 1
ATOM 2822 C C . ARG A 1 370 ? -9.958 -14.950 -31.170 1.00 87.69 370 ARG A C 1
ATOM 2824 O O . ARG A 1 370 ? -10.630 -15.930 -31.488 1.00 87.69 370 ARG A O 1
ATOM 2831 N N . SER A 1 371 ? -9.117 -14.972 -30.135 1.00 82.50 371 SER A N 1
ATOM 2832 C CA . SER A 1 371 ? -9.057 -16.102 -29.195 1.00 82.50 371 SER A CA 1
ATOM 2833 C C . SER A 1 371 ? -10.272 -16.116 -28.269 1.00 82.50 371 SER A C 1
ATOM 2835 O O . SER A 1 371 ? -10.869 -17.169 -28.065 1.00 82.50 371 SER A O 1
ATOM 2837 N N . SER A 1 372 ? -10.699 -14.943 -27.798 1.00 76.38 372 SER A N 1
ATOM 2838 C CA . SER A 1 372 ? -11.844 -14.793 -26.892 1.00 76.38 372 SER A CA 1
ATOM 2839 C C . SER A 1 372 ? -13.161 -15.248 -27.531 1.00 76.38 372 SER A C 1
ATOM 2841 O O . SER A 1 372 ? -13.955 -15.922 -26.882 1.00 76.38 372 SER A O 1
ATOM 2843 N N . GLY A 1 373 ? -13.370 -14.952 -28.821 1.00 74.12 373 GLY A N 1
ATOM 2844 C CA . GLY A 1 373 ? -14.558 -15.403 -29.561 1.00 74.12 373 GLY A CA 1
ATOM 2845 C C . GLY A 1 373 ? -14.608 -16.911 -29.835 1.00 74.12 373 GLY A C 1
ATOM 2846 O O . GLY A 1 373 ? -15.683 -17.442 -30.084 1.00 74.12 373 GLY A O 1
ATOM 2847 N N . ARG A 1 374 ? -13.469 -17.614 -29.772 1.00 73.00 374 ARG A N 1
ATOM 2848 C CA . ARG A 1 374 ? -13.395 -19.065 -30.020 1.00 73.00 374 ARG A CA 1
ATOM 2849 C C . ARG A 1 374 ? -13.746 -19.914 -28.799 1.00 73.00 374 ARG A C 1
ATOM 2851 O O . ARG A 1 374 ? -14.118 -21.061 -28.977 1.00 73.00 374 ARG A O 1
ATOM 2858 N N . ASN A 1 375 ? -13.634 -19.356 -27.593 1.00 63.53 375 ASN A N 1
ATOM 2859 C CA . ASN A 1 375 ? -13.939 -20.047 -26.332 1.00 63.53 375 ASN A CA 1
ATOM 2860 C C . ASN A 1 375 ? -15.408 -19.900 -25.885 1.00 63.53 375 ASN A C 1
ATOM 2862 O O . ASN A 1 375 ? -15.751 -20.360 -24.800 1.00 63.53 375 ASN A O 1
ATOM 2866 N N . GLN A 1 376 ? -16.256 -19.221 -26.667 1.00 54.47 376 GLN A N 1
ATOM 2867 C CA . GLN A 1 376 ? -17.685 -19.029 -26.366 1.00 54.47 376 GLN A CA 1
ATOM 2868 C C . GLN A 1 376 ? -18.624 -19.810 -27.305 1.00 54.47 376 GLN A C 1
ATOM 2870 O O . GLN A 1 376 ? -19.840 -19.665 -27.202 1.00 54.47 376 GLN A O 1
ATOM 2875 N N . MET A 1 377 ? -18.064 -20.614 -28.211 1.00 49.28 377 MET A N 1
ATOM 2876 C CA . MET A 1 377 ? -18.774 -21.633 -28.993 1.00 49.28 377 MET A CA 1
ATOM 2877 C C . MET A 1 377 ? -18.429 -23.001 -28.424 1.00 49.28 377 MET A C 1
ATOM 2879 O O . MET A 1 377 ? -19.339 -23.855 -28.405 1.00 49.28 377 MET A O 1
#

Secondary structure (DSSP, 8-state):
---TTTHHHHS-HHHHHHHHH-GGGS-HHHHHHHHHHHHHTT---PPPPP----------------PPPPPGGGGSSHHHHHHHHHHHHHHHTTS-------------------------PPP--HHHHHHHHHHHHHTS-HHHHH-HHHHHHHHHHHHHHHHHHHHHHHHHHHHHTT---TTHHHHHHHHHHHHHHHHHHHTS-----HHHHHHHHHHHHHHHHHHHHHHHHHHHHHTT--GGG-HHHHHHHHHHHHHHHHHTTPPP-S---HHHHHHHHS---SPPPTTEEEESSPPPP-TT--PEEEETTEEEPPPTTT-PPPHHHHTS-GGGEEEEEEEPHHHHHHHH-GGGTT-EEEEEEHHHHHHHGGGG-

Solvent-accessible surface area (backbone atoms only — not comparable to full-atom values): 22305 Å² total; per-residue (Å²): 132,86,74,76,74,64,60,60,80,77,48,53,72,68,57,33,48,49,42,52,75,40,48,90,82,48,59,64,71,58,26,24,49,30,33,49,51,36,52,76,70,68,48,82,76,74,73,74,71,80,72,78,76,73,82,69,76,88,70,84,88,70,94,73,80,85,77,81,81,81,71,86,82,76,78,65,66,74,68,65,59,57,62,59,56,60,64,58,56,63,66,65,76,74,72,81,83,80,78,89,78,78,84,72,79,82,75,77,81,71,78,85,76,85,74,82,79,77,78,83,73,82,78,84,56,55,72,61,25,53,52,51,38,53,52,36,58,69,72,49,54,72,74,59,61,66,40,60,64,41,43,50,53,50,48,56,52,45,37,37,43,39,51,16,49,54,46,47,51,52,52,50,51,29,39,64,65,79,58,62,46,97,58,42,58,63,52,48,51,55,28,50,49,35,42,48,54,30,55,57,58,64,73,45,92,71,78,56,56,70,71,59,47,54,52,50,54,49,53,50,53,23,48,54,29,40,48,53,18,51,52,49,45,40,50,33,46,53,73,36,46,70,46,69,72,42,56,67,30,54,52,32,37,53,52,20,49,30,43,54,30,46,63,56,72,38,79,61,76,72,72,72,64,57,74,62,51,44,67,64,64,44,84,75,81,67,72,78,53,100,53,40,45,78,40,95,64,84,78,79,57,43,76,88,34,46,33,28,32,27,52,72,80,43,80,40,70,31,38,82,75,48,20,35,74,36,65,84,63,68,71,52,58,73,90,47,49,64,49,32,40,38,30,39,33,71,57,14,24,72,69,72,31,75,74,10,59,60,4,25,41,38,37,36,35,46,66,56,55,57,54,59,63,62,77,76,114

Organism: NCBI:txid2493666

InterPro domains:
  IPR037066 TonB-dependent receptor, plug domain superfamily [G3DSA:2.170.130.10] (221-365)
  IPR039426 TonB-dependent receptor-like [PS52016] (231-377)

Mean predicted aligned error: 13.85 Å

pLDDT: mean 81.37, std 17.84, range [38.12, 98.44]